Protein AF-A0A090WTT4-F1 (afdb_monomer)

pLDDT: mean 78.45, std 15.14, range [36.19, 95.31]

Solvent-accessible surface area (backbone atoms only — not comparable to full-atom values): 29394 Å² total; per-residue (Å²): 104,71,68,53,38,72,78,40,60,89,70,66,48,63,66,58,49,51,52,52,48,52,52,57,48,62,50,46,59,62,51,52,54,54,50,50,61,58,58,70,69,68,88,64,62,66,68,59,51,48,54,26,54,53,36,46,50,54,32,51,54,49,46,48,50,51,47,55,54,56,61,60,49,67,81,42,99,56,94,70,79,54,72,66,57,55,51,53,51,50,52,37,51,53,36,45,52,51,25,49,50,40,50,47,27,72,78,60,38,86,52,60,81,58,72,82,49,57,70,74,57,31,65,74,69,68,53,63,94,68,80,64,97,64,85,66,93,74,66,76,77,61,78,81,36,68,68,45,48,47,39,65,72,64,38,46,60,51,45,56,71,61,38,34,81,44,17,19,96,91,27,50,59,92,83,39,60,62,80,76,50,52,86,50,34,68,84,41,89,33,40,66,61,53,51,54,50,49,52,37,46,74,70,57,62,45,51,46,92,93,46,75,68,74,51,74,68,59,44,48,57,43,51,52,51,52,52,54,44,52,50,53,20,49,52,52,51,54,64,73,58,61,78,60,78,47,56,74,39,48,67,54,47,22,51,51,51,20,66,76,56,74,46,92,60,77,64,28,75,84,52,76,84,63,58,59,41,96,90,62,43,54,81,44,41,92,63,31,66,79,51,74,66,55,54,55,47,51,54,53,44,52,49,54,51,46,64,69,55,56,82,78,83,78,84,79,84,71,85,40,78,46,78,48,53,11,47,71,68,20,83,56,75,45,33,24,65,57,74,56,90,62,38,50,44,45,55,27,32,30,28,36,65,40,54,26,44,91,88,66,48,69,70,80,76,94,50,72,72,58,48,54,53,52,48,55,53,29,44,28,34,28,44,29,29,46,28,34,56,83,81,35,46,48,71,37,72,90,22,70,48,70,46,78,62,51,90,68,78,90,44,89,94,72,57,76,39,49,53,45,62,36,84,40,86,45,60,57,100,73,59,81,92,69,83,93,83,88,88,85,82,92,83,75,91,76,76,90,73,87,66,91,76,69,72,67,86,72,52,69,94,68,76,78,82,86,52,100,83,64,82,83,86,50,87,80,57,66,82,74,64,89,86,85,126

Structure (mmCIF, N/CA/C/O backbone):
data_AF-A0A090WTT4-F1
#
_entry.id   AF-A0A090WTT4-F1
#
loop_
_atom_site.group_PDB
_atom_site.id
_atom_site.type_symbol
_atom_site.label_atom_id
_atom_site.label_alt_id
_atom_site.label_comp_id
_atom_site.label_asym_id
_atom_site.label_entity_id
_atom_site.label_seq_id
_atom_site.pdbx_PDB_ins_code
_atom_site.Cartn_x
_atom_site.Cartn_y
_atom_site.Cartn_z
_atom_site.occupancy
_atom_site.B_iso_or_equiv
_atom_site.auth_seq_id
_atom_site.auth_comp_id
_atom_site.auth_asym_id
_atom_site.auth_atom_id
_atom_site.pdbx_PDB_model_num
ATOM 1 N N . MET A 1 1 ? 2.329 25.180 41.486 1.00 80.12 1 MET A N 1
ATOM 2 C CA . MET A 1 1 ? 2.654 26.458 42.165 1.00 80.12 1 MET A CA 1
ATOM 3 C C . MET A 1 1 ? 1.701 26.754 43.317 1.00 80.12 1 MET A C 1
ATOM 5 O O . MET A 1 1 ? 2.190 26.952 44.415 1.00 80.12 1 MET A O 1
ATOM 9 N N . GLU A 1 2 ? 0.379 26.677 43.128 1.00 80.94 2 GLU A N 1
ATOM 10 C CA . GLU A 1 2 ? -0.621 26.916 44.197 1.00 80.94 2 GLU A CA 1
ATOM 11 C C . GLU A 1 2 ? -0.433 26.051 45.465 1.00 80.94 2 GLU A C 1
ATOM 13 O O . GLU A 1 2 ? -0.588 26.531 46.590 1.00 80.94 2 GLU A O 1
ATOM 18 N N . ILE A 1 3 ? -0.040 24.780 45.305 1.00 80.25 3 ILE A N 1
ATOM 19 C CA . ILE A 1 3 ? 0.287 23.891 46.435 1.00 80.25 3 ILE A CA 1
ATOM 20 C C . ILE A 1 3 ? 1.532 24.393 47.181 1.00 80.25 3 ILE A C 1
ATOM 22 O O . ILE A 1 3 ? 1.511 24.509 48.401 1.00 80.25 3 ILE A O 1
ATOM 26 N N . ILE A 1 4 ? 2.593 24.753 46.453 1.00 81.50 4 ILE A N 1
ATOM 27 C CA . ILE A 1 4 ? 3.847 25.260 47.031 1.00 81.50 4 ILE A CA 1
ATOM 28 C C . ILE A 1 4 ? 3.592 26.572 47.777 1.00 81.50 4 ILE A C 1
ATOM 30 O O . ILE A 1 4 ? 4.010 26.694 48.919 1.00 81.50 4 ILE A O 1
ATOM 34 N N . ASN A 1 5 ? 2.826 27.497 47.190 1.00 77.75 5 ASN A N 1
ATOM 35 C CA . ASN A 1 5 ? 2.447 28.758 47.836 1.00 77.75 5 ASN A CA 1
ATOM 36 C C . ASN A 1 5 ? 1.623 28.538 49.120 1.00 77.75 5 ASN A C 1
ATOM 38 O O . ASN A 1 5 ? 1.649 29.360 50.025 1.00 77.75 5 ASN A O 1
ATOM 42 N N . SER A 1 6 ? 0.906 27.410 49.223 1.00 73.62 6 SER A N 1
ATOM 43 C CA . SER A 1 6 ? 0.157 27.051 50.434 1.00 73.62 6 SER A CA 1
ATOM 44 C C . SER A 1 6 ? 1.040 26.505 51.561 1.00 73.62 6 SER A C 1
ATOM 46 O O . SER A 1 6 ? 0.689 26.683 52.723 1.00 73.62 6 SER A O 1
ATOM 48 N N . PHE A 1 7 ? 2.141 25.820 51.236 1.00 79.38 7 PHE A N 1
ATOM 49 C CA . PHE A 1 7 ? 3.088 25.279 52.223 1.00 79.38 7 PHE A CA 1
ATOM 50 C C . PHE A 1 7 ? 4.228 26.246 52.556 1.00 79.38 7 PHE A C 1
ATOM 52 O O . PHE A 1 7 ? 4.820 26.135 53.625 1.00 79.38 7 PHE A O 1
ATOM 59 N N . ARG A 1 8 ? 4.541 27.157 51.632 1.00 80.62 8 ARG A N 1
ATOM 60 C CA . ARG A 1 8 ? 5.637 28.126 51.700 1.00 80.62 8 ARG A CA 1
ATOM 61 C C . ARG A 1 8 ? 5.168 29.514 51.245 1.00 80.62 8 ARG A C 1
ATOM 63 O O . ARG A 1 8 ? 5.527 29.950 50.145 1.00 80.62 8 ARG A O 1
ATOM 70 N N . PRO A 1 9 ? 4.313 30.188 52.036 1.00 73.00 9 PRO A N 1
ATOM 71 C CA . PRO A 1 9 ? 3.781 31.508 51.694 1.00 73.00 9 PRO A CA 1
ATOM 72 C C . PRO A 1 9 ? 4.870 32.589 51.559 1.00 73.00 9 PRO A C 1
ATOM 74 O O . PRO A 1 9 ? 4.663 33.588 50.875 1.00 73.00 9 PRO A O 1
ATOM 77 N N . GLU A 1 10 ? 6.052 32.381 52.142 1.00 78.44 10 GLU A N 1
ATOM 78 C CA . GLU A 1 10 ? 7.220 33.263 52.042 1.00 78.44 10 GLU A CA 1
ATOM 79 C C . GLU A 1 10 ? 7.762 33.432 50.613 1.00 78.44 10 GLU A C 1
ATOM 81 O O . GLU A 1 10 ? 8.441 34.414 50.325 1.00 78.44 10 GLU A O 1
ATOM 86 N N . LEU A 1 11 ? 7.445 32.506 49.700 1.00 80.00 11 LEU A N 1
ATOM 87 C CA . LEU A 1 11 ? 7.886 32.557 48.301 1.00 80.00 11 LEU A CA 1
ATOM 88 C C . LEU A 1 11 ? 7.057 33.517 47.428 1.00 80.00 11 LEU A C 1
ATOM 90 O O . LEU A 1 11 ? 7.432 33.755 46.282 1.00 80.00 11 LEU A O 1
ATOM 94 N N . ASN A 1 12 ? 5.939 34.046 47.942 1.00 77.44 12 ASN A N 1
ATOM 95 C CA . ASN A 1 12 ? 5.079 35.042 47.292 1.00 77.44 12 ASN A CA 1
ATOM 96 C C . ASN A 1 12 ? 4.754 34.730 45.810 1.00 77.44 12 ASN A C 1
ATOM 98 O O . ASN A 1 12 ? 4.906 35.559 44.909 1.00 77.44 12 ASN A O 1
ATOM 102 N N . LEU A 1 13 ? 4.310 33.497 45.541 1.00 82.12 13 LEU A N 1
ATOM 103 C CA . LEU A 1 13 ? 4.078 32.984 44.183 1.00 82.12 13 LEU A CA 1
ATOM 104 C C . LEU A 1 13 ? 2.699 33.362 43.608 1.00 82.12 13 LEU A C 1
ATOM 106 O O . LEU A 1 13 ? 2.310 32.856 42.551 1.00 82.12 13 LEU A O 1
ATOM 110 N N . ASP A 1 14 ? 1.938 34.234 44.272 1.00 77.62 14 ASP A N 1
ATOM 111 C CA . ASP A 1 14 ? 0.566 34.576 43.877 1.00 77.62 14 ASP A CA 1
ATOM 112 C C . ASP A 1 14 ? 0.491 35.250 42.502 1.00 77.62 14 ASP A C 1
ATOM 114 O O . ASP A 1 14 ? -0.379 34.917 41.693 1.00 77.62 14 ASP A O 1
ATOM 118 N N . SER A 1 15 ? 1.422 36.158 42.201 1.00 81.62 15 SER A N 1
ATOM 119 C CA . SER A 1 15 ? 1.492 36.828 40.896 1.00 81.62 15 SER A CA 1
ATOM 120 C C . SER A 1 15 ? 1.756 35.836 39.762 1.00 81.62 15 SER A C 1
ATOM 122 O O . SER A 1 15 ? 1.105 35.901 38.719 1.00 81.62 15 SER A O 1
ATOM 124 N N . ALA A 1 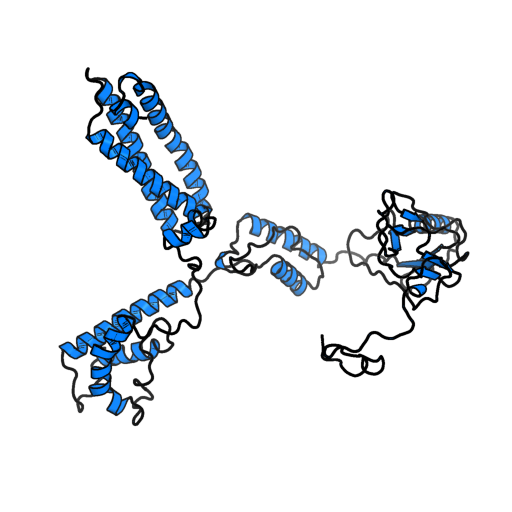16 ? 2.647 34.866 39.989 1.00 84.69 16 ALA A N 1
ATOM 125 C CA . ALA A 1 16 ? 2.943 33.815 39.019 1.00 84.69 16 ALA A CA 1
ATOM 126 C C . ALA A 1 16 ? 1.735 32.889 38.800 1.00 84.69 16 ALA A C 1
ATOM 128 O O . ALA A 1 16 ? 1.396 32.575 37.659 1.00 84.69 16 ALA A O 1
ATOM 129 N N . CYS A 1 17 ? 1.032 32.502 39.873 1.00 84.06 17 CYS A N 1
ATOM 130 C CA . CYS A 1 17 ? -0.171 31.671 39.771 1.00 84.06 17 CYS A CA 1
ATOM 131 C C . CYS A 1 17 ? -1.278 32.363 38.958 1.00 84.06 17 CYS A C 1
ATOM 133 O O . CYS A 1 17 ? -1.895 31.729 38.104 1.00 84.06 17 CYS A O 1
ATOM 135 N N . LYS A 1 18 ? -1.495 33.669 39.167 1.00 82.69 18 LYS A N 1
ATOM 136 C CA . LYS A 1 18 ? -2.469 34.458 38.392 1.00 82.69 18 LYS A CA 1
ATOM 137 C C . LYS A 1 18 ? -2.096 34.535 36.918 1.00 82.69 18 LYS A C 1
ATOM 139 O O . LYS A 1 18 ? -2.955 34.316 36.069 1.00 82.69 18 LYS A O 1
ATOM 144 N N . LEU A 1 19 ? -0.832 34.836 36.621 1.00 88.50 19 LEU A N 1
ATOM 145 C CA . LEU A 1 19 ? -0.350 34.953 35.247 1.00 88.50 19 LEU A CA 1
ATOM 146 C C . LEU A 1 19 ? -0.539 33.635 34.486 1.00 88.50 19 LEU A C 1
ATOM 148 O O . LEU A 1 19 ? -1.060 33.640 33.374 1.00 88.50 19 LEU A O 1
ATOM 152 N N . LEU A 1 20 ? -0.197 32.503 35.107 1.00 90.00 20 LEU A N 1
ATOM 153 C CA . LEU A 1 20 ? -0.385 31.182 34.503 1.00 90.00 20 LEU A CA 1
ATOM 154 C C . LEU A 1 20 ? -1.856 30.823 34.295 1.00 90.00 20 LEU A C 1
ATOM 156 O O . LEU A 1 20 ? -2.197 30.224 33.276 1.00 90.00 20 LEU A O 1
ATOM 160 N N . LEU A 1 21 ? -2.731 31.189 35.232 1.00 88.69 21 LEU A N 1
ATOM 161 C CA . LEU A 1 21 ? -4.162 30.924 35.107 1.00 88.69 21 LEU A CA 1
ATOM 162 C C . LEU A 1 21 ? -4.782 31.749 33.970 1.00 88.69 21 LEU A C 1
ATOM 164 O O . LEU A 1 21 ? -5.538 31.209 33.167 1.00 88.69 21 LEU A O 1
ATOM 168 N N . TRP A 1 22 ? -4.392 33.021 33.838 1.00 91.69 22 TRP A N 1
ATOM 169 C CA . TRP A 1 22 ? -4.767 33.860 32.696 1.00 91.69 22 TRP A CA 1
ATOM 170 C C . TRP A 1 22 ? -4.276 33.276 31.376 1.00 91.69 22 TRP A C 1
ATOM 172 O O . TRP A 1 22 ? -5.059 33.138 30.440 1.00 91.69 22 TRP A O 1
ATOM 182 N N . PHE A 1 23 ? -3.004 32.882 31.312 1.00 93.50 23 PHE A N 1
ATOM 183 C CA . PHE A 1 23 ? -2.440 32.252 30.122 1.00 93.50 23 PHE A CA 1
ATOM 184 C C . PHE A 1 23 ? -3.190 30.965 29.742 1.00 93.50 23 PHE A C 1
ATOM 186 O O . PHE A 1 23 ? -3.487 30.748 28.570 1.00 93.50 23 PHE A O 1
ATOM 193 N N . SER A 1 24 ? -3.565 30.154 30.737 1.00 90.62 24 SER A N 1
ATOM 194 C CA . SER A 1 24 ? -4.337 28.921 30.537 1.00 90.62 24 SER A CA 1
ATOM 195 C C . SER A 1 24 ? -5.738 29.192 29.989 1.00 90.62 24 SER A C 1
ATOM 197 O O . SER A 1 24 ? -6.219 28.433 29.161 1.00 90.62 24 SER A O 1
ATOM 199 N N . VAL A 1 25 ? -6.398 30.273 30.417 1.00 94.06 25 VAL A N 1
ATOM 200 C CA . VAL A 1 25 ? -7.713 30.654 29.879 1.00 94.06 25 VAL A CA 1
ATOM 201 C C . VAL A 1 25 ? -7.590 31.208 28.458 1.00 94.06 25 VAL A C 1
ATOM 203 O O . VAL A 1 25 ? -8.380 30.843 27.589 1.00 94.06 25 VAL A O 1
ATOM 206 N N . PHE A 1 26 ? -6.580 32.038 28.184 1.00 94.06 26 PHE A N 1
ATOM 207 C CA . PHE A 1 26 ? -6.356 32.577 26.840 1.00 94.06 26 PHE A CA 1
ATOM 208 C C . PHE A 1 26 ? -6.018 31.495 25.809 1.00 94.06 26 PHE A C 1
ATOM 210 O O . PHE A 1 26 ? -6.427 31.614 24.654 1.00 94.06 26 PHE A O 1
ATOM 217 N N . SER A 1 27 ? -5.322 30.425 26.203 1.00 93.88 27 SER A N 1
ATOM 218 C CA . SER A 1 27 ? -4.974 29.330 25.291 1.00 93.88 27 SER A CA 1
ATOM 219 C C . SER A 1 27 ? -6.163 28.440 24.902 1.00 93.88 27 SER A C 1
ATOM 221 O O . SER A 1 27 ? -6.073 27.728 23.900 1.00 93.88 27 SER A O 1
ATOM 223 N N . ILE A 1 28 ? -7.297 28.505 25.614 1.00 93.62 28 ILE A N 1
ATOM 224 C CA . ILE A 1 28 ? -8.505 27.718 25.297 1.00 93.62 28 ILE A CA 1
ATOM 225 C C . ILE A 1 28 ? -9.018 28.046 23.892 1.00 93.62 28 ILE A C 1
ATOM 227 O O . ILE A 1 28 ? -9.327 27.138 23.126 1.00 93.62 28 ILE A O 1
ATOM 231 N N . ILE A 1 29 ? -9.077 29.331 23.529 1.00 91.06 29 ILE A N 1
ATOM 232 C CA . ILE A 1 29 ? -9.639 29.792 22.249 1.00 91.06 29 ILE A CA 1
ATOM 233 C C . ILE A 1 29 ? -8.895 29.188 21.043 1.00 91.06 29 ILE A C 1
ATOM 235 O O . ILE A 1 29 ? -9.538 28.502 20.245 1.00 91.06 29 ILE A O 1
ATOM 239 N N . PRO A 1 30 ? -7.566 29.372 20.886 1.00 94.00 30 PRO A N 1
ATOM 240 C CA . PRO A 1 30 ? -6.848 28.772 19.765 1.00 94.00 30 PRO A CA 1
ATOM 241 C C . PRO A 1 30 ? -6.874 27.240 19.815 1.00 94.00 30 PRO A C 1
ATOM 243 O O . PRO A 1 30 ? -6.958 26.610 18.764 1.00 94.00 30 PRO A O 1
ATOM 246 N N . THR A 1 31 ? -6.873 26.632 21.007 1.00 90.81 31 THR A N 1
ATOM 247 C CA . THR A 1 31 ? -6.948 25.169 21.159 1.00 90.81 31 THR A CA 1
ATOM 248 C C . THR A 1 31 ? -8.275 24.610 20.642 1.00 90.81 31 THR A C 1
ATOM 250 O O . THR A 1 31 ? -8.273 23.619 19.916 1.00 90.81 31 THR A O 1
ATOM 253 N N . LEU A 1 32 ? -9.406 25.257 20.945 1.00 89.81 32 LEU A N 1
ATOM 254 C CA . LEU A 1 32 ? -10.723 24.844 20.448 1.00 89.81 32 LEU A CA 1
ATOM 255 C C . LEU A 1 32 ? -10.851 25.027 18.933 1.00 89.81 32 LEU A C 1
ATOM 257 O O . LEU A 1 32 ? -11.381 24.146 18.260 1.00 89.81 32 LEU A O 1
ATOM 261 N N . ILE A 1 33 ? -10.341 26.139 18.389 1.00 90.44 33 ILE A N 1
ATOM 262 C CA . ILE A 1 33 ? -10.367 26.404 16.942 1.00 90.44 33 ILE A CA 1
ATOM 263 C C . ILE A 1 33 ? -9.553 25.343 16.197 1.00 90.44 33 ILE A C 1
ATOM 265 O O . ILE A 1 33 ? -10.064 24.700 15.281 1.00 90.44 33 ILE A O 1
ATOM 269 N N . LEU A 1 34 ? -8.302 25.125 16.611 1.00 89.81 34 LEU A N 1
ATOM 270 C CA . LEU A 1 34 ? -7.426 24.128 15.994 1.00 89.81 34 LEU A CA 1
ATOM 271 C C . LEU A 1 34 ? -7.979 22.709 16.168 1.00 89.81 34 LEU A C 1
ATOM 273 O O . LEU A 1 34 ? -7.964 21.932 15.216 1.00 89.81 34 LEU A O 1
ATOM 277 N N . GLY A 1 35 ? -8.522 22.386 17.344 1.00 86.31 35 GLY A N 1
ATOM 278 C CA . GLY A 1 35 ? -9.146 21.093 17.615 1.00 86.31 35 GLY A CA 1
ATOM 279 C C . GLY A 1 35 ? -10.370 20.826 16.737 1.00 86.31 35 GLY A C 1
ATOM 280 O O . GLY A 1 35 ? -10.506 19.730 16.198 1.00 86.31 35 GLY A O 1
ATOM 281 N N . PHE A 1 36 ? -11.232 21.825 16.525 1.00 85.94 36 PHE A N 1
ATOM 282 C CA . PHE A 1 36 ? -12.394 21.699 15.642 1.00 85.94 36 PHE A CA 1
ATOM 283 C C . PHE A 1 36 ? -11.985 21.518 14.174 1.00 85.94 36 PHE A C 1
ATOM 285 O O . PHE A 1 36 ? -12.514 20.638 13.495 1.00 85.94 36 PHE A O 1
ATOM 292 N N . LEU A 1 37 ? -11.007 22.298 13.698 1.00 84.38 37 LEU A N 1
ATOM 293 C CA . LEU A 1 37 ? -10.461 22.151 12.344 1.00 84.38 37 LEU A CA 1
ATOM 294 C C . LEU A 1 37 ? -9.869 20.754 12.122 1.00 84.38 37 LEU A C 1
ATOM 296 O O . LEU A 1 37 ? -10.094 20.152 11.074 1.00 84.38 37 LEU A O 1
ATOM 300 N N . LEU A 1 38 ? -9.157 20.219 13.117 1.00 81.19 38 LEU A N 1
ATOM 301 C CA . LEU A 1 38 ? -8.559 18.890 13.038 1.00 81.19 38 LEU A CA 1
ATOM 302 C C . LEU A 1 38 ? -9.624 17.780 13.063 1.00 81.19 38 LEU A C 1
ATOM 304 O O . LEU A 1 38 ? -9.559 16.845 12.262 1.00 81.19 38 LEU A O 1
ATOM 308 N N . ALA A 1 39 ? -10.641 17.910 13.920 1.00 80.00 39 ALA A N 1
ATOM 309 C CA . ALA A 1 39 ? -11.752 16.963 14.016 1.00 80.00 39 ALA A CA 1
ATOM 310 C C . ALA A 1 39 ? -12.608 16.915 12.736 1.00 80.00 39 ALA A C 1
ATOM 312 O O . ALA A 1 39 ? -13.064 15.842 12.348 1.00 80.00 39 ALA A O 1
ATOM 313 N N . SER A 1 40 ? -12.769 18.051 12.045 1.00 75.12 40 SER A N 1
ATOM 314 C CA . SER A 1 40 ? -13.514 18.159 10.777 1.00 75.12 40 SER A CA 1
ATOM 315 C C . SER A 1 40 ? -12.922 17.310 9.641 1.00 75.12 40 SER A C 1
ATOM 317 O O . SER A 1 40 ? -13.593 17.017 8.656 1.00 75.12 40 SER A O 1
ATOM 319 N N . SER A 1 41 ? -11.669 16.867 9.774 1.00 72.81 41 SER A N 1
ATOM 320 C CA . SER A 1 41 ? -11.037 16.004 8.777 1.00 72.81 41 SER A CA 1
ATOM 321 C C . SER A 1 41 ? -11.651 14.593 8.700 1.00 72.81 41 SER A C 1
ATOM 323 O O . SER A 1 41 ? -11.466 13.933 7.685 1.00 72.81 41 SER A O 1
ATOM 325 N N . GLY A 1 42 ? -12.378 14.132 9.730 1.00 60.03 42 GLY A N 1
ATOM 326 C CA . GLY A 1 42 ? -13.119 12.859 9.707 1.00 60.03 42 GLY A CA 1
ATOM 327 C C . GLY A 1 42 ? -12.285 11.584 9.907 1.00 60.03 42 GLY A C 1
ATOM 328 O O . GLY A 1 42 ? -12.787 10.491 9.681 1.00 60.03 42 GLY A O 1
ATOM 329 N N . HIS A 1 43 ? -11.024 11.693 10.335 1.00 59.34 43 HIS A N 1
ATOM 330 C CA . HIS A 1 43 ? -10.089 10.555 10.423 1.00 59.34 43 HIS A CA 1
ATOM 331 C C . HIS A 1 43 ? -10.013 9.889 11.817 1.00 59.34 43 HIS A C 1
ATOM 333 O O . HIS A 1 43 ? -9.056 9.170 12.096 1.00 59.34 43 HIS A O 1
ATOM 339 N N . TYR A 1 44 ? -10.966 10.140 12.721 1.00 69.00 44 TYR A N 1
ATOM 340 C CA . TYR A 1 44 ? -10.884 9.719 14.128 1.00 69.00 44 TYR A CA 1
ATOM 341 C C . TYR A 1 44 ? -12.053 8.823 14.551 1.00 69.00 44 TYR A C 1
ATOM 343 O O . TYR A 1 44 ? -13.158 8.954 14.037 1.00 69.00 44 TYR A O 1
ATOM 351 N N . ASN A 1 45 ? -11.814 7.943 15.529 1.00 71.75 45 ASN A N 1
ATOM 352 C CA . ASN A 1 45 ? -12.860 7.134 16.157 1.00 71.75 45 ASN A CA 1
ATOM 353 C C . ASN A 1 45 ? -13.889 8.042 16.862 1.00 71.75 45 ASN A C 1
ATOM 355 O O . ASN A 1 45 ? -13.507 8.870 17.693 1.00 71.75 45 ASN A O 1
ATOM 359 N N . GLU A 1 46 ? -15.173 7.882 16.531 1.00 70.81 46 GLU A N 1
ATOM 360 C CA . GLU A 1 46 ? -16.256 8.759 16.998 1.00 70.81 46 GLU A CA 1
ATOM 361 C C . GLU A 1 46 ? -16.460 8.716 18.519 1.00 70.81 46 GLU A C 1
ATOM 363 O O . GLU A 1 46 ? -16.644 9.770 19.133 1.00 70.81 46 GLU A O 1
ATOM 368 N N . ASP A 1 47 ? -16.337 7.539 19.140 1.00 77.31 47 ASP A N 1
ATOM 369 C CA . ASP A 1 47 ? -16.520 7.359 20.585 1.00 77.31 47 ASP A CA 1
ATOM 370 C C . ASP A 1 47 ? -15.411 8.077 21.363 1.00 77.31 47 ASP A C 1
ATOM 372 O O . ASP A 1 47 ? -15.665 8.918 22.231 1.00 77.31 47 ASP A O 1
ATOM 376 N N . VAL A 1 48 ? -14.153 7.809 20.997 1.00 78.12 48 VAL A N 1
ATOM 377 C CA . VAL A 1 48 ? -12.971 8.412 21.638 1.00 78.12 48 VAL A CA 1
ATOM 378 C C . VAL A 1 48 ? -12.945 9.927 21.417 1.00 78.12 48 VAL A C 1
ATOM 380 O O . VAL A 1 48 ? -12.636 10.691 22.338 1.00 78.12 48 VAL A O 1
ATOM 383 N N . LEU A 1 49 ? -13.310 10.381 20.213 1.00 83.88 49 LEU A N 1
ATOM 384 C CA . LEU A 1 49 ? -13.428 11.801 19.890 1.00 83.88 49 LEU A CA 1
ATOM 385 C C . LEU A 1 49 ? -14.521 12.471 20.733 1.00 83.88 49 LEU A C 1
ATOM 387 O O . LEU A 1 49 ? -14.318 13.585 21.220 1.00 83.88 49 LEU A O 1
ATOM 391 N N . GLY A 1 50 ? -15.653 11.796 20.942 1.00 87.19 50 GLY A N 1
ATOM 392 C CA . GLY A 1 50 ? -16.735 12.250 21.811 1.00 87.19 50 GLY A CA 1
ATOM 393 C C . GLY A 1 50 ? -16.261 12.492 23.244 1.00 87.19 50 GLY A C 1
ATOM 394 O O . GLY A 1 50 ? -16.420 13.603 23.762 1.00 87.19 50 GLY A O 1
ATOM 395 N N . PHE A 1 51 ? -15.610 11.499 23.858 1.00 87.88 51 PHE A N 1
ATOM 396 C CA . PHE A 1 51 ? -15.059 11.630 25.212 1.00 87.88 51 PHE A CA 1
ATOM 397 C C . PHE A 1 51 ? -14.026 12.756 25.312 1.00 87.88 51 PHE A C 1
ATOM 399 O O . PHE A 1 51 ? -14.112 13.591 26.215 1.00 87.88 51 PHE A O 1
ATOM 406 N N . HIS A 1 52 ? -13.088 12.837 24.364 1.00 91.94 52 HIS A N 1
ATOM 407 C CA . HIS A 1 52 ? -12.081 13.898 24.339 1.00 91.94 52 HIS A CA 1
ATOM 408 C C . HIS A 1 52 ? -12.715 15.299 24.255 1.00 91.94 52 HIS A C 1
ATOM 410 O O . HIS A 1 52 ? -12.328 16.197 25.006 1.00 91.94 52 HIS A O 1
ATOM 416 N N . LYS A 1 53 ? -13.726 15.483 23.391 1.00 91.19 53 LYS A N 1
ATOM 417 C CA . LYS A 1 53 ? -14.435 16.763 23.221 1.00 91.19 53 LYS A CA 1
ATOM 418 C C . LYS A 1 53 ? -15.133 17.210 24.503 1.00 91.19 53 LYS A C 1
ATOM 420 O O . LYS A 1 53 ? -15.004 18.374 24.886 1.00 91.19 53 LYS A O 1
ATOM 425 N N . TRP A 1 54 ? -15.857 16.307 25.164 1.00 91.94 54 TRP A N 1
ATOM 426 C CA . TRP A 1 54 ? -16.580 16.630 26.396 1.00 91.94 54 TRP A CA 1
ATOM 427 C C . TRP A 1 54 ? -15.634 16.928 27.555 1.00 91.94 54 TRP A C 1
ATOM 429 O O . TRP A 1 54 ? -15.796 17.951 28.222 1.00 91.94 54 TRP A O 1
ATOM 439 N N . LEU A 1 55 ? -14.611 16.096 27.761 1.00 92.62 55 LEU A N 1
ATOM 440 C CA . LEU A 1 55 ? -13.613 16.329 28.806 1.00 92.62 55 LEU A CA 1
ATOM 441 C C . LEU A 1 55 ? -12.881 17.662 28.590 1.00 92.62 55 LEU A C 1
ATOM 443 O O . LEU A 1 55 ? -12.738 18.436 29.536 1.00 92.62 55 LEU A O 1
ATOM 447 N N . GLY A 1 56 ? -12.525 17.994 27.342 1.00 91.69 56 GLY A N 1
ATOM 448 C CA . GLY A 1 56 ? -11.944 19.291 26.990 1.00 91.69 56 GLY A CA 1
ATOM 449 C C . GLY A 1 56 ? -12.851 20.479 27.332 1.00 91.69 56 GLY A C 1
ATOM 450 O O . GLY A 1 56 ? -12.384 21.462 27.913 1.00 91.69 56 GLY A O 1
ATOM 451 N N . TRP A 1 57 ? -14.154 20.373 27.052 1.00 91.75 57 TRP A N 1
ATOM 452 C CA . TRP A 1 57 ? -15.148 21.388 27.425 1.00 91.75 57 TRP A CA 1
ATOM 453 C C . TRP A 1 57 ? -15.246 21.587 28.942 1.00 91.75 57 TRP A C 1
ATOM 455 O O . TRP A 1 57 ? -15.221 22.725 29.419 1.00 91.75 57 TRP A O 1
ATOM 465 N N . PHE A 1 58 ? -15.303 20.501 29.718 1.00 94.44 58 PHE A N 1
ATOM 466 C CA . PHE A 1 58 ? -15.343 20.585 31.180 1.00 94.44 58 PHE A CA 1
ATOM 467 C C . PHE A 1 58 ? -14.059 21.191 31.760 1.00 94.44 58 PHE A C 1
ATOM 469 O O . PHE A 1 58 ? -14.131 22.051 32.643 1.00 94.44 58 PHE A O 1
ATOM 476 N N . THR A 1 59 ? -12.887 20.812 31.238 1.00 94.00 59 THR A N 1
ATOM 477 C CA . THR A 1 59 ? -11.606 21.410 31.640 1.00 94.00 59 THR A CA 1
ATOM 478 C C . THR A 1 59 ? -11.589 22.918 31.371 1.00 94.00 59 THR A C 1
ATOM 480 O O . THR A 1 59 ? -11.177 23.682 32.248 1.00 94.00 59 THR A O 1
ATOM 483 N N . ALA A 1 60 ? -12.082 23.362 30.210 1.00 93.88 60 ALA A N 1
ATOM 484 C CA . ALA A 1 60 ? -12.152 24.776 29.844 1.00 93.88 60 ALA A CA 1
ATOM 485 C C . ALA A 1 60 ? -13.088 25.579 30.766 1.00 93.88 60 ALA A C 1
ATOM 487 O O . ALA A 1 60 ? -12.699 26.631 31.280 1.00 93.88 60 ALA A O 1
ATOM 488 N N . LEU A 1 61 ? -14.294 25.067 31.035 1.00 94.19 61 LEU A N 1
ATOM 489 C CA . LEU A 1 61 ? -15.268 25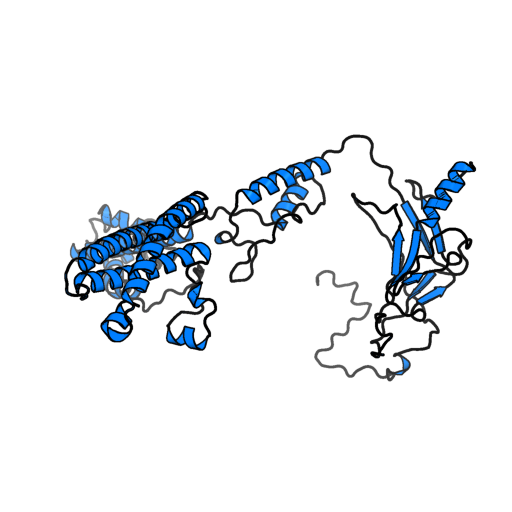.727 31.913 1.00 94.19 61 LEU A CA 1
ATOM 490 C C . LEU A 1 61 ? -14.742 25.885 33.344 1.00 94.19 61 LEU A C 1
ATOM 492 O O . LEU A 1 61 ? -14.847 26.965 33.931 1.00 94.19 61 LEU A O 1
ATOM 496 N N . ILE A 1 62 ? -14.130 24.835 33.898 1.00 94.19 62 ILE A N 1
ATOM 497 C CA . ILE A 1 62 ? -13.561 24.890 35.249 1.00 94.19 62 ILE A CA 1
ATOM 498 C C . ILE A 1 62 ? -12.354 25.841 35.293 1.00 94.19 62 ILE A C 1
ATOM 500 O O . ILE A 1 62 ? -12.207 26.568 36.272 1.00 94.19 62 ILE A O 1
ATOM 504 N N . ALA A 1 63 ? -11.524 25.910 34.246 1.00 93.31 63 ALA A N 1
ATOM 505 C CA . ALA A 1 63 ? -10.400 26.849 34.191 1.00 93.31 63 ALA A CA 1
ATOM 506 C C . ALA A 1 63 ? -10.864 28.319 34.225 1.00 93.31 63 ALA A C 1
ATOM 508 O O . ALA A 1 63 ? -10.324 29.122 34.991 1.00 93.31 63 ALA A O 1
ATOM 509 N N . VAL A 1 64 ? -11.912 28.660 33.466 1.00 92.81 64 VAL A N 1
ATOM 510 C CA . VAL A 1 64 ? -12.538 29.996 33.504 1.00 92.81 64 VAL A CA 1
ATOM 511 C C . VAL A 1 64 ? -13.130 30.279 34.887 1.00 92.81 64 VAL A C 1
ATOM 513 O O . VAL A 1 64 ? -12.921 31.356 35.447 1.00 92.81 64 VAL A O 1
ATOM 516 N N . TRP A 1 65 ? -13.824 29.306 35.482 1.00 91.50 65 TRP A N 1
ATOM 517 C CA . TRP A 1 65 ? -14.379 29.445 36.829 1.00 91.50 65 TRP A CA 1
ATOM 518 C C . TRP A 1 65 ? -13.289 29.683 37.887 1.00 91.50 65 TRP A C 1
ATOM 520 O O . TRP A 1 65 ? -13.425 30.583 38.721 1.00 91.50 65 TRP A O 1
ATOM 530 N N . LEU A 1 66 ? -12.175 28.945 37.822 1.00 91.56 66 LEU A N 1
ATOM 531 C CA . LEU A 1 66 ? -11.022 29.119 38.710 1.00 91.56 66 LEU A CA 1
ATOM 532 C C . LEU A 1 66 ? -10.445 30.536 38.599 1.00 91.56 66 LEU A C 1
ATOM 534 O O . LEU A 1 66 ? -10.149 31.146 39.627 1.00 91.56 66 LEU A O 1
ATOM 538 N N . LEU A 1 67 ? -10.346 31.091 37.385 1.00 90.06 67 LEU A N 1
ATOM 539 C CA . LEU A 1 67 ? -9.894 32.468 37.159 1.00 90.06 67 LEU A CA 1
ATOM 540 C C . LEU A 1 67 ? -10.802 33.487 37.862 1.00 90.06 67 LEU A C 1
ATOM 542 O O . LEU A 1 67 ? -10.315 34.342 38.605 1.00 90.06 67 LEU A O 1
ATOM 546 N N . VAL A 1 68 ? -12.121 33.360 37.687 1.00 88.44 68 VAL A N 1
ATOM 547 C CA . VAL A 1 68 ? -13.112 34.269 38.287 1.00 88.44 68 VAL A CA 1
ATOM 548 C C . VAL A 1 68 ? -13.060 34.215 39.816 1.00 88.44 68 VAL A C 1
ATOM 550 O O . VAL A 1 68 ? -13.056 35.256 40.480 1.00 88.44 68 VAL A O 1
ATOM 553 N N . VAL A 1 69 ? -12.984 33.013 40.396 1.00 86.31 69 VAL A N 1
ATOM 554 C CA . VAL A 1 69 ? -12.875 32.835 41.853 1.00 86.31 69 VAL A CA 1
ATOM 555 C C . VAL A 1 69 ? -11.561 33.415 42.375 1.00 86.31 69 VAL A C 1
ATOM 557 O O . VAL A 1 69 ? -11.558 34.103 43.399 1.00 86.31 69 VAL A O 1
ATOM 560 N N . ARG A 1 70 ? -10.449 33.203 41.660 1.00 82.31 70 ARG A N 1
ATOM 561 C CA . ARG A 1 70 ? -9.138 33.744 42.039 1.00 82.31 70 ARG A CA 1
ATOM 562 C C . ARG A 1 70 ? -9.118 35.268 41.991 1.00 82.31 70 ARG A C 1
ATOM 564 O O . ARG A 1 70 ? -8.543 35.877 42.887 1.00 82.31 70 ARG A O 1
ATOM 571 N N . GLN A 1 71 ? -9.782 35.884 41.014 1.00 81.81 71 GLN A N 1
ATOM 572 C CA . GLN A 1 71 ? -9.883 37.340 40.900 1.00 81.81 71 GLN A CA 1
ATOM 573 C C . GLN A 1 71 ? -10.745 37.948 42.017 1.00 81.81 71 GLN A C 1
ATOM 575 O O . GLN A 1 71 ? -10.364 38.960 42.598 1.00 81.81 71 GLN A O 1
ATOM 580 N N . LYS A 1 72 ? -11.857 37.298 42.390 1.00 77.75 72 LYS A N 1
ATOM 581 C CA . LYS A 1 72 ? -12.709 37.739 43.511 1.00 77.75 72 LYS A CA 1
ATOM 582 C C . LYS A 1 72 ? -12.048 37.572 44.883 1.00 77.75 72 LYS A C 1
ATOM 584 O O . LYS A 1 72 ? -12.295 38.381 45.772 1.00 77.75 72 LYS A O 1
ATOM 589 N N . SER A 1 73 ? -11.214 36.547 45.065 1.00 67.62 73 SER A N 1
ATOM 590 C CA . SER A 1 73 ? -10.552 36.257 46.347 1.00 67.62 73 SER A CA 1
ATOM 591 C C . SER A 1 73 ? -9.472 37.274 46.737 1.00 67.62 73 SER A C 1
ATOM 593 O O . SER A 1 73 ? -9.135 37.352 47.910 1.00 67.62 73 SER A O 1
ATOM 595 N N . VAL A 1 74 ? -8.931 38.038 45.784 1.00 57.72 74 VAL A N 1
ATOM 596 C CA . VAL A 1 74 ? -7.856 39.028 46.012 1.00 57.72 74 VAL A CA 1
ATOM 597 C C . VAL A 1 74 ? -8.379 40.324 46.637 1.00 57.72 74 VAL A C 1
ATOM 599 O O . VAL A 1 74 ? -7.621 41.052 47.262 1.00 57.72 74 VAL A O 1
ATOM 602 N N . ASN A 1 75 ? -9.680 40.596 46.519 1.00 56.28 75 ASN A N 1
ATOM 603 C CA . ASN A 1 75 ? -10.300 41.801 47.076 1.00 56.28 75 ASN A CA 1
ATOM 604 C C . ASN A 1 75 ? -10.631 41.681 48.577 1.00 56.28 75 ASN A C 1
ATOM 606 O O . ASN A 1 75 ? -11.261 42.578 49.131 1.00 56.28 75 ASN A O 1
ATOM 610 N N . LYS A 1 76 ? -10.248 40.579 49.238 1.00 55.38 76 LYS A N 1
ATOM 611 C CA . LYS A 1 76 ? -10.349 40.401 50.693 1.00 55.38 76 LYS A CA 1
ATOM 612 C C . LYS A 1 76 ? -8.940 40.389 51.283 1.00 55.38 76 LYS A C 1
ATOM 614 O O . LYS A 1 76 ? -8.083 39.683 50.769 1.00 55.38 76 LYS A O 1
ATOM 619 N N . GLU A 1 77 ? -8.726 41.135 52.367 1.00 48.53 77 GLU A N 1
ATOM 620 C CA . GLU A 1 77 ? -7.424 41.368 53.028 1.00 48.53 77 GLU A CA 1
ATOM 621 C C . GLU A 1 77 ? -6.683 40.102 53.516 1.00 48.53 77 GLU A C 1
ATOM 623 O O . GLU A 1 77 ? -5.528 40.181 53.926 1.00 48.53 77 GLU A O 1
ATOM 628 N N . GLU A 1 78 ? -7.282 38.913 53.416 1.00 54.19 78 GLU A N 1
ATOM 629 C CA . GLU A 1 78 ? -6.596 37.643 53.644 1.00 54.19 78 GLU A CA 1
ATOM 630 C C . GLU A 1 78 ? -6.258 36.953 52.312 1.00 54.19 78 GLU A C 1
ATOM 632 O O . GLU A 1 78 ? -7.130 36.411 51.636 1.00 54.19 78 GLU A O 1
ATOM 637 N N . ASN A 1 79 ? -4.965 36.864 51.981 1.00 55.94 79 ASN A N 1
ATOM 638 C CA . ASN A 1 79 ? -4.405 36.124 50.831 1.00 55.94 79 ASN A CA 1
ATOM 639 C C . ASN A 1 79 ? -4.633 34.587 50.872 1.00 55.94 79 ASN A C 1
ATOM 641 O O . ASN A 1 79 ? -3.915 33.813 50.238 1.00 55.94 79 ASN A O 1
ATOM 645 N N . LYS A 1 80 ? -5.626 34.092 51.619 1.00 65.31 80 LYS A N 1
ATOM 646 C CA . LYS A 1 80 ? -5.923 32.662 51.743 1.00 65.31 80 LYS A CA 1
ATOM 647 C C . LYS A 1 80 ? -6.912 32.216 50.672 1.00 65.31 80 LYS A C 1
ATOM 649 O O . LYS A 1 80 ? -8.088 32.562 50.673 1.00 65.31 80 LYS A O 1
ATOM 654 N N . VAL A 1 81 ? -6.425 31.364 49.777 1.00 70.94 81 VAL A N 1
ATOM 655 C CA . VAL A 1 81 ? -7.231 30.716 48.740 1.00 70.94 81 VAL A CA 1
ATOM 656 C C . VAL A 1 81 ? -8.241 29.743 49.367 1.00 70.94 81 VAL A C 1
ATOM 658 O O . VAL A 1 81 ? -7.874 28.927 50.216 1.00 70.94 81 VAL A O 1
ATOM 661 N N . SER A 1 82 ? -9.508 29.800 48.939 1.00 78.62 82 SER A N 1
ATOM 662 C CA . SER A 1 82 ? -10.584 28.971 49.506 1.00 78.62 82 SER A CA 1
ATOM 663 C C . SER A 1 82 ? -10.348 27.461 49.320 1.00 78.62 82 SER A C 1
ATOM 665 O O . SER A 1 82 ? -9.765 27.020 48.327 1.00 78.62 82 SER A O 1
ATOM 667 N N . LYS A 1 83 ? -10.849 26.635 50.256 1.00 81.38 83 LYS A N 1
ATOM 668 C CA . LYS A 1 83 ? -10.801 25.162 50.127 1.00 81.38 83 LYS A CA 1
ATOM 669 C C . LYS A 1 83 ? -11.503 24.678 48.851 1.00 81.38 83 LYS A C 1
ATOM 671 O O . LYS A 1 83 ? -10.993 23.783 48.188 1.00 81.38 83 LYS A O 1
ATOM 676 N N . SER A 1 84 ? -12.618 25.314 48.483 1.00 83.38 84 SER A N 1
ATOM 677 C CA . SER A 1 84 ? -13.363 25.010 47.254 1.00 83.38 84 SER A CA 1
ATOM 678 C C . SER A 1 84 ? -12.502 25.207 46.001 1.00 83.38 84 SER A C 1
ATOM 680 O O . SER A 1 84 ? -12.388 24.291 45.193 1.00 83.38 84 SER A O 1
ATOM 682 N N . TYR A 1 85 ? -11.784 26.332 45.887 1.00 87.12 85 TYR A N 1
ATOM 683 C CA . TYR A 1 85 ? -10.863 26.559 44.766 1.00 87.12 85 TYR A CA 1
ATOM 684 C C . TYR A 1 85 ? -9.816 25.448 44.642 1.00 87.12 85 TYR A C 1
ATOM 686 O O . TYR A 1 85 ? -9.558 24.971 43.543 1.00 87.12 85 TYR A O 1
ATOM 694 N N . LYS A 1 86 ? -9.235 24.993 45.760 1.00 85.50 86 LYS A N 1
ATOM 695 C CA . LYS A 1 86 ? -8.222 23.924 45.747 1.00 85.50 86 LYS A CA 1
ATOM 696 C C . LYS A 1 86 ? -8.789 22.588 45.262 1.00 85.50 86 LYS A C 1
ATOM 698 O O . LYS A 1 86 ? -8.117 21.895 44.505 1.00 85.50 86 LYS A O 1
ATOM 703 N N . ILE A 1 87 ? -10.018 22.253 45.661 1.00 89.12 87 ILE A N 1
ATOM 704 C CA . ILE A 1 87 ? -10.713 21.040 45.206 1.00 89.12 87 ILE A CA 1
ATOM 705 C C . ILE A 1 87 ? -10.963 21.109 43.698 1.00 89.12 87 ILE A C 1
ATOM 707 O O . ILE A 1 87 ? -10.589 20.195 42.970 1.00 89.12 87 ILE A O 1
ATOM 711 N N . PHE A 1 88 ? -11.528 22.211 43.207 1.00 91.31 88 PHE A N 1
ATOM 712 C CA . PHE A 1 88 ? -11.794 22.380 41.777 1.00 91.31 88 PHE A CA 1
ATOM 713 C C . PHE A 1 88 ? -10.518 22.466 40.937 1.00 91.31 88 PHE A C 1
ATOM 715 O O . PHE A 1 88 ? -10.498 21.958 39.820 1.00 91.31 88 PHE A O 1
ATOM 722 N N . LEU A 1 89 ? -9.438 23.044 41.470 1.00 90.81 89 LEU A N 1
ATOM 723 C CA . LEU A 1 89 ? -8.126 23.028 40.826 1.00 90.81 89 LEU A CA 1
ATOM 724 C C . LEU A 1 89 ? -7.610 21.592 40.682 1.00 90.81 89 LEU A C 1
ATOM 726 O O . LEU A 1 89 ? -7.139 21.220 39.613 1.00 90.81 89 LEU A O 1
ATOM 730 N N . PHE A 1 90 ? -7.737 20.775 41.729 1.00 91.50 90 PHE A N 1
ATOM 731 C CA . PHE A 1 90 ? -7.363 19.363 41.676 1.00 91.50 90 PHE A CA 1
ATOM 732 C C . PHE A 1 90 ? -8.208 18.588 40.655 1.00 91.50 90 PHE A C 1
ATOM 734 O O . PHE A 1 90 ? -7.654 17.888 39.810 1.00 91.50 90 PHE A O 1
ATOM 741 N N . ILE A 1 91 ? -9.532 18.776 40.665 1.00 93.56 91 ILE A N 1
ATOM 742 C CA . ILE A 1 91 ? -10.442 18.174 39.678 1.00 93.56 91 ILE A CA 1
ATOM 743 C C . ILE A 1 91 ? -10.053 18.592 38.256 1.00 93.56 91 ILE A C 1
ATOM 745 O O . ILE A 1 91 ? -10.011 17.753 37.360 1.00 93.56 91 ILE A O 1
ATOM 749 N N . ASN A 1 92 ? -9.725 19.869 38.038 1.00 94.56 92 ASN A N 1
ATOM 750 C CA . ASN A 1 92 ? -9.316 20.365 36.727 1.00 94.56 92 ASN A CA 1
ATOM 751 C C . ASN A 1 92 ? -8.029 19.698 36.232 1.00 94.56 92 ASN A C 1
ATOM 753 O O . ASN A 1 92 ? -7.952 19.353 35.058 1.00 94.56 92 ASN A O 1
ATOM 757 N N . VAL A 1 93 ? -7.057 19.467 37.121 1.00 93.00 93 VAL A N 1
ATOM 758 C CA . VAL A 1 93 ? -5.821 18.741 36.791 1.00 93.00 93 VAL A CA 1
ATOM 759 C C . VAL A 1 93 ? -6.129 17.300 36.389 1.00 93.00 93 VAL A C 1
ATOM 761 O O . VAL A 1 93 ? -5.633 16.850 35.360 1.00 93.00 93 VAL A O 1
ATOM 764 N N . VAL A 1 94 ? -6.984 16.597 37.139 1.00 94.69 94 VAL A N 1
ATOM 765 C CA . VAL A 1 94 ? -7.394 15.222 36.800 1.00 94.69 94 VAL A CA 1
ATOM 766 C C . VAL A 1 94 ? -8.095 15.180 35.441 1.00 94.69 94 VAL A C 1
ATOM 768 O O . VAL A 1 94 ? -7.737 14.370 34.588 1.00 94.69 94 VAL A O 1
ATOM 771 N N . LEU A 1 95 ? -9.047 16.087 35.203 1.00 94.62 95 LEU A N 1
ATOM 772 C CA . LEU A 1 95 ? -9.735 16.189 33.916 1.00 94.62 95 LEU A 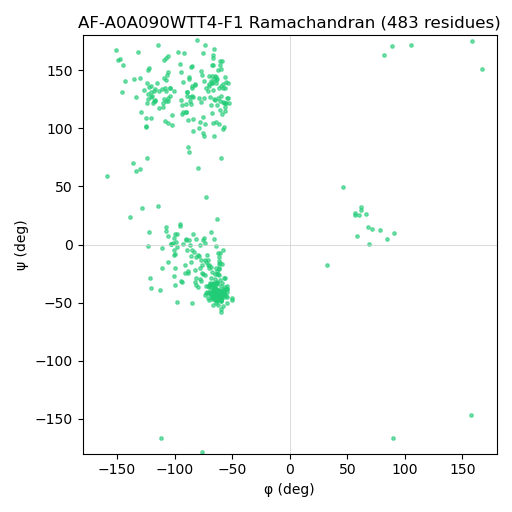CA 1
ATOM 773 C C . LEU A 1 95 ? -8.763 16.502 32.780 1.00 94.62 95 LEU A C 1
ATOM 775 O O . LEU A 1 95 ? -8.832 15.859 31.744 1.00 94.62 95 LEU A O 1
ATOM 779 N N . LEU A 1 96 ? -7.829 17.437 32.971 1.00 93.56 96 LEU A N 1
ATOM 780 C CA . LEU A 1 96 ? -6.811 17.761 31.973 1.00 93.56 96 LEU A CA 1
ATOM 781 C C . LEU A 1 96 ? -5.935 16.543 31.642 1.00 93.56 96 LEU A C 1
ATOM 783 O O . LEU A 1 96 ? -5.644 16.310 30.470 1.00 93.56 96 LEU A O 1
ATOM 787 N N . SER A 1 97 ? -5.549 15.745 32.643 1.00 93.00 97 SER A N 1
ATOM 788 C CA . SER A 1 97 ? -4.811 14.496 32.426 1.00 93.00 97 SER A CA 1
ATOM 789 C C . SER A 1 97 ? -5.617 13.486 31.606 1.00 93.00 97 SER A C 1
ATOM 791 O O . SER A 1 97 ? -5.077 12.912 30.662 1.00 93.00 97 SER A O 1
ATOM 793 N N . LEU A 1 98 ? -6.909 13.312 31.905 1.00 93.88 98 LEU A N 1
ATOM 794 C CA . LEU A 1 98 ? -7.798 12.437 31.132 1.00 93.88 98 LEU A CA 1
ATOM 795 C C . LEU A 1 98 ? -7.997 12.953 29.699 1.00 93.88 98 LEU A C 1
ATOM 797 O O . LEU A 1 98 ? -7.814 12.198 28.746 1.00 93.88 98 LEU A O 1
ATOM 801 N N . THR A 1 99 ? -8.288 14.246 29.523 1.00 92.25 99 THR A N 1
ATOM 802 C CA . THR A 1 99 ? -8.398 14.902 28.209 1.00 92.25 99 THR A CA 1
ATOM 803 C C . THR A 1 99 ? -7.127 14.700 27.388 1.00 92.25 99 THR A C 1
ATOM 805 O O . THR A 1 99 ? -7.207 14.368 26.205 1.00 92.25 99 THR A O 1
ATOM 808 N N . GLY A 1 100 ? -5.956 14.860 28.015 1.00 89.38 100 GLY A N 1
ATOM 809 C CA . GLY A 1 100 ? -4.654 14.638 27.390 1.00 89.38 100 GLY A CA 1
ATOM 810 C C . GLY A 1 100 ? -4.424 13.180 26.991 1.00 89.38 100 GLY A C 1
ATOM 811 O O . GLY A 1 100 ? -3.916 12.926 25.901 1.00 89.38 100 GLY A O 1
ATOM 812 N N . HIS A 1 101 ? -4.847 12.220 27.817 1.00 87.81 101 HIS A N 1
ATOM 813 C CA . HIS A 1 101 ? -4.748 10.796 27.499 1.00 87.81 101 HIS A CA 1
ATOM 814 C C . HIS A 1 101 ? -5.604 10.402 26.289 1.00 87.81 101 HIS A C 1
ATOM 816 O O . HIS A 1 101 ? -5.108 9.766 25.357 1.00 87.81 101 HIS A O 1
ATOM 822 N N . TYR A 1 102 ? -6.869 10.830 26.258 1.00 86.50 102 TYR A N 1
ATOM 823 C CA . TYR A 1 102 ? -7.745 10.583 25.111 1.00 86.50 102 TYR A CA 1
ATOM 824 C C . TYR A 1 102 ? -7.286 11.352 23.866 1.00 86.50 102 TYR A C 1
ATOM 826 O O . TYR A 1 102 ? -7.348 10.817 22.764 1.00 86.50 102 TYR A O 1
ATOM 834 N N . GLY A 1 103 ? -6.727 12.555 24.035 1.00 84.62 103 GLY A N 1
ATOM 835 C CA . GLY A 1 103 ? -6.097 13.304 22.945 1.00 84.62 103 GLY A CA 1
ATOM 836 C C . GLY A 1 103 ? -4.907 12.557 22.334 1.00 84.62 103 GLY A C 1
ATOM 837 O O . GLY A 1 103 ? -4.824 12.424 21.117 1.00 84.62 103 GLY A O 1
ATOM 838 N N . GLY A 1 104 ? -4.025 12.000 23.169 1.00 78.75 104 GLY A N 1
ATOM 839 C CA . GLY A 1 104 ? -2.910 11.161 22.715 1.00 78.75 104 GLY A CA 1
ATOM 840 C C . GLY A 1 104 ? -3.367 9.843 22.087 1.00 78.75 104 GLY A C 1
ATOM 841 O O . GLY A 1 104 ? -2.782 9.391 21.106 1.00 78.75 104 GLY A O 1
ATOM 842 N N . SER A 1 105 ? -4.451 9.256 22.594 1.00 77.94 105 SER A N 1
ATOM 843 C CA . SER A 1 105 ? -5.038 8.034 22.032 1.00 77.94 105 SER A CA 1
ATOM 844 C C . SER A 1 105 ? -5.610 8.259 20.630 1.00 77.94 105 SER A C 1
ATOM 846 O O . SER A 1 105 ? -5.496 7.377 19.782 1.00 77.94 105 SER A O 1
ATOM 848 N N . LEU A 1 106 ? -6.154 9.451 20.348 1.00 76.31 106 LEU A N 1
ATOM 849 C CA . LEU A 1 106 ? -6.618 9.832 19.009 1.00 76.31 106 LEU A CA 1
ATOM 850 C C . LEU A 1 106 ? -5.473 9.940 17.994 1.00 76.31 106 LEU A C 1
ATOM 852 O O . LEU A 1 106 ? -5.667 9.609 16.828 1.00 76.31 106 LEU A O 1
ATOM 856 N N . THR A 1 107 ? -4.288 10.399 18.406 1.00 70.25 107 THR A N 1
ATOM 857 C CA . THR A 1 107 ? -3.161 10.635 17.485 1.00 70.25 107 THR A CA 1
ATOM 858 C C . THR A 1 107 ? -2.187 9.465 17.385 1.00 70.25 107 THR A C 1
ATOM 860 O O . THR A 1 107 ? -1.577 9.266 16.336 1.00 70.25 107 THR A O 1
ATOM 863 N N . HIS A 1 108 ? -2.016 8.698 18.462 1.00 67.75 108 HIS A N 1
ATOM 864 C CA . HIS A 1 108 ? -0.998 7.649 18.569 1.00 67.75 108 HIS A CA 1
ATOM 865 C C . HIS A 1 108 ? -1.565 6.256 18.896 1.00 67.75 108 HIS A C 1
ATOM 867 O O . HIS A 1 108 ? -0.794 5.296 18.943 1.00 67.75 108 HIS A O 1
ATOM 873 N N . GLY A 1 109 ? -2.885 6.123 19.075 1.00 68.19 109 GLY A N 1
ATOM 874 C CA . GLY A 1 109 ? -3.554 4.877 19.467 1.00 68.19 109 GLY A CA 1
ATOM 875 C C . GLY A 1 109 ? -3.509 4.624 20.978 1.00 68.19 109 GLY A C 1
ATOM 876 O O . GLY A 1 109 ? -2.707 5.220 21.689 1.00 68.19 109 GLY A O 1
ATOM 877 N N . SER A 1 110 ? -4.353 3.724 21.489 1.00 71.81 110 SER A N 1
ATOM 878 C CA . SER A 1 110 ? -4.498 3.446 22.934 1.00 71.81 110 SER A CA 1
ATOM 879 C C . SER A 1 110 ? -3.233 2.893 23.606 1.00 71.81 110 SER A C 1
ATOM 881 O O . SER A 1 110 ? -3.043 3.052 24.810 1.00 71.81 110 SER A O 1
ATOM 883 N N . THR A 1 111 ? -2.323 2.291 22.839 1.00 67.06 111 THR A N 1
ATOM 884 C CA . THR A 1 111 ? -1.101 1.663 23.362 1.00 67.06 111 THR A CA 1
ATOM 885 C C . THR A 1 111 ? 0.101 2.614 23.430 1.00 67.06 111 THR A C 1
ATOM 887 O O . THR A 1 111 ? 1.197 2.187 23.783 1.00 67.06 111 THR A O 1
ATOM 890 N N . TYR A 1 112 ? -0.047 3.912 23.131 1.00 75.12 112 TYR A N 1
ATOM 891 C CA . TYR A 1 112 ? 1.090 4.842 22.998 1.00 75.12 112 TYR A CA 1
ATOM 892 C C . TYR A 1 112 ? 1.978 4.971 24.253 1.00 75.12 112 TYR A C 1
ATOM 894 O O . TYR A 1 112 ? 3.193 5.125 24.128 1.00 75.12 112 TYR A O 1
ATOM 902 N N . LEU A 1 113 ? 1.402 4.867 25.458 1.00 75.12 113 LEU A N 1
ATOM 903 C CA . LEU A 1 113 ? 2.149 4.914 26.727 1.00 75.12 113 LEU A CA 1
ATOM 904 C C . LEU A 1 113 ? 2.859 3.598 27.053 1.00 75.12 113 LEU A C 1
ATOM 906 O O . LEU A 1 113 ? 3.888 3.593 27.727 1.00 75.12 113 LEU A O 1
ATOM 910 N N . THR A 1 114 ? 2.308 2.476 26.596 1.00 75.19 114 THR A N 1
ATOM 911 C CA . THR A 1 114 ? 2.769 1.138 26.975 1.00 75.19 114 THR A CA 1
ATOM 912 C C . THR A 1 114 ? 3.659 0.509 25.913 1.00 75.19 114 THR A C 1
ATOM 914 O O . THR A 1 114 ? 4.557 -0.258 26.248 1.00 75.19 114 THR A O 1
ATOM 917 N N . LYS A 1 115 ? 3.504 0.873 24.637 1.00 67.50 115 LYS A N 1
ATOM 918 C CA . LYS A 1 115 ? 4.225 0.295 23.495 1.00 67.50 115 LYS A CA 1
ATOM 919 C C . LYS A 1 115 ? 5.739 0.258 23.705 1.00 67.50 115 LYS A C 1
ATOM 921 O O . LYS A 1 115 ? 6.354 -0.798 23.551 1.00 67.50 115 LYS A O 1
ATOM 926 N N . HIS A 1 116 ? 6.316 1.375 24.143 1.00 69.25 116 HIS A N 1
ATOM 927 C CA . HIS A 1 116 ? 7.762 1.546 24.336 1.00 69.25 116 HIS A CA 1
ATOM 928 C C . HIS A 1 116 ? 8.236 1.346 25.783 1.00 69.25 116 HIS A C 1
ATOM 930 O O . HIS A 1 116 ? 9.391 1.623 26.101 1.00 69.25 116 HIS A O 1
ATOM 936 N N . MET A 1 117 ? 7.362 0.868 26.669 1.00 77.38 117 MET A N 1
ATOM 937 C CA . MET A 1 117 ? 7.704 0.643 28.068 1.00 77.38 117 MET A CA 1
ATOM 938 C C . MET A 1 117 ? 8.721 -0.513 28.217 1.00 77.38 117 MET A C 1
ATOM 940 O O . MET A 1 117 ? 8.570 -1.536 27.539 1.00 77.38 117 MET A O 1
ATOM 944 N N . PRO A 1 118 ? 9.738 -0.395 29.098 1.00 78.06 118 PRO A N 1
ATOM 945 C CA . PRO A 1 118 ? 10.676 -1.481 29.379 1.00 78.06 118 PRO A CA 1
ATOM 946 C C . PRO A 1 118 ? 9.952 -2.749 29.844 1.00 78.06 118 PRO A C 1
ATOM 948 O O . PRO A 1 118 ? 8.976 -2.671 30.592 1.00 78.06 118 PRO A O 1
ATOM 951 N N . SER A 1 119 ? 10.453 -3.920 29.446 1.00 70.75 119 SER A N 1
ATOM 952 C CA . SER A 1 119 ? 9.827 -5.222 29.732 1.00 70.75 119 SER A CA 1
ATOM 953 C C . SER A 1 119 ? 9.564 -5.458 31.222 1.00 70.75 119 SER A C 1
ATOM 955 O O . SER A 1 119 ? 8.499 -5.952 31.582 1.00 70.75 119 SER A O 1
ATOM 957 N N . GLY A 1 120 ? 10.486 -5.032 32.093 1.00 76.25 120 GLY A N 1
ATOM 958 C CA . GLY A 1 120 ? 10.320 -5.147 33.544 1.00 76.25 120 GLY A CA 1
ATOM 959 C C . GLY A 1 120 ? 9.140 -4.342 34.098 1.00 76.25 120 GLY A C 1
ATOM 960 O O . GLY A 1 120 ? 8.476 -4.798 35.020 1.00 76.25 120 GLY A O 1
ATOM 961 N N . LEU A 1 121 ? 8.831 -3.177 33.517 1.00 77.12 121 LEU A N 1
ATOM 962 C CA . LEU A 1 121 ? 7.725 -2.332 33.980 1.00 77.12 121 LEU A CA 1
ATOM 963 C C . LEU A 1 121 ? 6.370 -2.795 33.416 1.00 77.12 121 LEU A C 1
ATOM 965 O O . LEU A 1 121 ? 5.367 -2.715 34.119 1.00 77.12 121 LEU A O 1
ATOM 969 N N . LYS A 1 122 ? 6.350 -3.359 32.198 1.00 74.56 122 LYS A N 1
ATOM 970 C CA . LYS A 1 122 ? 5.151 -3.995 31.617 1.00 74.56 122 LYS A CA 1
ATOM 971 C C . LYS A 1 122 ? 4.634 -5.144 32.488 1.00 74.56 122 LYS A C 1
ATOM 973 O O . LYS A 1 122 ? 3.439 -5.206 32.756 1.00 74.56 122 LYS A O 1
ATOM 978 N N . ALA A 1 123 ? 5.543 -5.990 32.980 1.00 73.56 123 ALA A N 1
ATOM 979 C CA . ALA A 1 123 ? 5.208 -7.112 33.857 1.00 73.56 123 ALA A CA 1
ATOM 980 C C . ALA A 1 123 ? 4.627 -6.658 35.208 1.00 73.56 123 ALA A C 1
ATOM 982 O O . ALA A 1 123 ? 3.681 -7.256 35.706 1.00 73.56 123 ALA A O 1
ATOM 983 N N . VAL A 1 124 ? 5.158 -5.574 35.784 1.00 79.75 124 VAL A N 1
ATOM 984 C CA . VAL A 1 124 ? 4.680 -5.025 37.066 1.00 79.75 124 VAL A CA 1
ATOM 985 C C . VAL A 1 124 ? 3.286 -4.407 36.945 1.00 79.75 124 VAL A C 1
ATOM 987 O O . VAL A 1 124 ? 2.493 -4.503 37.875 1.00 79.75 124 VAL A O 1
ATOM 990 N N . LEU A 1 125 ? 2.980 -3.772 35.812 1.00 76.44 125 LEU A N 1
ATOM 991 C CA . LEU A 1 125 ? 1.694 -3.109 35.584 1.00 76.44 125 LEU A CA 1
ATOM 992 C C . LEU A 1 125 ? 0.613 -4.041 35.013 1.00 76.44 125 LEU A C 1
ATOM 994 O O . LEU A 1 125 ? -0.473 -3.559 34.703 1.00 76.44 125 LEU A O 1
ATOM 998 N N . GLY A 1 126 ? 0.898 -5.341 34.854 1.00 62.09 126 GLY A N 1
ATOM 999 C CA . GLY A 1 126 ? -0.054 -6.302 34.285 1.00 62.09 126 GLY A CA 1
ATOM 1000 C C . GLY A 1 126 ? -0.478 -5.954 32.856 1.00 62.09 126 GLY A C 1
ATOM 1001 O O . GLY A 1 126 ? -1.577 -6.294 32.436 1.00 62.09 126 GLY A O 1
ATOM 1002 N N . VAL A 1 127 ? 0.364 -5.223 32.118 1.00 67.62 127 VAL A N 1
ATOM 1003 C CA . VAL A 1 127 ? 0.083 -4.880 30.725 1.00 67.62 127 VAL A CA 1
ATOM 1004 C C . VAL A 1 127 ? 0.536 -6.058 29.881 1.00 67.62 127 VAL A C 1
ATOM 1006 O O . VAL A 1 127 ? 1.730 -6.188 29.588 1.00 67.62 127 VAL A O 1
ATOM 1009 N N . ASP A 1 128 ? -0.412 -6.920 29.516 1.00 54.91 128 ASP A N 1
ATOM 1010 C CA . ASP A 1 128 ? -0.152 -8.049 28.634 1.00 54.91 128 ASP A CA 1
ATOM 1011 C C . ASP A 1 128 ? 0.534 -7.561 27.359 1.00 54.91 128 ASP A C 1
ATOM 1013 O O . ASP A 1 128 ? 0.018 -6.737 26.601 1.00 54.91 128 ASP A O 1
ATOM 1017 N N . ALA A 1 129 ? 1.726 -8.099 27.104 1.00 48.31 129 ALA A N 1
ATOM 1018 C CA . ALA A 1 129 ? 2.514 -7.800 25.912 1.00 48.31 129 ALA A CA 1
ATOM 1019 C C . ALA A 1 129 ? 1.830 -8.254 24.603 1.00 48.31 129 ALA A C 1
ATOM 1021 O O . ALA A 1 129 ? 2.375 -8.012 23.530 1.00 48.31 129 ALA A O 1
ATOM 1022 N N . ASN A 1 130 ? 0.649 -8.875 24.703 1.00 44.59 130 ASN A N 1
ATOM 1023 C CA . ASN A 1 130 ? -0.088 -9.520 23.623 1.00 44.59 130 ASN A CA 1
ATOM 1024 C C . ASN A 1 130 ? -1.511 -8.959 23.423 1.00 44.59 130 ASN A C 1
ATOM 1026 O O . ASN A 1 130 ? -2.284 -9.557 22.683 1.00 44.59 130 ASN A O 1
ATOM 1030 N N . GLY A 1 131 ? -1.870 -7.833 24.053 1.00 39.00 131 GLY A N 1
ATOM 1031 C CA . GLY A 1 131 ? -3.207 -7.220 23.972 1.00 39.00 131 GLY A CA 1
ATOM 1032 C C . GLY A 1 131 ? -3.543 -6.539 22.637 1.00 39.00 131 GLY A C 1
ATOM 1033 O O . GLY A 1 131 ? -4.089 -5.438 22.632 1.00 39.00 131 GLY A O 1
ATOM 1034 N N . GLY A 1 132 ? -3.172 -7.141 21.508 1.00 40.69 132 GLY A N 1
ATOM 1035 C CA . GLY A 1 132 ? -3.763 -6.779 20.225 1.00 40.69 132 GLY A CA 1
ATOM 1036 C C . GLY A 1 132 ? -5.096 -7.505 20.070 1.00 40.69 132 GLY A C 1
ATOM 1037 O O . GLY A 1 132 ? -5.179 -8.686 20.401 1.00 40.69 132 GLY A O 1
ATOM 1038 N N . ASP A 1 133 ? -6.112 -6.808 19.555 1.00 38.38 133 ASP A N 1
ATOM 1039 C CA . ASP A 1 133 ? -7.345 -7.392 19.008 1.00 38.38 133 ASP A CA 1
ATOM 1040 C C . ASP A 1 133 ? -6.988 -8.329 17.842 1.00 38.38 133 ASP A C 1
ATOM 1042 O O . ASP A 1 133 ? -7.117 -8.005 16.658 1.00 38.38 133 ASP A O 1
ATOM 1046 N N . TYR A 1 134 ? -6.454 -9.494 18.171 1.00 44.56 134 TYR A N 1
ATOM 1047 C CA . TYR A 1 134 ? -6.292 -10.591 17.248 1.00 44.56 134 TYR A CA 1
ATOM 1048 C C . TYR A 1 134 ? -7.526 -11.462 17.412 1.00 44.56 134 TYR A C 1
ATOM 1050 O O . TYR A 1 134 ? -7.776 -12.001 18.488 1.00 44.56 134 TYR A O 1
ATOM 1058 N N . ILE A 1 135 ? -8.289 -11.628 16.332 1.00 42.06 135 ILE A N 1
ATOM 1059 C CA . ILE A 1 135 ? -9.244 -12.728 16.238 1.00 42.06 135 ILE A CA 1
ATOM 1060 C C . ILE A 1 135 ? -8.395 -14.000 16.207 1.00 42.06 135 ILE A C 1
ATOM 1062 O O . ILE A 1 135 ? -7.874 -14.399 15.162 1.00 42.06 135 ILE A O 1
ATOM 1066 N N . ALA A 1 136 ? -8.175 -14.593 17.375 1.00 39.50 136 ALA A N 1
ATOM 1067 C CA . ALA A 1 136 ? -7.646 -15.934 17.471 1.00 39.50 136 ALA A CA 1
ATOM 1068 C C . ALA A 1 136 ? -8.721 -16.865 16.905 1.00 39.50 136 ALA A C 1
ATOM 1070 O O . ALA A 1 136 ? -9.734 -17.129 17.539 1.00 39.50 136 ALA A O 1
ATOM 1071 N N . LEU A 1 137 ? -8.502 -17.350 15.683 1.00 41.31 137 LEU A N 1
ATOM 1072 C CA . LEU A 1 137 ? -9.410 -18.271 14.990 1.00 41.31 137 LEU A CA 1
ATOM 1073 C C . LEU A 1 137 ? -9.524 -19.651 15.664 1.00 41.31 137 LEU A C 1
ATOM 1075 O O . LEU A 1 137 ? -10.170 -20.517 15.099 1.00 41.31 137 LEU A O 1
ATOM 1079 N N . ASN A 1 138 ? -8.893 -19.858 16.827 1.00 43.38 138 ASN A N 1
ATOM 1080 C CA . ASN A 1 138 ? -8.902 -21.091 17.616 1.00 43.38 138 ASN A CA 1
ATOM 1081 C C . ASN A 1 138 ? -8.525 -20.784 19.080 1.00 43.38 138 ASN A C 1
ATOM 1083 O O . ASN A 1 138 ? -7.507 -21.270 19.577 1.00 43.38 138 ASN A O 1
ATOM 1087 N N . THR A 1 139 ? -9.277 -19.927 19.771 1.00 47.88 139 THR A N 1
ATOM 1088 C CA . THR A 1 139 ? -9.210 -19.938 21.240 1.00 47.88 139 THR A CA 1
ATOM 1089 C C . THR A 1 139 ? -9.988 -21.165 21.690 1.00 47.88 139 THR A C 1
ATOM 1091 O O . THR A 1 139 ? -11.203 -21.202 21.514 1.00 47.88 139 THR A O 1
ATOM 1094 N N . GLU A 1 140 ? -9.312 -22.196 22.205 1.00 49.88 140 GLU A N 1
ATOM 1095 C CA . GLU A 1 140 ? -10.034 -23.282 22.872 1.00 49.88 140 GLU A CA 1
ATOM 1096 C C . GLU A 1 140 ? -10.858 -22.666 24.005 1.00 49.88 140 GLU A C 1
ATOM 1098 O O . GLU A 1 140 ? -10.313 -21.963 24.860 1.00 49.88 140 GLU A O 1
ATOM 1103 N N . SER A 1 141 ? -12.177 -22.869 23.964 1.00 56.81 141 SER A N 1
ATOM 1104 C CA . SER A 1 141 ? -13.096 -22.339 24.966 1.00 56.81 141 SER A CA 1
ATOM 1105 C C . SER A 1 141 ? -12.641 -22.810 26.344 1.00 56.81 141 SER A C 1
ATOM 1107 O O . SER A 1 141 ? -12.540 -24.020 26.580 1.00 56.81 141 SER A O 1
ATOM 1109 N N . ASP A 1 142 ? -12.358 -21.879 27.252 1.00 61.94 142 ASP A N 1
ATOM 1110 C CA . ASP A 1 142 ? -11.933 -22.230 28.599 1.00 61.94 142 ASP A CA 1
ATOM 1111 C C . ASP A 1 142 ? -13.073 -22.970 29.309 1.00 61.94 142 ASP A C 1
ATOM 1113 O O . ASP A 1 142 ? -14.083 -22.390 29.719 1.00 61.94 142 ASP A O 1
ATOM 1117 N N . SER A 1 143 ? -12.900 -24.285 29.448 1.00 59.91 143 SER A N 1
ATOM 1118 C CA . SER A 1 143 ? -13.850 -25.177 30.116 1.00 59.91 143 SER A CA 1
ATOM 1119 C C . SER A 1 143 ? -14.056 -24.860 31.605 1.00 59.91 143 SER A C 1
ATOM 1121 O O . SER A 1 143 ? -14.932 -25.465 32.228 1.00 59.91 143 SER A O 1
ATOM 1123 N N . THR A 1 144 ? -13.266 -23.934 32.165 1.00 64.62 144 THR A N 1
ATOM 1124 C CA . THR A 1 144 ? -13.358 -23.438 33.545 1.00 64.62 144 THR A CA 1
ATOM 1125 C C . THR A 1 144 ? -13.998 -22.052 33.669 1.00 64.62 144 THR A C 1
ATOM 1127 O O . THR A 1 144 ? -14.148 -21.550 34.783 1.00 64.62 144 THR A O 1
ATOM 1130 N N . SER A 1 145 ? -14.417 -21.446 32.553 1.00 74.38 145 SER A N 1
ATOM 1131 C CA . SER A 1 145 ? -15.153 -20.179 32.559 1.00 74.38 145 SER A CA 1
ATOM 1132 C C . SER A 1 145 ? -16.468 -20.281 33.340 1.00 74.38 145 SER A C 1
ATOM 1134 O O . SER A 1 145 ? -17.098 -21.340 33.415 1.00 74.38 145 SER A O 1
ATOM 1136 N N . GLN A 1 146 ? -16.901 -19.157 33.916 1.00 76.75 146 GLN A N 1
ATOM 1137 C CA . GLN A 1 146 ? -18.173 -19.072 34.634 1.00 76.75 146 GLN A CA 1
ATOM 1138 C C . GLN A 1 146 ? -19.344 -19.476 33.723 1.00 76.75 146 GLN A C 1
ATOM 1140 O O . GLN A 1 146 ? -20.213 -20.228 34.158 1.00 76.75 146 GLN A O 1
ATOM 1145 N N . GLU A 1 147 ? -19.314 -19.081 32.443 1.00 77.62 147 GLU A N 1
ATOM 1146 C CA . GLU A 1 147 ? -20.298 -19.5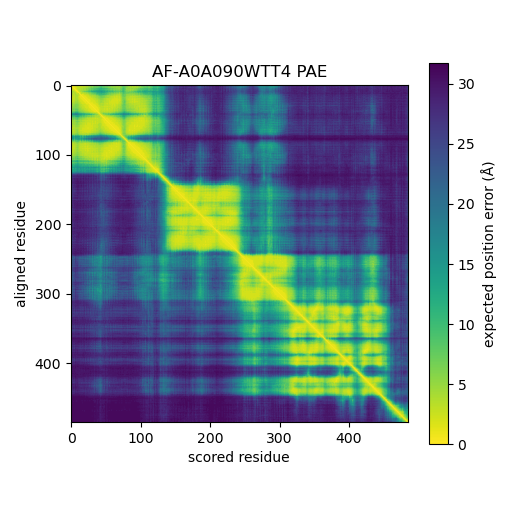15 31.447 1.00 77.62 147 GLU A CA 1
ATOM 1147 C C . GLU A 1 147 ? -20.320 -21.042 31.236 1.00 77.62 147 GLU A C 1
ATOM 1149 O O . GLU A 1 147 ? -21.402 -21.633 31.185 1.00 77.62 147 GLU A O 1
ATOM 1154 N N . ALA A 1 148 ? -19.157 -21.704 31.167 1.00 80.94 148 ALA A N 1
ATOM 1155 C CA . ALA A 1 148 ? -19.080 -23.163 31.040 1.00 80.94 148 ALA A CA 1
ATOM 1156 C C . ALA A 1 148 ? -19.652 -23.882 32.271 1.00 80.94 148 ALA A C 1
ATOM 1158 O O . ALA A 1 148 ? -20.318 -24.915 32.150 1.00 80.94 148 ALA A O 1
ATOM 1159 N N . VAL A 1 149 ? -19.384 -23.343 33.465 1.00 83.44 149 VAL A N 1
ATOM 1160 C CA . VAL A 1 149 ? -19.898 -23.880 34.730 1.00 83.44 149 VAL A CA 1
ATOM 1161 C C . VAL A 1 149 ? -21.413 -23.714 34.801 1.00 83.44 149 VAL A C 1
ATOM 1163 O O . VAL A 1 149 ? -22.110 -24.674 35.130 1.00 83.44 149 VAL A O 1
ATOM 1166 N N . ASP A 1 150 ? -21.939 -22.539 34.457 1.00 85.06 150 ASP A N 1
ATOM 1167 C CA . ASP A 1 150 ? -23.381 -22.288 34.445 1.00 85.06 150 ASP A CA 1
ATOM 1168 C C . ASP A 1 150 ? -24.103 -23.177 33.422 1.00 85.06 150 ASP A C 1
ATOM 1170 O O . ASP A 1 150 ? -25.133 -23.767 33.757 1.00 85.06 150 ASP A O 1
ATOM 1174 N N . PHE A 1 151 ? -23.533 -23.383 32.229 1.00 87.31 151 PHE A N 1
ATOM 1175 C CA . PHE A 1 151 ? -24.094 -24.322 31.257 1.00 87.31 151 PHE A CA 1
ATOM 1176 C C . PHE A 1 151 ? -24.157 -25.748 31.819 1.00 87.31 151 PHE A C 1
ATOM 1178 O O . PHE A 1 151 ? -25.238 -26.329 31.893 1.00 87.31 151 PHE A O 1
ATOM 1185 N N . LYS A 1 152 ? -23.029 -26.298 32.288 1.00 87.62 152 LYS A N 1
ATOM 1186 C CA . LYS A 1 152 ? -22.957 -27.687 32.778 1.00 87.62 152 LYS A CA 1
ATOM 1187 C C . LYS A 1 152 ? -23.822 -27.949 34.009 1.00 87.62 152 LYS A C 1
ATOM 1189 O O . LYS A 1 152 ? -24.306 -29.061 34.190 1.00 87.62 152 LYS A O 1
ATOM 1194 N N . THR A 1 153 ? -23.976 -26.958 34.886 1.00 86.62 153 THR A N 1
ATOM 1195 C CA . THR A 1 153 ? -24.659 -27.148 36.175 1.00 86.62 153 THR A CA 1
ATOM 1196 C C . THR A 1 153 ? -26.141 -26.800 36.140 1.00 86.62 153 THR A C 1
ATOM 1198 O O . THR A 1 153 ? -26.910 -27.422 36.869 1.00 86.62 153 THR A O 1
ATOM 1201 N N . LYS A 1 154 ? -26.553 -25.826 35.318 1.00 88.25 154 LYS A N 1
ATOM 1202 C CA . LYS A 1 154 ? -27.931 -25.311 35.314 1.00 88.25 154 LYS A CA 1
ATOM 1203 C C . LYS A 1 154 ? -28.693 -25.645 34.040 1.00 88.25 154 LYS A C 1
ATOM 1205 O O . LYS A 1 154 ? -29.870 -25.960 34.126 1.00 88.25 154 LYS A O 1
ATOM 1210 N N . VAL A 1 155 ? -28.049 -25.579 32.877 1.00 91.56 155 VAL A N 1
ATOM 1211 C CA . VAL A 1 155 ? -28.737 -25.644 31.574 1.00 91.56 155 VAL A CA 1
ATOM 1212 C C . VAL A 1 155 ? -28.685 -27.052 30.985 1.00 91.56 155 VAL A C 1
ATOM 1214 O O . VAL A 1 155 ? -29.721 -27.607 30.627 1.00 91.56 155 VAL A O 1
ATOM 1217 N N . GLN A 1 156 ? -27.500 -27.663 30.938 1.00 91.06 156 GLN A N 1
ATOM 1218 C CA . GLN A 1 156 ? -27.281 -28.993 30.373 1.00 91.06 156 GLN A CA 1
ATOM 1219 C C . GLN A 1 156 ? -28.192 -30.069 30.994 1.00 91.06 156 GLN A C 1
ATOM 1221 O O . GLN A 1 156 ? -28.813 -30.792 30.219 1.00 91.06 156 GLN A O 1
ATOM 1226 N N . PRO A 1 157 ? -28.383 -30.153 32.329 1.00 92.56 157 PRO A N 1
ATOM 1227 C CA . PRO A 1 157 ? -29.268 -31.164 32.913 1.00 92.56 157 PRO A CA 1
ATOM 1228 C C . PRO A 1 157 ? -30.735 -31.002 32.487 1.00 92.56 157 PRO A C 1
ATOM 1230 O O . PRO A 1 157 ? -31.459 -31.986 32.344 1.00 92.56 157 PRO A O 1
ATOM 1233 N N . ILE A 1 158 ? -31.181 -29.760 32.263 1.00 91.69 158 ILE A N 1
ATOM 1234 C CA . ILE A 1 158 ? -32.543 -29.460 31.803 1.00 91.69 158 ILE A CA 1
ATOM 1235 C C . ILE A 1 158 ? -32.698 -29.921 30.349 1.00 91.69 158 ILE A C 1
ATOM 1237 O O . ILE A 1 158 ? -33.643 -30.637 30.025 1.00 91.69 158 ILE A O 1
ATOM 1241 N N . ILE A 1 159 ? -31.746 -29.579 29.478 1.00 90.69 159 ILE A N 1
ATOM 1242 C CA . ILE A 1 159 ? -31.772 -29.992 28.066 1.00 90.69 159 ILE A CA 1
ATOM 1243 C C . ILE A 1 159 ? -31.661 -31.521 27.937 1.00 90.69 159 ILE A C 1
ATOM 1245 O O . ILE A 1 159 ? -32.384 -32.130 27.149 1.00 90.69 159 ILE A O 1
ATOM 1249 N N . GLU A 1 160 ? -30.821 -32.162 28.751 1.00 90.12 160 GLU A N 1
ATOM 1250 C CA . GLU A 1 160 ? -30.714 -33.624 28.826 1.00 90.12 160 GLU A CA 1
ATOM 1251 C C . GLU A 1 160 ? -32.048 -34.279 29.186 1.00 90.12 160 GLU A C 1
ATOM 1253 O O . GLU A 1 160 ? -32.435 -35.271 28.572 1.00 90.12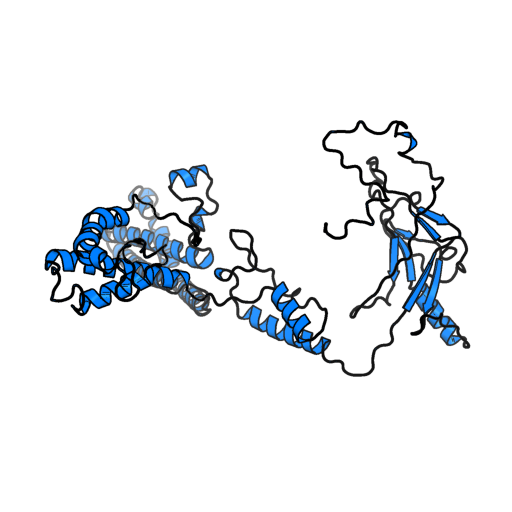 160 GLU A O 1
ATOM 1258 N N . THR A 1 161 ? -32.772 -33.696 30.144 1.00 89.00 161 THR A N 1
ATOM 1259 C CA . THR A 1 161 ? -34.033 -34.251 30.647 1.00 89.00 161 THR A CA 1
ATOM 1260 C C . THR A 1 161 ? -35.187 -34.074 29.662 1.00 89.00 161 THR A C 1
ATOM 1262 O O . THR A 1 161 ? -35.969 -35.000 29.472 1.00 89.00 161 THR A O 1
ATOM 1265 N N . TYR A 1 162 ? -35.319 -32.895 29.047 1.00 90.31 162 TYR A N 1
ATOM 1266 C CA . TYR A 1 162 ? -36.515 -32.538 28.271 1.00 90.31 162 TYR A CA 1
ATOM 1267 C C . TYR A 1 162 ? -36.313 -32.555 26.750 1.00 90.31 162 TYR A C 1
ATOM 1269 O O . TYR A 1 162 ? -37.296 -32.519 26.010 1.00 90.31 162 TYR A O 1
ATOM 1277 N N . CYS A 1 163 ? -35.071 -32.577 26.255 1.00 89.06 163 CYS A N 1
ATOM 1278 C CA . CYS A 1 163 ? -34.792 -32.371 24.831 1.00 89.06 163 CYS A CA 1
ATOM 1279 C C . CYS A 1 163 ? -34.063 -33.550 24.164 1.00 89.06 163 CYS A C 1
ATOM 1281 O O . CYS A 1 163 ? -34.376 -33.879 23.016 1.00 89.06 163 CYS A O 1
ATOM 1283 N N . TYR A 1 164 ? -33.122 -34.214 24.843 1.00 90.25 164 TYR A N 1
ATOM 1284 C CA . TYR A 1 164 ? -32.267 -35.239 24.215 1.00 90.25 164 TYR A CA 1
ATOM 1285 C C . TYR A 1 164 ? -33.000 -36.512 23.789 1.00 90.25 164 TYR A C 1
ATOM 1287 O O . TYR A 1 164 ? -32.563 -37.171 22.849 1.00 90.25 164 TYR A O 1
ATOM 1295 N N . GLU A 1 165 ? -34.148 -36.831 24.387 1.00 85.62 165 GLU A N 1
ATOM 1296 C CA . GLU A 1 165 ? -34.952 -37.978 23.949 1.00 85.62 165 GLU A CA 1
ATOM 1297 C C . GLU A 1 165 ? -35.426 -37.840 22.489 1.00 85.62 165 GLU A C 1
ATOM 1299 O O . GLU A 1 165 ? -35.578 -38.831 21.772 1.00 85.62 165 GLU A O 1
ATOM 1304 N N . CYS A 1 166 ? -35.649 -36.605 22.022 1.00 85.19 166 CYS A N 1
ATOM 1305 C CA . CYS A 1 166 ? -36.114 -36.321 20.664 1.00 85.19 166 CYS A CA 1
ATOM 1306 C C . CYS A 1 166 ? -35.085 -35.631 19.761 1.00 85.19 166 CYS A C 1
ATOM 1308 O O . CYS A 1 166 ? -35.253 -35.700 18.542 1.00 85.19 166 CYS A O 1
ATOM 1310 N N . HIS A 1 167 ? -34.071 -34.986 20.341 1.00 88.38 167 HIS A N 1
ATOM 1311 C CA . HIS A 1 167 ? -33.035 -34.212 19.648 1.00 88.38 167 HIS A CA 1
ATOM 1312 C C . HIS A 1 167 ? -31.610 -34.628 20.062 1.00 88.38 167 HIS A C 1
ATOM 1314 O O . HIS A 1 167 ? -30.707 -33.794 20.118 1.00 88.38 167 HIS A O 1
ATOM 1320 N N . GLY A 1 168 ? -31.414 -35.902 20.402 1.00 83.50 168 GLY A N 1
ATOM 1321 C CA . GLY A 1 168 ? -30.130 -36.487 20.797 1.00 83.50 168 GLY A CA 1
ATOM 1322 C C . GLY A 1 168 ? -29.590 -37.486 19.769 1.00 83.50 168 GLY A C 1
ATOM 1323 O O . GLY A 1 168 ? -30.077 -37.585 18.642 1.00 83.50 168 GLY A O 1
ATOM 1324 N N . ALA A 1 169 ? -28.578 -38.268 20.152 1.00 81.00 169 ALA A N 1
ATOM 1325 C CA . ALA A 1 169 ? -27.931 -39.231 19.256 1.00 81.00 169 ALA A CA 1
ATOM 1326 C C . ALA A 1 169 ? -28.888 -40.262 18.637 1.00 81.00 169 ALA A C 1
ATOM 1328 O O . ALA A 1 169 ? -28.776 -40.559 17.444 1.00 81.00 169 ALA A O 1
ATOM 1329 N N . ASP A 1 170 ? -29.844 -40.749 19.427 1.00 75.69 170 ASP A N 1
ATOM 1330 C CA . ASP A 1 170 ? -30.750 -41.828 19.033 1.00 75.69 170 ASP A CA 1
ATOM 1331 C C . ASP A 1 170 ? -31.928 -41.347 18.172 1.00 75.69 170 ASP A C 1
ATOM 1333 O O . ASP A 1 170 ? -32.452 -42.100 17.347 1.00 75.69 170 ASP A O 1
ATOM 1337 N N . LYS A 1 171 ? -32.360 -40.088 18.339 1.00 75.81 171 LYS A N 1
ATOM 1338 C CA . LYS A 1 171 ? -33.548 -39.529 17.679 1.00 75.81 171 LYS A CA 1
ATOM 1339 C C . LYS A 1 171 ? -33.340 -38.054 17.355 1.00 75.81 171 LYS A C 1
ATOM 1341 O O . LYS A 1 171 ? -32.926 -37.287 18.213 1.00 75.81 171 LYS A O 1
ATOM 1346 N N . GLN A 1 172 ? -33.651 -37.678 16.113 1.00 84.62 172 GLN A N 1
ATOM 1347 C CA . GLN A 1 172 ? -33.340 -36.361 15.537 1.00 84.62 172 GLN A CA 1
ATOM 1348 C C . GLN A 1 172 ? -34.589 -35.765 14.887 1.00 84.62 172 GLN A C 1
ATOM 1350 O O . GLN A 1 172 ? -34.697 -35.644 13.664 1.00 84.62 172 GLN A O 1
ATOM 1355 N N . LYS A 1 173 ? -35.610 -35.474 15.697 1.00 75.81 173 LYS A N 1
ATOM 1356 C CA . LYS A 1 173 ? -36.832 -34.849 15.178 1.00 75.81 173 LYS A CA 1
ATOM 1357 C C . LYS A 1 173 ? -36.479 -33.484 14.575 1.00 75.81 173 LYS A C 1
ATOM 1359 O O . LYS A 1 173 ? -35.726 -32.717 15.164 1.00 75.81 173 LYS A O 1
ATOM 1364 N N . GLY A 1 174 ? -37.017 -33.196 13.391 1.00 80.44 174 GLY A N 1
ATOM 1365 C CA . GLY A 1 174 ? -36.753 -31.936 12.690 1.00 80.44 174 GLY A CA 1
ATOM 1366 C C . GLY A 1 174 ? -35.320 -31.768 12.174 1.00 80.44 174 GLY A C 1
ATOM 1367 O O . GLY A 1 174 ? -34.965 -30.649 11.838 1.00 80.44 174 GLY A O 1
ATOM 1368 N N . ASP A 1 175 ? -34.524 -32.846 12.108 1.00 79.88 175 ASP A N 1
ATOM 1369 C CA . ASP A 1 175 ? -33.109 -32.813 11.689 1.00 79.88 175 ASP A CA 1
ATOM 1370 C C . ASP A 1 175 ? -32.215 -31.951 12.607 1.00 79.88 175 ASP A C 1
ATOM 1372 O O . ASP A 1 175 ? -31.226 -31.358 12.186 1.00 79.88 175 ASP A O 1
ATOM 1376 N N . VAL A 1 176 ? -32.580 -31.868 13.895 1.00 85.94 176 VAL A N 1
ATOM 1377 C CA . VAL A 1 176 ? -31.860 -31.089 14.914 1.00 85.94 176 VAL A CA 1
ATOM 1378 C C . VAL A 1 176 ? -31.241 -32.013 15.961 1.00 85.94 176 VAL A C 1
ATOM 1380 O O . VAL A 1 176 ? -31.922 -32.880 16.518 1.00 85.94 176 VAL A O 1
ATOM 1383 N N . ARG A 1 177 ? -29.960 -31.772 16.263 1.00 86.00 177 ARG A N 1
ATOM 1384 C CA . ARG A 1 177 ? -29.157 -32.447 17.292 1.00 86.00 177 ARG A CA 1
ATOM 1385 C C . ARG A 1 177 ? -28.658 -31.430 18.315 1.00 86.00 177 ARG A C 1
ATOM 1387 O O . ARG A 1 177 ? -27.795 -30.624 17.989 1.00 86.00 177 ARG A O 1
ATOM 1394 N N . LEU A 1 178 ? -29.198 -31.462 19.531 1.00 88.88 178 LEU A N 1
ATOM 1395 C CA . LEU A 1 178 ? -28.864 -30.509 20.598 1.00 88.88 178 LEU A CA 1
ATOM 1396 C C . LEU A 1 178 ? -27.666 -30.954 21.448 1.00 88.88 178 LEU A C 1
ATOM 1398 O O . LEU A 1 178 ? -26.974 -30.115 22.009 1.00 88.88 178 LEU A O 1
ATOM 1402 N N . ASP A 1 179 ? -27.387 -32.256 21.510 1.00 85.75 179 ASP A N 1
ATOM 1403 C CA . ASP A 1 179 ? -26.281 -32.852 22.277 1.00 85.75 179 ASP A CA 1
ATOM 1404 C C . ASP A 1 179 ? -24.890 -32.564 21.694 1.00 85.75 179 ASP A C 1
ATOM 1406 O O . ASP A 1 179 ? -23.884 -32.716 22.385 1.00 85.75 179 ASP A O 1
ATOM 1410 N N . VAL A 1 180 ? -24.829 -32.157 20.425 1.00 88.44 180 VAL A N 1
ATOM 1411 C CA . VAL A 1 180 ? -23.581 -31.805 19.731 1.00 88.44 180 VAL A CA 1
ATOM 1412 C C . VAL A 1 180 ? -23.349 -30.300 19.648 1.00 88.44 180 VAL A C 1
ATOM 1414 O O . VAL A 1 180 ? -22.265 -29.895 19.234 1.00 88.44 180 VAL A O 1
ATOM 1417 N N . LEU A 1 181 ? -24.341 -29.480 20.019 1.00 89.00 181 LEU A N 1
ATOM 1418 C CA . LEU A 1 181 ? -24.190 -28.031 19.975 1.00 89.00 181 LEU A CA 1
ATOM 1419 C C . LEU A 1 181 ? -23.201 -27.587 21.045 1.00 89.00 181 LEU A C 1
ATOM 1421 O O . LEU A 1 181 ? -23.352 -27.874 22.236 1.00 89.00 181 LEU A O 1
ATOM 1425 N N . HIS A 1 182 ? -22.197 -26.834 20.620 1.00 88.50 182 HIS A N 1
ATOM 1426 C CA . HIS A 1 182 ? -21.245 -26.239 21.527 1.00 88.50 182 HIS A CA 1
ATOM 1427 C C . HIS A 1 182 ? -21.906 -25.105 22.321 1.00 88.50 182 HIS A C 1
ATOM 1429 O O . HIS A 1 182 ? -22.587 -24.244 21.765 1.00 88.50 182 HIS A O 1
ATOM 1435 N N . TRP A 1 183 ? -21.708 -25.098 23.639 1.00 87.38 183 TRP A N 1
ATOM 1436 C CA . TRP A 1 183 ? -22.294 -24.106 24.550 1.00 87.38 183 TRP A CA 1
ATOM 1437 C C . TRP A 1 183 ? -21.705 -22.700 24.359 1.00 87.38 183 TRP A C 1
ATOM 1439 O O . TRP A 1 183 ? -22.386 -21.708 24.609 1.00 87.38 183 TRP A O 1
ATOM 1449 N N . ASP A 1 184 ? -20.444 -22.607 23.920 1.00 88.56 184 ASP A N 1
ATOM 1450 C CA . ASP A 1 184 ? -19.790 -21.330 23.618 1.00 88.56 184 ASP A CA 1
ATOM 1451 C C . ASP A 1 184 ? -20.323 -20.787 22.287 1.00 88.56 184 ASP A C 1
ATOM 1453 O O . ASP A 1 184 ? -19.848 -21.159 21.214 1.00 88.56 184 ASP A O 1
ATOM 1457 N N . MET A 1 185 ? -21.320 -19.907 22.367 1.00 88.12 185 MET A N 1
ATOM 1458 C CA . MET A 1 185 ? -21.932 -19.258 21.203 1.00 88.12 185 MET A CA 1
ATOM 1459 C C . MET A 1 185 ? -21.068 -18.125 20.623 1.00 88.12 185 MET A C 1
ATOM 1461 O O . MET A 1 185 ? -21.356 -17.647 19.528 1.00 88.12 185 MET A O 1
ATOM 1465 N N . ILE A 1 186 ? -20.035 -17.672 21.347 1.00 83.44 186 ILE A N 1
ATOM 1466 C CA . ILE A 1 186 ? -19.162 -16.561 20.944 1.00 83.44 186 ILE A CA 1
ATOM 1467 C C . ILE A 1 186 ? -18.045 -17.076 20.037 1.00 83.44 186 ILE A C 1
ATOM 1469 O O . ILE A 1 186 ? -17.813 -16.512 18.967 1.00 83.44 186 ILE A O 1
ATOM 1473 N N . ASN A 1 187 ? -17.358 -18.137 20.467 1.00 79.31 187 ASN A N 1
ATOM 1474 C CA . ASN A 1 187 ? -16.239 -18.725 19.727 1.00 79.31 187 ASN A CA 1
ATOM 1475 C C . ASN A 1 187 ? -16.643 -19.973 18.928 1.00 79.31 187 ASN A C 1
ATOM 1477 O O . ASN A 1 187 ? -15.932 -20.354 17.999 1.00 79.31 187 ASN A O 1
ATOM 1481 N N . GLY A 1 188 ? -17.759 -20.617 19.280 1.00 78.62 188 GLY A N 1
ATOM 1482 C CA . GLY A 1 188 ? -18.294 -21.776 18.567 1.00 78.62 188 GLY A CA 1
ATOM 1483 C C . GLY A 1 188 ? -19.089 -21.411 17.311 1.00 78.62 188 GLY A C 1
ATOM 1484 O O . GLY A 1 188 ? -19.317 -20.245 16.986 1.00 78.62 188 GLY A O 1
ATOM 1485 N N . HIS A 1 189 ? -19.529 -22.437 16.582 1.00 79.81 189 HIS A N 1
ATOM 1486 C CA . HIS A 1 189 ? -20.270 -22.281 15.323 1.00 79.81 189 HIS A CA 1
ATOM 1487 C C . HIS A 1 189 ? -21.784 -22.513 15.463 1.00 79.81 189 HIS A C 1
ATOM 1489 O O . HIS A 1 189 ? -22.520 -22.355 14.491 1.00 79.81 189 HIS A O 1
ATOM 1495 N N . ASP A 1 190 ? -22.253 -22.820 16.673 1.00 87.81 190 ASP A N 1
ATOM 1496 C CA . ASP A 1 190 ? -23.588 -23.379 16.926 1.00 87.81 190 ASP A CA 1
ATOM 1497 C C . ASP A 1 190 ? -24.630 -22.352 17.401 1.00 87.81 190 ASP A C 1
ATOM 1499 O O . ASP A 1 190 ? -25.747 -22.716 17.768 1.00 87.81 190 ASP A O 1
ATOM 1503 N N . ALA A 1 191 ? -24.298 -21.056 17.371 1.00 89.25 191 ALA A N 1
ATOM 1504 C CA . ALA A 1 191 ? -25.196 -19.980 17.803 1.00 89.25 191 ALA A CA 1
ATOM 1505 C C . ALA A 1 191 ? -26.550 -19.994 17.064 1.00 89.25 191 ALA A C 1
ATOM 1507 O O . ALA A 1 191 ? -27.587 -19.760 17.673 1.00 89.25 191 ALA A O 1
ATOM 1508 N N . GLU A 1 192 ? -26.563 -20.330 15.772 1.00 88.12 192 GLU A N 1
ATOM 1509 C CA . GLU A 1 192 ? -27.802 -20.425 14.983 1.00 88.12 192 GLU A CA 1
ATOM 1510 C C . GLU A 1 192 ? -28.716 -21.567 15.468 1.00 88.12 192 GLU A C 1
ATOM 1512 O O . GLU A 1 192 ? -29.939 -21.422 15.533 1.00 88.12 192 GLU A O 1
ATOM 1517 N N . GLY A 1 193 ? -28.119 -22.698 15.861 1.00 90.50 193 GLY A N 1
ATOM 1518 C CA . GLY A 1 193 ? -28.847 -23.840 16.415 1.00 90.50 193 GLY A CA 1
ATOM 1519 C C . GLY A 1 193 ? -29.485 -23.499 17.761 1.00 90.50 193 GLY A C 1
ATOM 1520 O O . GLY A 1 193 ? -30.658 -23.799 17.988 1.00 90.50 193 GLY A O 1
ATOM 1521 N N . TRP A 1 194 ? -28.749 -22.790 18.620 1.00 93.75 194 TRP A N 1
ATOM 1522 C CA . TRP A 1 194 ? -29.277 -22.277 19.884 1.00 93.75 194 TRP A CA 1
ATOM 1523 C C . TRP A 1 194 ? -30.368 -21.223 19.694 1.00 93.75 194 TRP A C 1
ATOM 1525 O O . TRP A 1 194 ? -31.355 -21.236 20.427 1.00 93.75 194 TRP A O 1
ATOM 1535 N N . HIS A 1 195 ? -30.235 -20.350 18.693 1.00 93.00 195 HIS A N 1
ATOM 1536 C CA . HIS A 1 195 ? -31.262 -19.362 18.368 1.00 93.00 195 HIS A CA 1
ATOM 1537 C C . HIS A 1 195 ? -32.572 -20.028 17.933 1.00 93.00 195 HIS A C 1
ATOM 1539 O O . HIS A 1 195 ? -33.634 -19.701 18.457 1.00 93.00 195 HIS A O 1
ATOM 1545 N N . SER A 1 196 ? -32.480 -21.043 17.070 1.00 91.50 196 SER A N 1
ATOM 1546 C CA . SER A 1 196 ? -33.638 -21.835 16.643 1.00 91.50 196 SER A CA 1
ATOM 1547 C C . SER A 1 196 ? -34.304 -22.557 17.821 1.00 91.50 196 SER A C 1
ATOM 1549 O O . SER A 1 196 ? -35.529 -22.587 17.927 1.00 91.50 196 SER A O 1
ATOM 1551 N N . ALA A 1 197 ? -33.512 -23.119 18.744 1.00 92.56 197 ALA A N 1
ATOM 1552 C CA . ALA A 1 197 ? -34.038 -23.754 19.952 1.00 92.56 197 ALA A CA 1
ATOM 1553 C C . ALA A 1 197 ? -34.776 -22.750 20.855 1.00 92.56 197 ALA A C 1
ATOM 1555 O O . ALA A 1 197 ? -35.865 -23.051 21.349 1.00 92.56 197 ALA A O 1
ATOM 1556 N N . LEU A 1 198 ? -34.220 -21.547 21.028 1.00 94.25 198 LEU A N 1
ATOM 1557 C CA . LEU A 1 198 ? -34.835 -20.467 21.798 1.00 94.25 198 LEU A CA 1
ATOM 1558 C C . LEU A 1 198 ? -36.197 -20.055 21.216 1.00 94.25 198 LEU A C 1
ATOM 1560 O O . LEU A 1 198 ? -37.160 -19.909 21.970 1.00 94.25 198 LEU A O 1
ATOM 1564 N N . ASP A 1 199 ? -36.313 -19.935 19.894 1.00 93.06 199 ASP A N 1
ATOM 1565 C CA . ASP A 1 199 ? -37.572 -19.581 19.224 1.00 93.06 199 ASP A CA 1
ATOM 1566 C C . ASP A 1 199 ? -38.669 -20.636 19.451 1.00 93.06 199 ASP A C 1
ATOM 1568 O O . ASP A 1 199 ? -39.827 -20.301 19.729 1.00 93.06 199 ASP A O 1
ATOM 1572 N N . MET A 1 200 ? -38.308 -21.921 19.421 1.00 92.94 200 MET A N 1
ATOM 1573 C CA . MET A 1 200 ? -39.237 -23.027 19.694 1.00 92.94 200 MET A CA 1
ATOM 1574 C C . MET A 1 200 ? -39.679 -23.085 21.165 1.00 92.94 200 MET A C 1
ATOM 1576 O O . MET A 1 200 ? -40.824 -23.432 21.466 1.00 92.94 200 MET A O 1
ATOM 1580 N N . ILE A 1 201 ? -38.792 -22.722 22.098 1.00 92.44 201 ILE A N 1
ATOM 1581 C CA . ILE A 1 201 ? -39.122 -22.632 23.528 1.00 92.44 201 ILE A CA 1
ATOM 1582 C C . ILE A 1 201 ? -40.027 -21.420 23.795 1.00 92.44 201 ILE A C 1
ATOM 1584 O O . ILE A 1 201 ? -40.990 -21.531 24.559 1.00 92.44 201 ILE A O 1
ATOM 1588 N N . ASN A 1 202 ? -39.752 -20.280 23.153 1.00 91.50 202 ASN A N 1
ATOM 1589 C CA . ASN A 1 202 ? -40.514 -19.037 23.306 1.00 91.50 202 ASN A CA 1
ATOM 1590 C C . ASN A 1 202 ? -41.913 -19.111 22.683 1.00 91.50 202 ASN A C 1
ATOM 1592 O O . ASN A 1 202 ? -42.865 -18.575 23.249 1.00 91.50 202 ASN A O 1
ATOM 1596 N N . SER A 1 203 ? -42.057 -19.800 21.550 1.00 90.06 203 SER A N 1
ATOM 1597 C CA . SER A 1 203 ? -43.361 -20.076 20.925 1.00 90.06 203 SER A CA 1
ATOM 1598 C C . SER A 1 203 ? -44.201 -21.092 21.710 1.00 90.06 203 SER A C 1
ATOM 1600 O O . SER A 1 203 ? -45.402 -21.217 21.470 1.00 90.06 203 SER A O 1
ATOM 1602 N N . GLY A 1 204 ? -43.596 -21.800 22.670 1.00 87.19 204 GLY A N 1
ATOM 1603 C CA . GLY A 1 204 ? -44.259 -22.846 23.448 1.00 87.19 204 GLY A CA 1
ATOM 1604 C C . GLY A 1 204 ? -44.537 -24.119 22.645 1.00 87.19 204 GLY A C 1
ATOM 1605 O O . GLY A 1 204 ? -45.300 -24.968 23.101 1.00 87.19 204 GLY A O 1
ATOM 1606 N N . GLU A 1 205 ? -43.938 -24.256 21.461 1.00 85.62 205 GLU A N 1
ATOM 1607 C CA . GLU A 1 205 ? -44.034 -25.459 20.633 1.00 85.62 205 GLU A CA 1
ATOM 1608 C C . GLU A 1 205 ? -43.162 -26.600 21.179 1.00 85.62 205 GLU A C 1
ATOM 1610 O O . GLU A 1 205 ? -43.478 -27.772 20.963 1.00 85.62 205 GLU A O 1
ATOM 1615 N N . MET A 1 206 ? -42.102 -26.262 21.926 1.00 89.12 206 MET A N 1
ATOM 1616 C CA . MET A 1 206 ? -41.230 -27.219 22.606 1.00 89.12 206 MET A CA 1
ATOM 1617 C C . MET A 1 206 ? -41.204 -27.010 24.134 1.00 89.12 206 MET A C 1
ATOM 1619 O O . MET A 1 206 ? -41.063 -25.871 24.600 1.00 89.12 206 MET A O 1
ATOM 1623 N N . PRO A 1 207 ? -41.270 -28.096 24.933 1.00 89.50 207 PRO A N 1
ATOM 1624 C CA . PRO A 1 207 ? -41.559 -29.486 24.539 1.00 89.50 207 PRO A CA 1
ATOM 1625 C C . PRO A 1 207 ? -43.008 -29.691 24.025 1.00 89.50 207 PRO A C 1
ATOM 1627 O O . PRO A 1 207 ? -43.897 -28.937 24.424 1.00 89.50 207 PRO A O 1
ATOM 1630 N N . PRO A 1 208 ? -43.296 -30.704 23.181 1.00 87.50 208 PRO A N 1
ATOM 1631 C CA . PRO A 1 208 ? -44.652 -30.990 22.695 1.00 87.50 208 PRO A CA 1
ATOM 1632 C C . PRO A 1 208 ? -45.631 -31.315 23.830 1.00 87.50 208 PRO A C 1
ATOM 1634 O O . PRO A 1 208 ? -45.232 -31.840 24.863 1.00 87.50 208 PRO A O 1
ATOM 1637 N N . LYS A 1 209 ? -46.934 -31.082 23.620 1.00 85.94 209 LYS A N 1
ATOM 1638 C CA . LYS A 1 209 ? -47.972 -31.263 24.661 1.00 85.94 209 LYS A CA 1
ATOM 1639 C C . LYS A 1 209 ? -48.028 -32.663 25.286 1.00 85.94 209 LYS A C 1
ATOM 1641 O O . LYS A 1 209 ? -48.452 -32.776 26.431 1.00 85.94 209 LYS A O 1
ATOM 1646 N N . ASP A 1 210 ? -47.632 -33.688 24.535 1.00 85.56 210 ASP A N 1
ATOM 1647 C CA . ASP A 1 210 ? -47.648 -35.088 24.977 1.00 85.56 210 ASP A CA 1
ATOM 1648 C C . ASP A 1 210 ? -46.387 -35.486 25.770 1.00 85.56 210 ASP A C 1
ATOM 1650 O O . ASP A 1 210 ? -46.320 -36.595 26.294 1.00 85.56 210 ASP A O 1
ATOM 1654 N N . GLU A 1 211 ? -45.404 -34.587 25.875 1.00 88.69 211 GLU A N 1
ATOM 1655 C CA . GLU A 1 211 ? -44.127 -34.799 26.561 1.00 88.69 211 GLU A CA 1
ATOM 1656 C C . GLU A 1 211 ? -44.049 -33.982 27.868 1.00 88.69 211 GLU A C 1
ATOM 1658 O O . GLU A 1 211 ? -44.763 -32.977 28.023 1.00 88.69 211 GLU A O 1
ATOM 1663 N N . PRO A 1 212 ? -43.170 -34.362 28.819 1.00 86.81 212 PRO A N 1
ATOM 1664 C CA . PRO A 1 212 ? -42.943 -33.600 30.042 1.00 86.81 212 PRO A CA 1
ATOM 1665 C C . PRO A 1 212 ? -42.598 -32.134 29.755 1.00 86.81 212 PRO A C 1
ATOM 1667 O O . PRO A 1 212 ? -41.674 -31.822 29.006 1.00 86.81 212 PRO A O 1
ATOM 1670 N N . GLN A 1 213 ? -43.349 -31.221 30.370 1.00 89.88 213 GLN A N 1
ATOM 1671 C CA . GLN A 1 213 ? -43.159 -29.783 30.198 1.00 89.88 213 GLN A CA 1
ATOM 1672 C C . GLN A 1 213 ? -42.127 -29.232 31.181 1.00 89.88 213 GLN A C 1
ATOM 1674 O O . GLN A 1 213 ? -42.089 -29.633 32.346 1.00 89.88 213 GLN A O 1
ATOM 1679 N N . LEU A 1 214 ? -41.351 -28.249 30.719 1.00 89.12 214 LEU A N 1
ATOM 1680 C CA . LEU A 1 214 ? -40.457 -27.451 31.559 1.00 89.12 214 LEU A CA 1
ATOM 1681 C C . LEU A 1 214 ? -41.254 -26.758 32.668 1.00 89.12 214 LEU A C 1
ATOM 1683 O O . LEU A 1 214 ? -42.277 -26.122 32.390 1.00 89.12 214 LEU A O 1
ATOM 1687 N N . LYS A 1 215 ? -40.752 -26.803 33.904 1.00 91.56 215 LYS A N 1
ATOM 1688 C CA . LYS A 1 215 ? -41.280 -25.953 34.980 1.00 91.56 215 LYS A CA 1
ATOM 1689 C C . LYS A 1 215 ? -40.963 -24.490 34.687 1.00 91.56 215 LYS A C 1
ATOM 1691 O O . LYS A 1 215 ? -39.959 -24.190 34.047 1.00 91.56 215 LYS A O 1
ATOM 1696 N N . ASP A 1 216 ? -41.764 -23.568 35.214 1.00 88.69 216 ASP A N 1
ATOM 1697 C CA . ASP A 1 216 ? -41.581 -22.130 34.963 1.00 88.69 216 ASP A CA 1
ATOM 1698 C C . ASP A 1 216 ? -40.176 -21.622 35.327 1.00 88.69 216 ASP A C 1
ATOM 1700 O O . ASP A 1 216 ? -39.614 -20.792 34.616 1.00 88.69 216 ASP A O 1
ATOM 1704 N N . GLU A 1 217 ? -39.592 -22.129 36.415 1.00 89.50 217 GLU A N 1
ATOM 1705 C CA . GLU A 1 217 ? -38.235 -21.771 36.852 1.00 89.50 217 GLU A CA 1
ATOM 1706 C C . GLU A 1 217 ? -37.156 -22.326 35.909 1.00 89.50 217 GLU A C 1
ATOM 1708 O O . GLU A 1 217 ? -36.221 -21.612 35.553 1.00 89.50 217 GLU A O 1
ATOM 1713 N N . GLU A 1 218 ? -37.318 -23.571 35.452 1.00 90.31 218 GLU A N 1
ATOM 1714 C CA . GLU A 1 218 ? -36.409 -24.238 34.510 1.00 90.31 218 GLU A CA 1
ATOM 1715 C C . GLU A 1 218 ? -36.469 -23.572 33.129 1.00 90.31 218 GLU A C 1
ATOM 1717 O O . GLU A 1 218 ? -35.435 -23.305 32.518 1.00 90.31 218 GLU A O 1
ATOM 1722 N N . ARG A 1 219 ? -37.678 -23.228 32.664 1.00 91.75 219 ARG A N 1
ATOM 1723 C CA . ARG A 1 219 ? -37.892 -22.505 31.406 1.00 91.75 219 ARG A CA 1
ATOM 1724 C C . ARG A 1 219 ? -37.197 -21.148 31.429 1.00 91.75 219 ARG A C 1
ATOM 1726 O O . ARG A 1 219 ? -36.496 -20.831 30.475 1.00 91.75 219 ARG A O 1
ATOM 1733 N N . ARG A 1 220 ? -37.359 -20.366 32.505 1.00 91.31 220 ARG A N 1
ATOM 1734 C CA . ARG A 1 220 ? -36.673 -19.069 32.640 1.00 91.31 220 ARG A CA 1
ATOM 1735 C C . ARG A 1 220 ? -35.159 -19.234 32.626 1.00 91.31 220 ARG A C 1
ATOM 1737 O O . ARG A 1 220 ? -34.506 -18.554 31.853 1.00 91.31 220 ARG A O 1
ATOM 1744 N N . ALA A 1 221 ? -34.615 -20.184 33.389 1.00 90.00 221 ALA A N 1
ATOM 1745 C CA . ALA A 1 221 ? -33.171 -20.408 33.438 1.00 90.00 221 ALA A CA 1
ATOM 1746 C C . ALA A 1 221 ? -32.564 -20.710 32.054 1.00 90.00 221 ALA A C 1
ATOM 1748 O O . ALA A 1 221 ? -31.501 -20.188 31.721 1.00 90.00 221 ALA A O 1
ATOM 1749 N N . VAL A 1 222 ? -33.244 -21.524 31.238 1.00 91.75 222 VAL A N 1
ATOM 1750 C CA . VAL A 1 222 ? -32.794 -21.848 29.875 1.00 91.75 222 VAL A CA 1
ATOM 1751 C C . VAL A 1 222 ? -32.947 -20.653 28.932 1.00 91.75 222 VAL A C 1
ATOM 1753 O O . VAL A 1 222 ? -32.012 -20.338 28.199 1.00 91.75 222 VAL A O 1
ATOM 1756 N N . VAL A 1 223 ? -34.097 -19.975 28.959 1.00 94.06 223 VAL A N 1
ATOM 1757 C CA . VAL A 1 223 ? -34.374 -18.815 28.095 1.00 94.06 223 VAL A CA 1
ATOM 1758 C C . VAL A 1 223 ? -33.422 -17.659 28.393 1.00 94.06 223 VAL A C 1
ATOM 1760 O O . VAL A 1 223 ? -32.864 -17.086 27.457 1.00 94.06 223 VAL A O 1
ATOM 1763 N N . ASP A 1 224 ? -33.191 -17.350 29.669 1.00 92.81 224 ASP A N 1
ATOM 1764 C CA . ASP A 1 224 ? -32.285 -16.282 30.098 1.00 92.81 224 ASP A CA 1
ATOM 1765 C C . ASP A 1 224 ? -30.851 -16.592 29.650 1.00 92.81 224 ASP A C 1
ATOM 1767 O O . ASP A 1 224 ? -30.207 -15.762 29.008 1.00 92.81 224 ASP A O 1
ATOM 1771 N N . TRP A 1 225 ? -30.378 -17.826 29.875 1.00 93.00 225 TRP A N 1
ATOM 1772 C CA . TRP A 1 225 ? -29.050 -18.245 29.427 1.00 93.00 225 TRP A CA 1
ATOM 1773 C C . TRP A 1 225 ? -28.892 -18.162 27.902 1.00 93.00 225 TRP A C 1
ATOM 1775 O O . TRP A 1 225 ? -27.890 -17.627 27.425 1.00 93.00 225 TRP A O 1
ATOM 1785 N N . MET A 1 226 ? -29.861 -18.662 27.126 1.00 93.44 226 MET A N 1
ATOM 1786 C CA . MET A 1 226 ? -29.797 -18.605 25.660 1.00 93.44 226 MET A CA 1
ATOM 1787 C C . MET A 1 226 ? -29.801 -17.157 25.164 1.00 93.44 226 MET A C 1
ATOM 1789 O O . MET A 1 226 ? -28.981 -16.796 24.325 1.00 93.44 226 MET A O 1
ATOM 1793 N N . THR A 1 227 ? -30.683 -16.316 25.708 1.00 93.44 227 THR A N 1
ATOM 1794 C CA . THR A 1 227 ? -30.822 -14.912 25.298 1.00 93.44 227 THR A CA 1
ATOM 1795 C C . THR A 1 227 ? -29.543 -14.123 25.575 1.00 93.44 227 THR A C 1
ATOM 1797 O O . THR A 1 227 ? -29.022 -13.468 24.672 1.00 93.44 227 THR A O 1
ATOM 1800 N N . GLU A 1 228 ? -28.987 -14.233 26.786 1.00 92.19 228 GLU A N 1
ATOM 1801 C CA . GLU A 1 228 ? -27.759 -13.525 27.163 1.00 92.19 228 GLU A CA 1
ATOM 1802 C C . GLU A 1 228 ? -26.554 -13.956 26.315 1.00 92.19 228 GLU A C 1
ATOM 1804 O O . GLU A 1 228 ? -25.767 -13.117 25.868 1.00 92.19 228 GLU A O 1
ATOM 1809 N N . ASN A 1 229 ? -26.389 -15.260 26.069 1.00 90.50 229 ASN A N 1
ATOM 1810 C CA . ASN A 1 229 ? -25.250 -15.761 25.295 1.00 90.50 229 ASN A CA 1
ATOM 1811 C C . ASN A 1 229 ? -25.376 -15.446 23.798 1.00 90.50 229 ASN A C 1
ATOM 1813 O O . ASN A 1 229 ? -24.372 -15.101 23.171 1.00 90.50 229 ASN A O 1
ATOM 1817 N N . LEU A 1 230 ? -26.589 -15.478 23.237 1.00 91.88 230 LEU A N 1
ATOM 1818 C CA . LEU A 1 230 ? -26.843 -15.048 21.860 1.00 91.88 230 LEU A CA 1
ATOM 1819 C C . LEU A 1 230 ? -26.592 -13.547 21.679 1.00 91.88 230 LEU A C 1
ATOM 1821 O O . LEU A 1 230 ? -25.997 -13.146 20.677 1.00 91.88 230 LEU A O 1
ATOM 1825 N N . GLU A 1 231 ? -26.972 -12.713 22.651 1.00 90.50 231 GLU A N 1
ATOM 1826 C CA . GLU A 1 231 ? -26.688 -11.275 22.613 1.00 90.50 231 GLU A CA 1
ATOM 1827 C C . GLU A 1 231 ? -25.176 -11.002 22.668 1.00 90.50 231 GLU A C 1
ATOM 1829 O O . GLU A 1 231 ? -24.643 -10.265 21.830 1.00 90.50 231 GLU A O 1
ATOM 1834 N N . LYS A 1 232 ? -24.452 -11.659 23.588 1.00 87.25 232 LYS A N 1
ATOM 1835 C CA . LYS A 1 232 ? -22.982 -11.581 23.663 1.00 87.25 232 LYS A CA 1
ATOM 1836 C C . LYS A 1 232 ? -22.324 -12.004 22.344 1.00 87.25 232 LYS A C 1
ATOM 1838 O O . LYS A 1 232 ? -21.434 -11.305 21.850 1.00 87.25 232 LYS A O 1
ATOM 1843 N N . ALA A 1 233 ? -22.779 -13.106 21.744 1.00 86.62 233 ALA A N 1
ATOM 1844 C CA . ALA A 1 233 ? -22.281 -13.598 20.461 1.00 86.62 233 ALA A CA 1
ATOM 1845 C C . ALA A 1 233 ? -22.553 -12.612 19.313 1.00 86.62 233 ALA A C 1
ATOM 1847 O O . ALA A 1 233 ? -21.665 -12.336 18.500 1.00 86.62 233 ALA A O 1
ATOM 1848 N N . ALA A 1 234 ? -23.747 -12.016 19.266 1.00 83.38 234 ALA A N 1
ATOM 1849 C CA . ALA A 1 234 ? -24.108 -11.013 18.269 1.00 83.38 234 ALA A CA 1
ATOM 1850 C C . ALA A 1 234 ? -23.230 -9.755 18.373 1.00 83.38 234 ALA A C 1
ATOM 1852 O O . ALA A 1 234 ? -22.741 -9.254 17.356 1.00 83.38 234 ALA A O 1
ATOM 1853 N N . ILE A 1 235 ? -22.972 -9.266 19.591 1.00 81.12 235 ILE A N 1
ATOM 1854 C CA . ILE A 1 235 ? -22.076 -8.125 19.837 1.00 81.12 235 ILE A CA 1
ATOM 1855 C C . ILE A 1 235 ? -20.646 -8.456 19.391 1.00 81.12 235 ILE A C 1
ATOM 1857 O O . ILE A 1 235 ? -20.029 -7.666 18.671 1.00 81.12 235 ILE A O 1
ATOM 1861 N N . ALA A 1 236 ? -20.125 -9.629 19.761 1.00 80.19 236 ALA A N 1
ATOM 1862 C CA . ALA A 1 236 ? -18.787 -10.070 19.368 1.00 80.19 236 ALA A CA 1
ATOM 1863 C C . ALA A 1 236 ? -18.639 -10.162 17.838 1.00 80.19 236 ALA A C 1
ATOM 1865 O O . ALA A 1 236 ? -17.686 -9.627 17.264 1.00 80.19 236 ALA A O 1
ATOM 1866 N N . LYS A 1 237 ? -19.629 -10.751 17.156 1.00 75.06 237 LYS A N 1
ATOM 1867 C CA . LYS A 1 237 ? -19.658 -10.875 15.693 1.00 75.06 237 LYS A CA 1
ATOM 1868 C C . LYS A 1 237 ? -19.766 -9.517 14.994 1.00 75.06 237 LYS A C 1
ATOM 1870 O O . LYS A 1 237 ? -19.094 -9.295 13.988 1.00 75.06 237 LYS A O 1
ATOM 1875 N N . ASN A 1 238 ? -20.562 -8.590 15.527 1.00 67.62 238 ASN A N 1
ATOM 1876 C CA . ASN A 1 238 ? -20.670 -7.226 15.002 1.00 67.62 238 ASN A CA 1
ATOM 1877 C C . ASN A 1 238 ? -19.367 -6.431 15.161 1.00 67.62 238 ASN A C 1
ATOM 1879 O O . ASN A 1 238 ? -18.975 -5.705 14.247 1.00 67.62 238 ASN A O 1
ATOM 1883 N N . ASN A 1 239 ? -18.662 -6.597 16.281 1.00 63.22 239 ASN A N 1
ATOM 1884 C CA . ASN A 1 239 ? -17.358 -5.970 16.489 1.00 63.22 239 ASN A CA 1
ATOM 1885 C C . ASN A 1 239 ? -16.289 -6.536 15.542 1.00 63.22 239 ASN A C 1
ATOM 1887 O O . ASN A 1 239 ? -15.503 -5.766 14.989 1.00 63.22 239 ASN A O 1
ATOM 1891 N N . ALA A 1 240 ? -16.305 -7.849 15.290 1.00 60.03 240 ALA A N 1
ATOM 1892 C CA . ALA A 1 240 ? -15.408 -8.495 14.332 1.00 60.03 240 ALA A CA 1
ATOM 1893 C C . ALA A 1 240 ? -15.687 -8.086 12.869 1.00 60.03 240 ALA A C 1
ATOM 1895 O O . ALA A 1 240 ? -14.757 -7.951 12.076 1.00 60.03 240 ALA A O 1
ATOM 1896 N N . ASN A 1 241 ? -16.955 -7.844 12.514 1.00 56.31 241 ASN A N 1
ATOM 1897 C CA . ASN A 1 241 ? -17.398 -7.521 11.152 1.00 56.31 241 ASN A CA 1
ATOM 1898 C C . ASN A 1 241 ? -17.527 -6.019 10.854 1.00 56.31 241 ASN A C 1
ATOM 1900 O O . ASN A 1 241 ? -18.160 -5.658 9.858 1.00 56.31 241 ASN A O 1
ATOM 1904 N N . LYS A 1 242 ? -16.931 -5.117 11.650 1.00 58.53 242 LYS A N 1
ATOM 1905 C CA . LYS A 1 242 ? -16.821 -3.701 11.253 1.00 58.53 242 LYS A CA 1
ATOM 1906 C C . LYS A 1 242 ? -16.082 -3.628 9.914 1.00 58.53 242 LYS A C 1
ATOM 1908 O O . LYS A 1 242 ? -14.864 -3.762 9.863 1.00 58.53 242 LYS A O 1
ATOM 1913 N N . GLY A 1 243 ? -16.833 -3.454 8.824 1.00 58.75 243 GLY A N 1
ATOM 1914 C CA . GLY A 1 243 ? -16.319 -3.451 7.460 1.00 58.75 243 GLY A CA 1
ATOM 1915 C C . GLY A 1 243 ? -15.261 -2.372 7.296 1.00 58.75 243 GLY A C 1
ATOM 1916 O O . GLY A 1 243 ? -15.576 -1.192 7.147 1.00 58.75 243 GLY A O 1
ATOM 1917 N N . VAL A 1 244 ? -13.991 -2.766 7.348 1.00 66.50 244 VAL A N 1
ATOM 1918 C CA . VAL A 1 244 ? -12.898 -1.812 7.220 1.00 66.50 244 VAL A CA 1
ATOM 1919 C C . VAL A 1 244 ? -12.715 -1.484 5.743 1.00 66.50 244 VAL A C 1
ATOM 1921 O O . VAL A 1 244 ? -12.108 -2.244 4.986 1.00 66.50 244 VAL A O 1
ATOM 1924 N N . MET A 1 245 ? -13.256 -0.339 5.323 1.00 70.38 245 MET A N 1
ATOM 1925 C CA . MET A 1 245 ? -12.977 0.248 4.013 1.00 70.38 245 MET A CA 1
ATOM 1926 C C . MET A 1 245 ? -11.485 0.573 3.924 1.00 70.38 245 MET A C 1
ATOM 1928 O O . MET A 1 245 ? -11.011 1.544 4.512 1.00 70.38 245 MET A O 1
ATOM 1932 N N . ARG A 1 246 ? -10.739 -0.256 3.189 1.00 84.12 246 ARG A N 1
ATOM 1933 C CA . ARG A 1 246 ? -9.296 -0.091 2.991 1.00 84.12 246 ARG A CA 1
ATOM 1934 C C . ARG A 1 246 ? -8.972 0.397 1.587 1.00 84.12 246 ARG A C 1
ATOM 1936 O O . ARG A 1 246 ? -9.596 -0.031 0.616 1.00 84.12 246 ARG A O 1
ATOM 1943 N N . ARG A 1 247 ? -7.924 1.211 1.459 1.00 88.62 247 ARG A N 1
ATOM 1944 C CA . ARG A 1 247 ? -7.328 1.507 0.146 1.00 88.62 247 ARG A CA 1
ATOM 1945 C C . ARG A 1 247 ? -6.491 0.342 -0.381 1.00 88.62 247 ARG A C 1
ATOM 1947 O O . ARG A 1 247 ? -6.089 -0.563 0.359 1.00 88.62 247 ARG A O 1
ATOM 1954 N N . LEU A 1 248 ? -6.188 0.395 -1.676 1.00 90.94 248 LEU A N 1
ATOM 1955 C CA . LEU A 1 248 ? -5.174 -0.460 -2.285 1.00 90.94 248 LEU A CA 1
ATOM 1956 C C . LEU A 1 248 ? -3.776 -0.040 -1.812 1.00 90.94 248 LEU A C 1
ATOM 1958 O O . LEU A 1 248 ? -3.494 1.147 -1.610 1.00 90.94 248 LEU A O 1
ATOM 1962 N N . THR A 1 249 ? -2.895 -1.025 -1.648 1.00 91.81 249 THR A N 1
ATOM 1963 C CA . THR A 1 249 ? -1.465 -0.768 -1.432 1.00 91.81 249 THR A CA 1
ATOM 1964 C C . THR A 1 249 ? -0.842 -0.148 -2.678 1.00 91.81 249 THR A C 1
ATOM 1966 O O . THR A 1 249 ? -1.360 -0.304 -3.786 1.00 91.81 249 THR A O 1
ATOM 1969 N N . LYS A 1 250 ? 0.312 0.502 -2.529 1.00 91.94 250 LYS A N 1
ATOM 1970 C CA . LYS A 1 250 ? 1.093 1.068 -3.639 1.00 91.94 250 LYS A CA 1
ATOM 1971 C C . LYS A 1 250 ? 1.320 0.048 -4.758 1.00 91.94 250 LYS A C 1
ATOM 1973 O O . LYS A 1 250 ? 1.067 0.333 -5.924 1.00 91.94 250 LYS A O 1
ATOM 1978 N N . LYS A 1 251 ? 1.714 -1.177 -4.390 1.00 92.38 251 LYS A N 1
ATOM 1979 C CA . LYS A 1 251 ? 1.903 -2.286 -5.340 1.00 92.38 251 LYS A CA 1
ATOM 1980 C C . LYS A 1 251 ? 0.591 -2.751 -5.969 1.00 92.38 251 LYS A C 1
ATOM 1982 O O . LYS A 1 251 ? 0.553 -2.974 -7.172 1.00 92.38 251 LYS A O 1
ATOM 1987 N N . GLN A 1 252 ? -0.473 -2.896 -5.177 1.00 93.12 252 GLN A N 1
ATOM 1988 C CA . GLN A 1 252 ? -1.781 -3.309 -5.696 1.00 93.12 252 GLN A CA 1
ATOM 1989 C C . GLN A 1 252 ? -2.325 -2.294 -6.699 1.00 93.12 252 GLN A C 1
ATOM 1991 O O . GLN A 1 252 ? -2.801 -2.690 -7.756 1.00 93.12 252 GLN A O 1
ATOM 1996 N N . TYR A 1 253 ? -2.206 -1.000 -6.402 1.00 93.50 253 TYR A N 1
ATOM 1997 C CA . TYR A 1 253 ? -2.649 0.063 -7.296 1.00 93.50 253 TYR A CA 1
ATOM 1998 C C . TYR A 1 253 ? -1.855 0.070 -8.610 1.00 93.50 253 TYR A C 1
ATOM 2000 O O . TYR A 1 253 ? -2.461 0.037 -9.679 1.00 93.50 253 TYR A O 1
ATOM 2008 N N . THR A 1 254 ? -0.517 0.000 -8.545 1.00 93.38 254 THR A N 1
ATOM 2009 C CA . THR A 1 254 ? 0.343 -0.148 -9.735 1.00 93.38 254 THR A CA 1
ATOM 2010 C C . THR A 1 254 ? -0.064 -1.351 -10.582 1.00 93.38 254 THR A C 1
ATOM 2012 O O . THR A 1 254 ? -0.248 -1.217 -11.787 1.00 93.38 254 THR A O 1
ATOM 2015 N N . ASN A 1 255 ? -0.222 -2.523 -9.961 1.00 94.19 255 ASN A N 1
ATOM 2016 C CA . ASN A 1 255 ? -0.564 -3.749 -10.679 1.00 94.19 255 ASN A CA 1
ATOM 2017 C C . ASN A 1 255 ? -1.948 -3.657 -11.325 1.00 94.19 255 ASN A C 1
ATOM 2019 O O . ASN A 1 255 ? -2.097 -4.058 -12.470 1.00 94.19 255 ASN A O 1
ATOM 2023 N N . THR A 1 256 ? -2.921 -3.068 -10.626 1.00 95.12 256 THR A N 1
ATOM 2024 C CA . THR A 1 256 ? -4.282 -2.872 -11.145 1.00 95.12 256 THR A CA 1
ATOM 2025 C C . THR A 1 256 ? -4.268 -1.981 -12.386 1.00 95.12 256 THR A C 1
ATOM 2027 O O . THR A 1 256 ? -4.899 -2.310 -13.383 1.00 95.12 256 THR A O 1
ATOM 2030 N N . LEU A 1 257 ? -3.522 -0.870 -12.358 1.00 94.25 257 LEU A N 1
ATOM 2031 C CA . LEU A 1 257 ? -3.391 0.016 -13.519 1.00 94.25 257 LEU A CA 1
ATOM 2032 C C . LEU A 1 257 ? -2.669 -0.667 -14.684 1.00 94.25 257 LEU A C 1
ATOM 2034 O O . LEU A 1 257 ? -3.108 -0.545 -15.823 1.00 94.25 257 LEU A O 1
ATOM 2038 N N . ASN A 1 258 ? -1.591 -1.401 -14.402 1.00 92.88 258 ASN A N 1
ATOM 2039 C CA . ASN A 1 258 ? -0.851 -2.147 -15.419 1.00 92.88 258 ASN A CA 1
ATOM 2040 C C . ASN A 1 258 ? -1.718 -3.224 -16.084 1.00 92.88 258 ASN A C 1
ATOM 2042 O O . ASN A 1 258 ? -1.706 -3.344 -17.305 1.00 92.88 258 ASN A O 1
ATOM 2046 N N . GLU A 1 259 ? -2.497 -3.970 -15.299 1.00 95.00 259 GLU A N 1
ATOM 2047 C CA . GLU A 1 259 ? -3.407 -5.003 -15.797 1.00 95.00 259 GLU A CA 1
ATOM 2048 C C . GLU A 1 259 ? -4.559 -4.401 -16.609 1.00 95.00 259 GLU A C 1
ATOM 2050 O O . GLU A 1 259 ? -4.836 -4.860 -17.714 1.00 95.00 259 GLU A O 1
ATOM 2055 N N . LEU A 1 260 ? -5.181 -3.330 -16.108 1.00 95.31 260 LEU A N 1
ATOM 2056 C CA . LEU A 1 260 ? -6.304 -2.672 -16.777 1.00 95.31 260 LEU A CA 1
ATOM 2057 C C . LEU A 1 260 ? -5.899 -2.024 -18.107 1.00 95.31 260 LEU A C 1
ATOM 2059 O O . LEU A 1 260 ? -6.664 -2.051 -19.068 1.00 95.31 260 LEU A O 1
ATOM 2063 N N . LEU A 1 261 ? -4.718 -1.407 -18.151 1.00 93.69 261 LEU A N 1
ATOM 2064 C CA . LEU A 1 261 ? -4.264 -0.613 -19.294 1.00 93.69 261 LEU A CA 1
ATOM 2065 C C . LEU A 1 261 ? -3.293 -1.367 -20.213 1.00 93.69 261 LEU A C 1
ATOM 2067 O O . LEU A 1 261 ? -2.937 -0.852 -21.271 1.00 93.69 261 LEU A O 1
ATOM 2071 N N . GLY A 1 262 ? -2.841 -2.562 -19.824 1.00 89.94 262 GLY A N 1
ATOM 2072 C CA . GLY A 1 262 ? -1.873 -3.353 -20.589 1.00 89.94 262 GLY A CA 1
ATOM 2073 C C . GLY A 1 262 ? -0.483 -2.713 -20.686 1.00 89.94 262 GLY A C 1
ATOM 2074 O O . GLY A 1 262 ? 0.243 -2.956 -21.648 1.00 89.94 262 GLY A O 1
ATOM 2075 N N . VAL A 1 263 ? -0.109 -1.879 -19.713 1.00 87.19 263 VAL A N 1
ATOM 2076 C CA . VAL A 1 263 ? 1.197 -1.200 -19.646 1.00 87.19 263 VAL A CA 1
ATOM 2077 C C . VAL A 1 263 ? 2.067 -1.811 -18.545 1.00 87.19 263 VAL A C 1
ATOM 2079 O O . VAL A 1 263 ? 1.566 -2.482 -17.649 1.00 87.19 263 VAL A O 1
ATOM 2082 N N . ASN A 1 264 ? 3.384 -1.596 -18.598 1.00 85.69 264 ASN A N 1
ATOM 2083 C CA . ASN A 1 264 ? 4.322 -2.081 -17.579 1.00 85.69 264 ASN A CA 1
ATOM 2084 C C . ASN A 1 264 ? 5.130 -0.917 -16.993 1.00 85.69 264 ASN A C 1
ATOM 2086 O O . ASN A 1 264 ? 6.294 -0.707 -17.333 1.00 85.69 264 ASN A O 1
ATOM 2090 N N . VAL A 1 265 ? 4.482 -0.112 -16.150 1.00 83.75 265 VAL A N 1
ATOM 2091 C CA . VAL A 1 265 ? 5.081 1.077 -15.527 1.00 83.75 265 VAL A CA 1
ATOM 2092 C C . VAL A 1 265 ? 4.839 1.040 -14.019 1.00 83.75 265 VAL A C 1
ATOM 2094 O O . VAL A 1 265 ? 3.790 0.603 -13.550 1.00 83.75 265 VAL A O 1
ATOM 2097 N N . ASN A 1 266 ? 5.810 1.494 -13.222 1.00 86.19 266 ASN A N 1
ATOM 2098 C CA . ASN A 1 266 ? 5.638 1.590 -11.774 1.00 86.19 266 ASN A CA 1
ATOM 2099 C C . ASN A 1 266 ? 5.013 2.930 -11.364 1.00 86.19 266 ASN A C 1
ATOM 2101 O O . ASN A 1 266 ? 5.691 3.852 -10.920 1.00 86.19 266 ASN A O 1
ATOM 2105 N N . PHE A 1 267 ? 3.697 3.022 -11.511 1.00 85.56 267 PHE A N 1
ATOM 2106 C CA . PHE A 1 267 ? 2.913 4.216 -11.191 1.00 85.56 267 PHE A CA 1
ATOM 2107 C C . PHE A 1 267 ? 2.899 4.593 -9.705 1.00 85.56 267 PHE A C 1
ATOM 2109 O O . PHE A 1 267 ? 2.776 5.758 -9.338 1.00 85.56 267 PHE A O 1
ATOM 2116 N N . GLY A 1 268 ? 3.017 3.599 -8.832 1.00 83.25 268 GLY A N 1
ATOM 2117 C CA . GLY A 1 268 ? 2.934 3.779 -7.393 1.00 83.25 268 GLY A CA 1
ATOM 2118 C C . GLY A 1 268 ? 4.160 4.447 -6.777 1.00 83.25 268 GLY A C 1
ATOM 2119 O O . GLY A 1 268 ? 4.076 4.853 -5.624 1.00 83.25 268 GLY A O 1
ATOM 2120 N N . ASP A 1 269 ? 5.291 4.582 -7.481 1.00 84.75 269 ASP A N 1
ATOM 2121 C CA . ASP A 1 269 ? 6.551 5.074 -6.894 1.00 84.75 269 ASP A CA 1
ATOM 2122 C C . ASP A 1 269 ? 6.450 6.458 -6.245 1.00 84.75 269 ASP A C 1
ATOM 2124 O O . ASP A 1 269 ? 7.125 6.699 -5.244 1.00 84.75 269 ASP A O 1
ATOM 2128 N N . VAL A 1 270 ? 5.545 7.306 -6.732 1.00 85.25 270 VAL A N 1
ATOM 2129 C CA . VAL A 1 270 ? 5.264 8.639 -6.178 1.00 85.25 270 VAL A CA 1
ATOM 2130 C C . VAL A 1 270 ? 4.425 8.615 -4.895 1.00 85.25 270 VAL A C 1
ATOM 2132 O O . VAL A 1 270 ? 4.393 9.605 -4.167 1.00 85.25 270 VAL A O 1
ATOM 2135 N N . LEU A 1 271 ? 3.738 7.505 -4.607 1.00 87.12 271 LEU A N 1
ATOM 2136 C CA . LEU A 1 271 ? 2.962 7.340 -3.380 1.00 87.12 271 LEU A CA 1
ATOM 2137 C C . LEU A 1 271 ? 3.893 7.054 -2.194 1.00 87.12 271 LEU A C 1
ATOM 2139 O O . LEU A 1 271 ? 4.898 6.346 -2.365 1.00 87.12 271 LEU A O 1
ATOM 2143 N N . PRO A 1 272 ? 3.544 7.546 -0.990 1.00 86.25 272 PRO A N 1
ATOM 2144 C CA . PRO A 1 272 ? 4.247 7.181 0.232 1.00 86.25 272 PRO A CA 1
ATOM 2145 C C . PRO A 1 272 ? 4.153 5.673 0.489 1.00 86.25 272 PRO A C 1
ATOM 2147 O O . PRO A 1 272 ? 3.251 4.991 -0.004 1.00 86.25 272 PRO A O 1
ATOM 2150 N N . ASP A 1 273 ? 5.092 5.158 1.279 1.00 86.62 273 ASP A N 1
ATOM 2151 C CA . ASP A 1 273 ? 5.083 3.752 1.665 1.00 86.62 273 ASP A CA 1
ATOM 2152 C C . ASP A 1 273 ? 3.847 3.409 2.507 1.00 86.62 273 ASP A C 1
ATOM 2154 O O . ASP A 1 273 ? 3.366 4.199 3.322 1.00 86.62 273 ASP A O 1
ATOM 2158 N N . ASP A 1 274 ? 3.336 2.196 2.304 1.00 88.75 274 ASP A N 1
ATOM 2159 C CA . ASP A 1 274 ? 2.177 1.698 3.032 1.00 88.75 274 ASP A CA 1
ATOM 2160 C C . ASP A 1 274 ? 2.518 1.421 4.502 1.00 88.75 274 ASP A C 1
ATOM 2162 O O . ASP A 1 274 ? 3.566 0.849 4.826 1.00 88.75 274 ASP A O 1
ATOM 2166 N N . GLY A 1 275 ? 1.600 1.795 5.397 1.00 80.94 275 GLY A N 1
ATOM 2167 C CA . GLY A 1 275 ? 1.728 1.523 6.825 1.00 80.94 275 GLY A CA 1
ATOM 2168 C C . GLY A 1 275 ? 1.814 0.021 7.101 1.00 80.94 275 GLY A C 1
ATOM 2169 O O . GLY A 1 275 ? 1.069 -0.772 6.524 1.00 80.94 275 GLY A O 1
ATOM 2170 N N . LYS A 1 276 ? 2.730 -0.374 7.990 1.00 81.19 276 LYS A N 1
ATOM 2171 C CA . LYS A 1 276 ? 2.889 -1.769 8.414 1.00 81.19 276 LYS A CA 1
ATOM 2172 C C . LYS A 1 276 ? 2.073 -2.048 9.668 1.00 81.19 276 LYS A C 1
ATOM 2174 O O . LYS A 1 276 ? 2.068 -1.240 10.595 1.00 81.19 276 LYS A O 1
ATOM 2179 N N . SER A 1 277 ? 1.443 -3.216 9.709 1.00 78.06 277 SER A N 1
ATOM 2180 C CA . SER A 1 277 ? 0.817 -3.750 10.912 1.00 78.06 277 SER A CA 1
ATOM 2181 C C . SER A 1 277 ? 1.823 -4.076 11.992 1.00 78.06 277 SER A C 1
ATOM 2183 O O . SER A 1 277 ? 3.026 -4.126 11.746 1.00 78.06 277 SER A O 1
ATOM 2185 N N . GLU A 1 278 ? 1.314 -4.340 13.192 1.00 67.06 278 GLU A N 1
ATOM 2186 C CA . GLU A 1 278 ? 2.125 -4.827 14.305 1.00 67.06 278 GLU A CA 1
ATOM 2187 C C . GLU A 1 278 ? 2.902 -6.095 13.912 1.00 67.06 278 GLU A C 1
ATOM 2189 O O . GLU A 1 278 ? 4.106 -6.179 14.121 1.00 67.06 278 GLU A O 1
ATOM 2194 N N . MET A 1 279 ? 2.248 -7.000 13.178 1.00 67.25 279 MET A N 1
ATOM 2195 C CA . MET A 1 279 ? 2.872 -8.182 12.564 1.00 67.25 279 MET A CA 1
ATOM 2196 C C . MET A 1 279 ? 3.731 -7.903 11.306 1.00 67.25 279 MET A C 1
ATOM 2198 O O . MET A 1 279 ? 4.215 -8.830 10.664 1.00 67.25 279 MET A O 1
ATOM 2202 N N . GLY A 1 280 ? 3.915 -6.641 10.914 1.00 75.06 280 GLY A N 1
ATOM 2203 C CA . GLY A 1 280 ? 4.769 -6.237 9.792 1.00 75.06 280 GLY A CA 1
ATOM 2204 C C . GLY A 1 280 ? 4.133 -6.291 8.397 1.00 75.06 280 GLY A C 1
ATOM 2205 O O . GLY A 1 280 ? 4.827 -6.014 7.414 1.00 75.06 280 GLY A O 1
ATOM 2206 N N . TYR A 1 281 ? 2.838 -6.597 8.280 1.00 79.62 281 TYR A N 1
ATOM 2207 C CA . TYR A 1 281 ? 2.138 -6.684 6.997 1.00 79.62 281 TYR A CA 1
ATOM 2208 C C . TYR A 1 281 ? 1.692 -5.31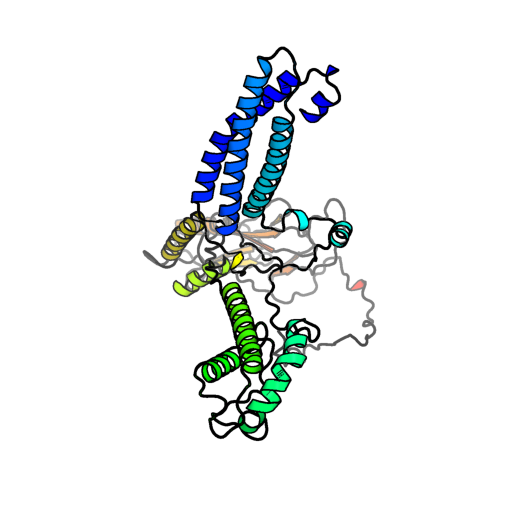1 6.493 1.00 79.62 281 TYR A C 1
ATOM 2210 O O . TYR A 1 281 ? 1.160 -4.504 7.248 1.00 79.62 281 TYR A O 1
ATOM 2218 N N . SER A 1 282 ? 1.858 -5.050 5.197 1.00 83.06 282 SER A N 1
ATOM 2219 C CA . SER A 1 282 ? 1.478 -3.777 4.566 1.00 83.06 282 SER A CA 1
ATOM 2220 C C . SER A 1 282 ? 0.066 -3.762 3.972 1.00 83.06 282 SER A C 1
ATOM 2222 O O . SER A 1 282 ? -0.332 -2.768 3.378 1.00 83.06 282 SER A O 1
ATOM 2224 N N . ASN A 1 283 ? -0.687 -4.861 4.078 1.00 83.88 283 ASN A N 1
ATOM 2225 C CA . ASN A 1 283 ? -2.026 -5.029 3.496 1.00 83.88 283 ASN A CA 1
ATOM 2226 C C . ASN A 1 283 ? -3.156 -5.003 4.543 1.00 83.88 283 ASN A C 1
ATOM 2228 O O . ASN A 1 283 ? -4.273 -5.427 4.249 1.00 83.88 283 ASN A O 1
ATOM 2232 N N . ASN A 1 284 ? -2.873 -4.532 5.758 1.00 81.19 284 ASN A N 1
ATOM 2233 C CA . ASN A 1 284 ? -3.836 -4.536 6.850 1.00 81.19 284 ASN A CA 1
ATOM 2234 C C . ASN A 1 284 ? -4.913 -3.451 6.651 1.00 81.19 284 ASN A C 1
ATOM 2236 O O . ASN A 1 284 ? -4.597 -2.272 6.490 1.00 81.19 284 ASN A O 1
ATOM 2240 N N . GLY A 1 285 ? -6.186 -3.854 6.695 1.00 74.88 285 GLY A N 1
ATOM 2241 C CA . GLY A 1 285 ? -7.316 -2.958 6.463 1.00 74.88 285 GLY A CA 1
ATOM 2242 C C . GLY A 1 285 ? -7.439 -1.819 7.475 1.00 74.88 285 GLY A C 1
ATOM 2243 O O . GLY A 1 285 ? -7.708 -0.697 7.063 1.00 74.88 285 GLY A O 1
ATOM 2244 N N . SER A 1 286 ? -7.188 -2.063 8.768 1.00 72.69 286 SER A N 1
ATOM 2245 C CA . SER A 1 286 ? -7.332 -1.038 9.819 1.00 72.69 286 SER A CA 1
ATOM 2246 C C . SER A 1 286 ? -6.264 0.052 9.748 1.00 72.69 286 SER A C 1
ATOM 2248 O O . SER A 1 286 ? -6.454 1.140 10.285 1.00 72.69 286 SER A O 1
ATOM 2250 N N . ILE A 1 287 ? -5.170 -0.213 9.030 1.00 79.00 287 ILE A N 1
ATOM 2251 C CA . ILE A 1 287 ? -4.040 0.705 8.852 1.00 79.00 287 ILE A CA 1
ATOM 2252 C C . ILE A 1 287 ? -4.115 1.429 7.510 1.00 79.00 287 ILE A C 1
ATOM 2254 O O . ILE A 1 287 ? -3.724 2.591 7.401 1.00 79.00 287 ILE A O 1
ATOM 2258 N N . LEU A 1 288 ? -4.617 0.754 6.475 1.00 83.69 288 LEU A N 1
ATOM 2259 C CA . LEU A 1 288 ? -4.731 1.290 5.122 1.00 83.69 288 LEU A CA 1
ATOM 2260 C C . LEU A 1 288 ? -5.949 2.203 4.967 1.00 83.69 288 LEU A C 1
ATOM 2262 O O . LEU A 1 288 ? -6.869 1.924 4.196 1.00 83.69 288 LEU A O 1
ATOM 2266 N N . GLN A 1 289 ? -5.914 3.334 5.662 1.00 80.12 289 GLN A N 1
ATOM 2267 C CA . GLN A 1 289 ? -6.898 4.396 5.507 1.00 80.12 289 GLN A CA 1
ATOM 2268 C C . GLN A 1 289 ? -6.547 5.335 4.345 1.00 80.12 289 GLN A C 1
ATOM 2270 O O . GLN A 1 289 ? -5.382 5.484 3.954 1.00 80.12 289 GLN A O 1
ATOM 2275 N N . THR A 1 290 ? -7.576 5.967 3.781 1.00 83.62 290 THR A N 1
ATOM 2276 C CA . THR A 1 290 ? -7.448 6.925 2.674 1.00 83.62 290 THR A CA 1
ATOM 2277 C C . THR A 1 290 ? -7.520 8.344 3.216 1.00 83.62 290 THR A C 1
ATOM 2279 O O . THR A 1 290 ? -8.442 8.664 3.954 1.00 83.62 290 THR A O 1
ATOM 2282 N N . SER A 1 291 ? -6.588 9.207 2.809 1.00 83.88 291 SER A N 1
ATOM 2283 C CA . SER A 1 291 ? -6.691 10.654 3.041 1.00 83.88 291 SER A CA 1
ATOM 2284 C C . SER A 1 291 ? -7.047 11.389 1.748 1.00 83.88 291 SER A C 1
ATOM 2286 O O . SER A 1 291 ? -6.823 10.869 0.654 1.00 83.88 291 SER A O 1
ATOM 2288 N N . ALA A 1 292 ? -7.531 12.629 1.847 1.00 86.31 292 ALA A N 1
ATOM 2289 C CA . ALA A 1 292 ? -7.831 13.461 0.674 1.00 86.31 292 ALA A CA 1
ATOM 2290 C C . ALA A 1 292 ? -6.629 13.603 -0.283 1.00 86.31 292 ALA A C 1
ATOM 2292 O O . ALA A 1 292 ? -6.788 13.580 -1.502 1.00 86.31 292 ALA A O 1
ATOM 2293 N N . LEU A 1 293 ? -5.412 13.670 0.268 1.00 86.75 293 LEU A N 1
ATOM 2294 C CA . LEU A 1 293 ? -4.184 13.739 -0.521 1.00 86.75 293 LEU A CA 1
ATOM 2295 C C . LEU A 1 293 ? -3.967 12.470 -1.359 1.00 86.75 293 LEU A C 1
ATOM 2297 O O . LEU A 1 293 ? -3.554 12.567 -2.509 1.00 86.75 293 LEU A O 1
ATOM 2301 N N . HIS A 1 294 ? -4.285 11.288 -0.820 1.00 88.38 294 HIS A N 1
ATOM 2302 C CA . HIS A 1 294 ? -4.192 10.043 -1.586 1.00 88.38 294 HIS A CA 1
ATOM 2303 C C . HIS A 1 294 ? -5.112 10.066 -2.810 1.00 88.38 294 HIS A C 1
ATOM 2305 O O . HIS A 1 294 ? -4.693 9.630 -3.875 1.00 88.38 294 HIS A O 1
ATOM 2311 N N . ILE A 1 295 ? -6.327 10.609 -2.685 1.00 89.69 295 ILE A N 1
ATOM 2312 C CA . ILE A 1 295 ? -7.286 10.696 -3.796 1.00 89.69 295 ILE A CA 1
ATOM 2313 C C . ILE A 1 295 ? -6.748 11.599 -4.915 1.00 89.69 295 ILE A C 1
ATOM 2315 O O . ILE A 1 295 ? -6.792 11.213 -6.083 1.00 89.69 295 ILE A O 1
ATOM 2319 N N . ASP A 1 296 ? -6.181 12.759 -4.566 1.00 90.12 296 ASP A N 1
ATOM 2320 C CA . ASP A 1 296 ? -5.559 13.670 -5.540 1.00 90.12 296 ASP A CA 1
ATOM 2321 C C . ASP A 1 296 ? -4.395 12.993 -6.285 1.00 90.12 296 ASP A C 1
ATOM 2323 O O . ASP A 1 296 ? -4.319 13.034 -7.517 1.00 90.12 296 ASP A O 1
ATOM 2327 N N . TYR A 1 297 ? -3.521 12.285 -5.561 1.00 91.75 297 TYR A N 1
ATOM 2328 C CA . TYR A 1 297 ? -2.449 11.514 -6.193 1.00 91.75 297 TYR A CA 1
ATOM 2329 C C . TYR A 1 297 ? -2.982 10.376 -7.061 1.00 91.75 297 TYR A C 1
ATOM 2331 O O . TYR A 1 297 ? -2.495 10.204 -8.174 1.00 91.75 297 TYR A O 1
ATOM 2339 N N . TYR A 1 298 ? -3.994 9.629 -6.617 1.00 92.38 298 TYR A N 1
ATOM 2340 C CA . TYR A 1 298 ? -4.593 8.567 -7.426 1.00 92.38 298 TYR A CA 1
ATOM 2341 C C . TYR A 1 298 ? -5.149 9.100 -8.743 1.00 92.38 298 TYR A C 1
ATOM 2343 O O . TYR A 1 298 ? -4.894 8.494 -9.784 1.00 92.38 298 TYR A O 1
ATOM 2351 N N . GLN A 1 299 ? -5.812 10.258 -8.731 1.00 93.38 299 GLN A N 1
ATOM 2352 C CA . GLN A 1 299 ? -6.311 10.892 -9.949 1.00 93.38 299 GLN A CA 1
ATOM 2353 C C . GLN A 1 299 ? -5.175 11.322 -10.890 1.00 93.38 299 GLN A C 1
ATOM 2355 O O . GLN A 1 299 ? -5.258 11.091 -12.098 1.00 93.38 299 GLN A O 1
ATOM 2360 N N . LYS A 1 300 ? -4.106 11.927 -10.357 1.00 93.81 300 LYS A N 1
ATOM 2361 C CA . LYS A 1 300 ? -2.925 12.318 -11.148 1.00 93.81 300 LYS A CA 1
ATOM 2362 C C . LYS A 1 300 ? -2.232 11.109 -11.767 1.00 93.81 300 LYS A C 1
ATOM 2364 O O . LYS A 1 300 ? -1.954 11.115 -12.962 1.00 93.81 300 LYS A O 1
ATOM 2369 N N . ILE A 1 301 ? -2.029 10.061 -10.973 1.00 93.81 301 ILE A N 1
ATOM 2370 C CA . ILE A 1 301 ? -1.425 8.805 -11.417 1.00 93.81 301 ILE A CA 1
ATOM 2371 C C . ILE A 1 301 ? -2.292 8.135 -12.488 1.00 93.81 301 ILE A C 1
ATOM 2373 O O . ILE A 1 301 ? -1.766 7.659 -13.485 1.00 93.81 301 ILE A O 1
ATOM 2377 N N . ALA A 1 302 ? -3.616 8.119 -12.317 1.00 92.81 302 ALA A N 1
ATOM 2378 C CA . ALA A 1 302 ? -4.523 7.550 -13.309 1.00 92.81 302 ALA A CA 1
ATOM 2379 C C . ALA A 1 302 ? -4.436 8.292 -14.653 1.00 92.81 302 ALA A C 1
ATOM 2381 O O . ALA A 1 302 ? -4.426 7.651 -15.700 1.00 92.81 302 ALA A O 1
ATOM 2382 N N . ARG A 1 303 ? -4.317 9.629 -14.639 1.00 92.81 303 ARG A N 1
ATOM 2383 C CA . ARG A 1 303 ? -4.084 10.418 -15.862 1.00 92.81 303 ARG A CA 1
ATOM 2384 C C . ARG A 1 303 ? -2.749 10.080 -16.512 1.00 92.81 303 ARG A C 1
ATOM 2386 O O . ARG A 1 303 ? -2.724 9.805 -17.703 1.00 92.81 303 ARG A O 1
ATOM 2393 N N . GLU A 1 304 ? -1.672 10.026 -15.732 1.00 90.31 304 GLU A N 1
ATOM 2394 C CA . GLU A 1 304 ? -0.360 9.635 -16.254 1.00 90.31 304 GLU A CA 1
ATOM 2395 C C . GLU A 1 304 ? -0.391 8.222 -16.855 1.00 90.31 304 GLU A C 1
ATOM 2397 O O . GLU A 1 304 ? 0.183 7.982 -17.914 1.00 90.31 304 GLU A O 1
ATOM 2402 N N . ALA A 1 305 ? -1.096 7.290 -16.216 1.00 91.38 305 ALA A N 1
ATOM 2403 C CA . ALA A 1 305 ? -1.247 5.934 -16.719 1.00 91.38 305 ALA A CA 1
ATOM 2404 C C . ALA A 1 305 ? -2.008 5.889 -18.051 1.00 91.38 305 ALA A C 1
ATOM 2406 O O . ALA A 1 305 ? -1.585 5.191 -18.974 1.00 91.38 305 ALA A O 1
ATOM 2407 N N . LEU A 1 306 ? -3.071 6.686 -18.190 1.00 92.44 306 LEU A N 1
ATOM 2408 C CA . LEU A 1 306 ? -3.790 6.848 -19.455 1.00 92.44 306 LEU A CA 1
ATOM 2409 C C . LEU A 1 306 ? -2.905 7.473 -20.539 1.00 92.44 306 LEU A C 1
ATOM 2411 O O . LEU A 1 306 ? -2.890 6.964 -21.655 1.00 92.44 306 LEU A O 1
ATOM 2415 N N . ASP A 1 307 ? -2.109 8.492 -20.214 1.00 88.44 307 ASP A N 1
ATOM 2416 C CA . ASP A 1 307 ? -1.170 9.114 -21.160 1.00 88.44 307 ASP A CA 1
ATOM 2417 C C . ASP A 1 307 ? -0.091 8.131 -21.650 1.00 88.44 307 ASP A C 1
ATOM 2419 O O . ASP A 1 307 ? 0.468 8.297 -22.734 1.00 88.44 307 ASP A O 1
ATOM 2423 N N . LYS A 1 308 ? 0.222 7.091 -20.864 1.00 85.69 308 LYS A N 1
ATOM 2424 C CA . LYS A 1 308 ? 1.126 6.005 -21.279 1.00 85.69 308 LYS A CA 1
ATOM 2425 C C . LYS A 1 308 ? 0.438 4.951 -22.136 1.00 85.69 308 LYS A C 1
ATOM 2427 O O . LYS A 1 308 ? 1.086 4.383 -23.011 1.00 85.69 308 LYS A O 1
ATOM 2432 N N . ALA A 1 309 ? -0.830 4.667 -21.864 1.00 89.69 309 ALA A N 1
ATOM 2433 C CA . ALA A 1 309 ? -1.594 3.648 -22.574 1.00 89.69 309 ALA A CA 1
ATOM 2434 C C . ALA A 1 309 ? -2.106 4.148 -23.934 1.00 89.69 309 ALA A C 1
ATOM 2436 O O . ALA A 1 309 ? -2.140 3.397 -24.909 1.00 89.69 309 ALA A O 1
ATOM 2437 N N . ILE A 1 310 ? -2.489 5.424 -24.011 1.00 89.38 310 ILE A N 1
ATOM 2438 C CA . ILE A 1 310 ? -3.044 6.033 -25.217 1.00 89.38 31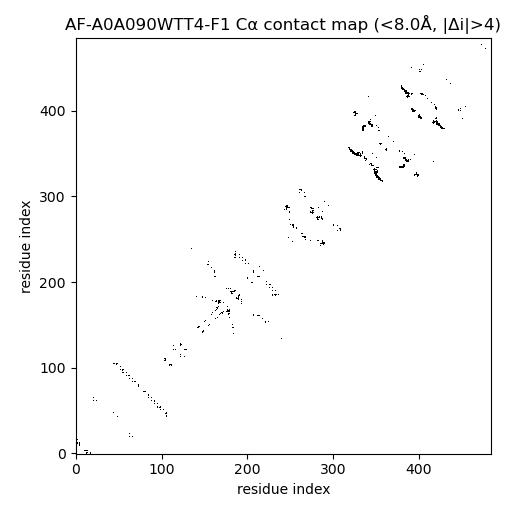0 ILE A CA 1
ATOM 2439 C C . ILE A 1 310 ? -1.896 6.571 -26.072 1.00 89.38 310 ILE A C 1
ATOM 2441 O O . ILE A 1 310 ? -1.276 7.588 -25.768 1.00 89.38 310 ILE A O 1
ATOM 2445 N N . VAL A 1 311 ? -1.617 5.879 -27.175 1.00 80.62 311 VAL A N 1
ATOM 2446 C CA . VAL A 1 311 ? -0.575 6.276 -28.125 1.00 80.62 311 VAL A CA 1
ATOM 2447 C C . VAL A 1 311 ? -1.141 7.282 -29.126 1.00 80.62 311 VAL A C 1
ATOM 2449 O O . VAL A 1 311 ? -2.065 6.968 -29.875 1.00 80.62 311 VAL A O 1
ATOM 2452 N N . PHE A 1 312 ? -0.545 8.472 -29.181 1.00 80.06 312 PHE A N 1
ATOM 2453 C CA . PHE A 1 312 ? -0.815 9.471 -30.215 1.00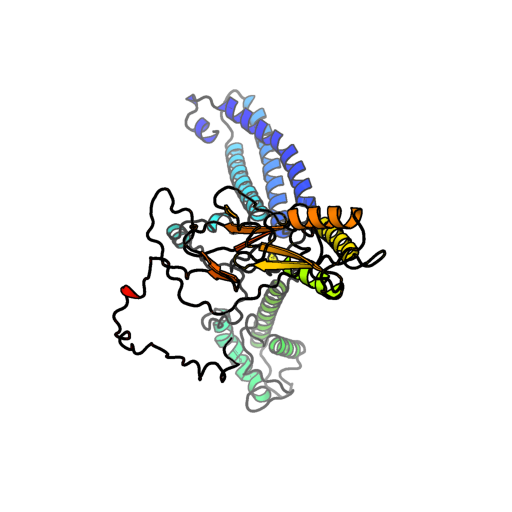 80.06 312 PHE A CA 1
ATOM 2454 C C . PHE A 1 312 ? 0.373 9.574 -31.179 1.00 80.06 312 PHE A C 1
ATOM 2456 O O . PHE A 1 312 ? 1.515 9.723 -30.747 1.00 80.06 312 PHE A O 1
ATOM 2463 N N . GLY A 1 313 ? 0.100 9.558 -32.485 1.00 83.06 313 GLY A N 1
ATOM 2464 C CA . GLY A 1 313 ? 1.110 9.757 -33.529 1.00 83.06 313 GLY A CA 1
ATOM 2465 C C . GLY A 1 313 ? 1.790 8.475 -34.017 1.00 83.06 313 GLY A C 1
ATOM 2466 O O . GLY A 1 313 ? 1.317 7.362 -33.791 1.00 83.06 313 GLY A O 1
ATOM 2467 N N . GLU A 1 314 ? 2.887 8.648 -34.754 1.00 81.44 314 GLU A N 1
ATOM 2468 C CA . GLU A 1 314 ? 3.641 7.539 -35.338 1.00 81.44 314 GLU A CA 1
ATOM 2469 C C . GLU A 1 314 ? 4.510 6.825 -34.296 1.00 81.44 314 GLU A C 1
ATOM 2471 O O . GLU A 1 314 ? 5.014 7.425 -33.343 1.00 81.44 314 GLU A O 1
ATOM 2476 N N . LYS A 1 315 ? 4.714 5.518 -34.494 1.00 77.25 315 LYS A N 1
ATOM 2477 C CA . LYS A 1 315 ? 5.578 4.708 -33.633 1.00 77.25 315 LYS A CA 1
ATOM 2478 C C . LYS A 1 315 ? 7.007 5.276 -33.654 1.00 77.25 315 LYS A C 1
ATOM 2480 O O . LYS A 1 315 ? 7.572 5.406 -34.740 1.00 77.25 315 LYS A O 1
ATOM 2485 N N . PRO A 1 316 ? 7.629 5.548 -32.493 1.00 75.88 316 PRO A N 1
ATOM 2486 C CA . PRO A 1 316 ? 8.982 6.084 -32.459 1.00 75.88 316 PRO A CA 1
ATOM 2487 C C . PRO A 1 316 ? 9.983 5.093 -33.064 1.00 75.88 316 PRO A C 1
ATOM 2489 O O . PRO A 1 316 ? 9.885 3.878 -32.861 1.00 75.88 316 PRO A O 1
ATOM 2492 N N . GLU A 1 317 ? 10.974 5.618 -33.784 1.00 76.25 317 GLU A N 1
ATOM 2493 C CA . GLU A 1 317 ? 12.046 4.802 -34.349 1.00 76.25 317 GLU A CA 1
ATOM 2494 C C . GLU A 1 317 ? 12.902 4.179 -33.237 1.00 76.25 317 GLU A C 1
ATOM 2496 O O . GLU A 1 317 ? 13.445 4.867 -32.367 1.00 76.25 317 GLU A O 1
ATOM 2501 N N . ALA A 1 318 ? 13.045 2.852 -33.270 1.00 79.56 318 ALA A N 1
ATOM 2502 C CA . ALA A 1 318 ? 13.871 2.135 -32.313 1.00 79.56 318 ALA A CA 1
ATOM 2503 C C . ALA A 1 318 ? 15.352 2.300 -32.671 1.00 79.56 318 ALA A C 1
ATOM 2505 O O . ALA A 1 318 ? 15.800 1.897 -33.743 1.00 79.56 318 ALA A O 1
ATOM 2506 N N . LYS A 1 319 ? 16.146 2.825 -31.736 1.00 82.50 319 LYS A N 1
ATOM 2507 C CA . LYS A 1 319 ? 17.602 2.869 -31.884 1.00 82.50 319 LYS A CA 1
ATOM 2508 C C . LYS A 1 319 ? 18.221 1.575 -31.378 1.00 82.50 319 LYS A C 1
ATOM 2510 O O . LYS A 1 319 ? 17.990 1.167 -30.241 1.00 82.50 319 LYS A O 1
ATOM 2515 N N . ARG A 1 320 ? 19.031 0.935 -32.219 1.00 88.00 320 ARG A N 1
ATOM 2516 C CA . ARG A 1 320 ? 19.728 -0.309 -31.889 1.00 88.00 320 ARG A CA 1
ATOM 2517 C C . ARG A 1 320 ? 21.229 -0.106 -31.998 1.00 88.00 320 ARG A C 1
ATOM 2519 O O . ARG A 1 320 ? 21.730 0.396 -33.001 1.00 88.00 320 ARG A O 1
ATOM 2526 N N . TYR A 1 321 ? 21.942 -0.535 -30.966 1.00 89.31 321 TYR A N 1
ATOM 2527 C CA . TYR A 1 321 ? 23.394 -0.450 -30.896 1.00 89.31 321 TYR A CA 1
ATOM 2528 C C . TYR A 1 321 ? 23.966 -1.844 -30.691 1.00 89.31 321 TYR A C 1
ATOM 2530 O O . TYR A 1 321 ? 23.482 -2.596 -29.844 1.00 89.31 321 TYR A O 1
ATOM 2538 N N . LYS A 1 322 ? 25.020 -2.174 -31.433 1.00 91.69 322 LYS A N 1
ATOM 2539 C CA . LYS A 1 322 ? 25.835 -3.361 -31.194 1.00 91.69 322 LYS A CA 1
ATOM 2540 C C . LYS A 1 322 ? 27.239 -2.919 -30.838 1.00 91.69 322 LYS A C 1
ATOM 2542 O O . LYS A 1 322 ? 27.885 -2.199 -31.592 1.00 91.69 322 LYS A O 1
ATOM 2547 N N . VAL A 1 323 ? 27.700 -3.363 -29.679 1.00 92.25 323 VAL A N 1
ATOM 2548 C CA . VAL A 1 323 ? 29.063 -3.125 -29.221 1.00 92.25 323 VAL A CA 1
ATOM 2549 C C . VAL A 1 323 ? 29.795 -4.453 -29.251 1.00 92.25 323 VAL A C 1
ATOM 2551 O O . VAL A 1 323 ? 29.393 -5.398 -28.578 1.00 92.25 323 VAL A O 1
ATOM 2554 N N . THR A 1 324 ? 30.842 -4.528 -30.064 1.00 93.00 324 THR A N 1
ATOM 2555 C CA . THR A 1 324 ? 31.730 -5.689 -30.140 1.00 93.00 324 THR A CA 1
ATOM 2556 C C . THR A 1 324 ? 33.022 -5.341 -29.412 1.00 93.00 324 THR A C 1
ATOM 2558 O O . THR A 1 324 ? 33.558 -4.246 -29.594 1.00 93.00 324 THR A O 1
ATOM 2561 N N . LEU A 1 325 ? 33.505 -6.262 -28.584 1.00 91.81 325 LEU A N 1
ATOM 2562 C CA . LEU A 1 325 ? 34.778 -6.160 -27.874 1.00 91.81 325 LEU A CA 1
ATOM 2563 C C . LEU A 1 325 ? 35.755 -7.154 -28.489 1.00 91.81 325 LEU A C 1
ATOM 2565 O O . LEU A 1 325 ? 35.345 -8.250 -28.861 1.00 91.81 325 LEU A O 1
ATOM 2569 N N . GLY A 1 326 ? 37.024 -6.780 -28.587 1.00 90.75 326 GLY A N 1
ATOM 2570 C CA . GLY A 1 326 ? 38.066 -7.672 -29.079 1.00 90.75 326 GLY A CA 1
ATOM 2571 C C . GLY A 1 326 ? 39.346 -6.913 -29.387 1.00 90.75 326 GLY A C 1
ATOM 2572 O O . GLY A 1 326 ? 39.318 -5.734 -29.720 1.00 90.75 326 GLY A O 1
ATOM 2573 N N . LYS A 1 327 ? 40.492 -7.571 -29.269 1.00 90.75 327 LYS A N 1
ATOM 2574 C CA . LYS A 1 327 ? 41.788 -6.914 -29.424 1.00 90.75 327 LYS A CA 1
ATOM 2575 C C . LYS A 1 327 ? 41.975 -6.411 -30.859 1.00 90.75 327 LYS A C 1
ATOM 2577 O O . LYS A 1 327 ? 41.919 -7.208 -31.792 1.00 90.75 327 LYS A O 1
ATOM 2582 N N . ASN A 1 328 ? 42.248 -5.117 -31.029 1.00 92.19 328 ASN A N 1
ATOM 2583 C CA . ASN A 1 328 ? 42.474 -4.457 -32.325 1.00 92.19 328 ASN A CA 1
ATOM 2584 C C . ASN A 1 328 ? 41.326 -4.587 -33.355 1.00 92.19 328 ASN A C 1
ATOM 2586 O O . ASN A 1 328 ? 41.579 -4.520 -34.558 1.00 92.19 328 ASN A O 1
ATOM 2590 N N . ILE A 1 329 ? 40.074 -4.783 -32.927 1.00 91.81 329 ILE A N 1
ATOM 2591 C CA . ILE A 1 329 ? 38.928 -4.864 -33.858 1.00 91.81 329 ILE A CA 1
ATOM 2592 C C . ILE A 1 329 ? 38.342 -3.491 -34.226 1.00 91.81 329 ILE A C 1
ATOM 2594 O O . ILE A 1 329 ? 37.521 -3.390 -35.140 1.00 91.81 329 ILE A O 1
ATOM 2598 N N . GLY A 1 330 ? 38.691 -2.457 -33.460 1.00 88.25 330 GLY A N 1
ATOM 2599 C CA . GLY A 1 330 ? 38.225 -1.088 -33.634 1.00 88.25 330 GLY A CA 1
ATOM 2600 C C . GLY A 1 330 ? 39.156 -0.265 -34.521 1.00 88.25 330 GLY A C 1
ATOM 2601 O O . GLY A 1 330 ? 40.307 -0.619 -34.765 1.00 88.25 330 GLY A O 1
ATOM 2602 N N . ASP A 1 331 ? 38.672 0.884 -34.989 1.00 86.81 331 ASP A N 1
ATOM 2603 C CA . ASP A 1 331 ? 39.446 1.803 -35.834 1.00 86.81 331 ASP A CA 1
ATOM 2604 C C . ASP A 1 331 ? 40.301 2.802 -35.027 1.00 86.81 331 ASP A C 1
ATOM 2606 O O . ASP A 1 331 ? 40.982 3.655 -35.604 1.00 86.81 331 ASP A O 1
ATOM 2610 N N . GLY A 1 332 ? 40.241 2.738 -33.688 1.00 87.31 332 GLY A N 1
ATOM 2611 C CA . GLY A 1 332 ? 40.937 3.646 -32.774 1.00 87.31 332 GLY A CA 1
ATOM 2612 C C . GLY A 1 332 ? 40.410 5.084 -32.775 1.00 87.31 332 GLY A C 1
ATOM 2613 O O . GLY A 1 332 ? 40.952 5.926 -32.063 1.00 87.31 332 GLY A O 1
ATOM 2614 N N . LYS A 1 333 ? 39.379 5.390 -33.571 1.00 85.50 333 LYS A N 1
ATOM 2615 C CA . LYS A 1 333 ? 38.858 6.750 -33.789 1.00 85.50 333 LYS A CA 1
ATOM 2616 C C . LYS A 1 333 ? 37.389 6.885 -33.407 1.00 85.50 333 LYS A C 1
ATOM 2618 O O . LYS A 1 333 ? 36.958 7.991 -33.077 1.00 85.50 333 LYS A O 1
ATOM 2623 N N . THR A 1 334 ? 36.628 5.801 -33.507 1.00 85.56 334 THR A N 1
ATOM 2624 C CA . THR A 1 334 ? 35.199 5.747 -33.215 1.00 85.56 334 THR A CA 1
ATOM 2625 C C . THR A 1 334 ? 34.927 4.996 -31.922 1.00 85.56 334 THR A C 1
ATOM 2627 O O . THR A 1 334 ? 35.592 4.012 -31.612 1.00 85.56 334 THR A O 1
ATOM 2630 N N . GLY A 1 335 ? 33.952 5.488 -31.160 1.00 86.25 335 GLY A N 1
ATOM 2631 C CA . GLY A 1 335 ? 33.722 5.049 -29.784 1.00 86.25 335 GLY A CA 1
ATOM 2632 C C . GLY A 1 335 ? 34.184 6.094 -28.773 1.00 86.25 335 GLY A C 1
ATOM 2633 O O . GLY A 1 335 ? 34.786 7.116 -29.123 1.00 86.25 335 GLY A O 1
ATOM 2634 N N . ALA A 1 336 ? 33.854 5.860 -27.509 1.00 86.75 336 ALA A N 1
ATOM 2635 C CA . ALA A 1 336 ? 34.188 6.763 -26.425 1.00 86.75 336 ALA A CA 1
ATOM 2636 C C . ALA A 1 336 ? 34.976 6.075 -25.312 1.00 86.75 336 ALA A C 1
ATOM 2638 O O . ALA A 1 336 ? 34.485 5.172 -24.632 1.00 86.75 336 ALA A O 1
ATOM 2639 N N . GLU A 1 337 ? 36.167 6.605 -25.051 1.00 88.31 337 GLU A N 1
ATOM 2640 C CA . GLU A 1 337 ? 36.978 6.250 -23.892 1.00 88.31 337 GLU A CA 1
ATOM 2641 C C . GLU A 1 337 ? 36.596 7.161 -22.719 1.00 88.31 337 GLU A C 1
ATOM 2643 O O . GLU A 1 337 ? 37.185 8.217 -22.481 1.00 88.31 337 GLU A O 1
ATOM 2648 N N . TYR A 1 338 ? 35.537 6.795 -22.001 1.00 81.31 338 TYR A N 1
ATOM 2649 C CA . TYR A 1 338 ? 35.077 7.584 -20.861 1.00 81.31 338 TYR A CA 1
ATOM 2650 C C . TYR A 1 338 ? 35.940 7.337 -19.622 1.00 81.31 338 TYR A C 1
ATOM 2652 O O . TYR A 1 338 ? 35.811 6.314 -18.948 1.00 81.31 338 TYR A O 1
ATOM 2660 N N . GLY A 1 339 ? 36.784 8.313 -19.295 1.00 73.25 339 GLY A N 1
ATOM 2661 C CA . GLY A 1 339 ? 37.471 8.378 -18.008 1.00 73.25 339 GLY A CA 1
ATOM 2662 C C . GLY A 1 339 ? 36.543 8.776 -16.853 1.00 73.25 339 GLY A C 1
ATOM 2663 O O . GLY A 1 339 ? 35.388 9.162 -17.041 1.00 73.25 339 GLY A O 1
ATOM 2664 N N . GLY A 1 340 ? 37.060 8.692 -15.630 1.00 71.69 340 GLY A N 1
ATOM 2665 C CA . GLY A 1 340 ? 36.356 9.112 -14.421 1.00 71.69 340 GLY A CA 1
ATOM 2666 C C . GLY A 1 340 ? 36.921 8.446 -13.172 1.00 71.69 340 GLY A C 1
ATOM 2667 O O . GLY A 1 340 ? 37.782 7.569 -13.255 1.00 71.69 340 GLY A O 1
ATOM 2668 N N . TYR A 1 341 ? 36.417 8.841 -12.001 1.00 66.94 341 TYR A N 1
ATOM 2669 C CA . TYR A 1 341 ? 36.818 8.226 -10.737 1.00 66.94 341 TYR A CA 1
ATOM 2670 C C . TYR A 1 341 ? 36.572 6.705 -10.785 1.00 66.94 341 TYR A C 1
ATOM 2672 O O . TYR A 1 341 ? 35.453 6.258 -11.046 1.00 66.94 341 TYR A O 1
ATOM 2680 N N . GLN A 1 342 ? 37.636 5.917 -10.583 1.00 70.38 342 GLN A N 1
ATOM 2681 C CA . GLN A 1 342 ? 37.617 4.443 -10.559 1.00 70.38 342 GLN A CA 1
ATOM 2682 C C . GLN A 1 342 ? 37.066 3.765 -11.829 1.00 70.38 342 GLN A C 1
ATOM 2684 O O . GLN A 1 342 ? 36.547 2.646 -11.759 1.00 70.38 342 GLN A O 1
ATOM 2689 N N . THR A 1 343 ? 37.169 4.431 -12.982 1.00 76.38 343 THR A N 1
ATOM 2690 C CA . THR A 1 343 ? 36.769 3.871 -14.279 1.00 76.38 343 THR A CA 1
ATOM 2691 C C . THR A 1 343 ? 38.003 3.577 -15.124 1.00 76.38 343 THR A C 1
ATOM 2693 O O . THR A 1 343 ? 38.809 4.472 -15.363 1.00 76.38 343 THR A O 1
ATOM 2696 N N . ALA A 1 344 ? 38.138 2.338 -15.596 1.00 82.94 344 ALA A N 1
ATOM 2697 C CA . ALA A 1 344 ? 39.132 1.964 -16.597 1.00 82.94 344 ALA A CA 1
ATOM 2698 C C . ALA A 1 344 ? 38.440 1.826 -17.960 1.00 82.94 344 ALA A C 1
ATOM 2700 O O . ALA A 1 344 ? 37.708 0.864 -18.196 1.00 82.94 344 ALA A O 1
ATOM 2701 N N . ALA A 1 345 ? 38.605 2.826 -18.826 1.00 87.25 345 ALA A N 1
ATOM 2702 C CA . ALA A 1 345 ? 38.020 2.820 -20.164 1.00 87.25 345 ALA A CA 1
ATOM 2703 C C . ALA A 1 345 ? 38.668 1.740 -21.045 1.00 87.25 345 ALA A C 1
ATOM 2705 O O . ALA A 1 345 ? 39.866 1.475 -20.934 1.00 87.25 345 ALA A O 1
ATOM 2706 N N . ILE A 1 346 ? 37.876 1.123 -21.921 1.00 89.31 346 ILE A N 1
ATOM 2707 C CA . ILE A 1 346 ? 38.390 0.240 -22.970 1.00 89.31 346 ILE A CA 1
ATOM 2708 C C . ILE A 1 346 ? 38.792 1.091 -24.162 1.00 89.31 346 ILE A C 1
ATOM 2710 O O . ILE A 1 346 ? 38.051 2.000 -24.534 1.00 89.31 346 ILE A O 1
ATOM 2714 N N . SER A 1 347 ? 39.952 0.799 -24.752 1.00 90.69 347 SER A N 1
ATOM 2715 C CA . SER A 1 347 ? 40.437 1.591 -25.874 1.00 90.69 347 SER A CA 1
ATOM 2716 C C . SER A 1 347 ? 39.525 1.459 -27.094 1.00 90.69 347 SER A C 1
ATOM 2718 O O . SER A 1 347 ? 39.047 0.371 -27.408 1.00 90.69 347 SER A O 1
ATOM 2720 N N . ASN A 1 348 ? 39.379 2.542 -27.855 1.00 92.00 348 ASN A N 1
ATOM 2721 C CA . ASN A 1 348 ? 38.701 2.562 -29.151 1.00 92.00 348 ASN A CA 1
ATOM 2722 C C . ASN A 1 348 ? 39.367 1.645 -30.197 1.00 92.00 348 ASN A C 1
ATOM 2724 O O . ASN A 1 348 ? 38.783 1.367 -31.241 1.00 92.00 348 ASN A O 1
ATOM 2728 N N . LYS A 1 349 ? 40.600 1.177 -29.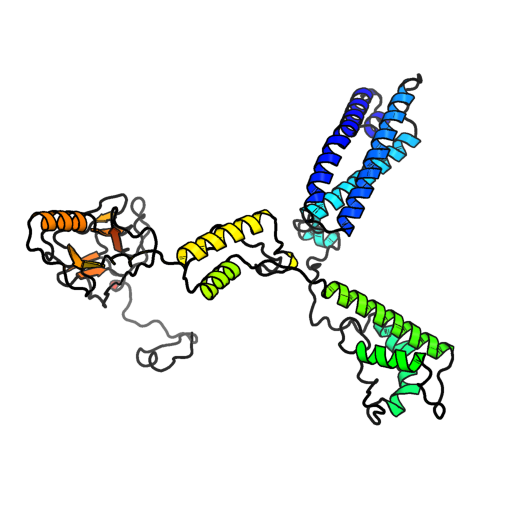956 1.00 92.00 349 LYS A N 1
ATOM 2729 C CA . LYS A 1 349 ? 41.241 0.133 -30.777 1.00 92.00 349 LYS A CA 1
ATOM 2730 C C . LYS A 1 349 ? 40.648 -1.254 -30.522 1.00 92.00 349 LYS A C 1
ATOM 2732 O O . LYS A 1 349 ? 40.657 -2.095 -31.411 1.00 92.00 349 LYS A O 1
ATOM 2737 N N . ASP A 1 350 ? 40.100 -1.470 -29.333 1.00 92.81 350 ASP A N 1
ATOM 2738 C CA . ASP A 1 350 ? 39.605 -2.759 -28.846 1.00 92.81 350 ASP A CA 1
ATOM 2739 C C . ASP A 1 350 ? 38.065 -2.846 -28.821 1.00 92.81 350 ASP A C 1
ATOM 2741 O O . ASP A 1 350 ? 37.463 -3.786 -28.291 1.00 92.81 350 ASP A O 1
ATOM 2745 N N . LEU A 1 351 ? 37.417 -1.821 -29.372 1.00 92.50 351 LEU A N 1
ATOM 2746 C CA . LEU A 1 351 ? 35.988 -1.573 -29.292 1.00 92.50 351 LEU A CA 1
ATOM 2747 C C . LEU A 1 351 ? 35.462 -1.235 -30.687 1.00 92.50 351 LEU A C 1
ATOM 2749 O O . LEU A 1 351 ? 35.941 -0.298 -31.322 1.00 92.50 351 LEU A O 1
ATOM 2753 N N . ARG A 1 352 ? 34.426 -1.943 -31.144 1.00 92.56 352 ARG A N 1
ATOM 2754 C CA . ARG A 1 352 ? 33.670 -1.577 -32.348 1.00 92.56 352 ARG A CA 1
ATOM 2755 C C . ARG A 1 352 ? 32.222 -1.290 -31.987 1.00 92.56 352 ARG A C 1
ATOM 2757 O O . ARG A 1 352 ? 31.535 -2.147 -31.433 1.00 92.56 352 ARG A O 1
ATOM 2764 N N . VAL A 1 353 ? 31.757 -0.092 -32.326 1.00 92.31 353 VAL A N 1
ATOM 2765 C CA . VAL A 1 353 ? 30.366 0.333 -32.134 1.00 92.31 353 VAL A CA 1
ATOM 2766 C C . VAL A 1 353 ? 29.667 0.386 -33.486 1.00 92.31 353 VAL A C 1
ATOM 2768 O O . VAL A 1 353 ? 30.092 1.126 -34.374 1.00 92.31 353 VAL A O 1
ATOM 2771 N N . ASP A 1 354 ? 28.569 -0.347 -33.620 1.00 91.31 354 ASP A N 1
ATOM 2772 C CA . ASP A 1 354 ? 27.728 -0.391 -34.812 1.00 91.31 354 ASP A CA 1
ATOM 2773 C C . ASP A 1 354 ? 26.319 0.111 -34.475 1.00 91.31 354 ASP A C 1
ATOM 2775 O O . ASP A 1 354 ? 25.722 -0.283 -33.470 1.00 91.31 354 ASP A O 1
ATOM 2779 N N . ILE A 1 355 ? 25.797 1.011 -35.311 1.00 89.69 355 ILE A N 1
ATOM 2780 C CA . ILE A 1 355 ? 24.412 1.489 -35.231 1.00 89.69 355 ILE A CA 1
ATOM 2781 C C . ILE A 1 355 ? 23.605 0.629 -36.197 1.00 89.69 355 ILE A C 1
ATOM 2783 O O . ILE A 1 355 ? 23.978 0.527 -37.368 1.00 89.69 355 ILE A O 1
ATOM 2787 N N . LEU A 1 356 ? 22.548 -0.012 -35.709 1.00 89.69 356 LEU A N 1
ATOM 2788 C CA . LEU A 1 356 ? 21.756 -0.958 -36.486 1.00 89.69 356 LEU A CA 1
ATOM 2789 C C . LEU A 1 356 ? 20.414 -0.347 -36.898 1.00 89.69 356 LEU A C 1
ATOM 2791 O O . LEU A 1 356 ? 19.835 0.450 -36.158 1.00 89.69 356 LEU A O 1
ATOM 2795 N N . ASN A 1 357 ? 19.909 -0.769 -38.054 1.00 86.31 357 ASN A N 1
ATOM 2796 C CA . ASN A 1 357 ? 18.550 -0.482 -38.499 1.00 86.31 357 ASN A CA 1
ATOM 2797 C C . ASN A 1 357 ? 17.513 -1.370 -37.767 1.00 86.31 357 ASN A C 1
ATOM 2799 O O . ASN A 1 357 ? 17.855 -2.203 -36.918 1.00 86.31 357 ASN A O 1
ATOM 2803 N N . ASN A 1 358 ? 16.230 -1.225 -38.113 1.00 82.44 358 ASN A N 1
ATOM 2804 C CA . ASN A 1 358 ? 15.140 -2.007 -37.514 1.00 82.44 358 ASN A CA 1
ATOM 2805 C C . ASN A 1 358 ? 15.233 -3.523 -37.792 1.00 82.44 358 ASN A C 1
ATOM 2807 O O . ASN A 1 358 ? 14.763 -4.316 -36.971 1.00 82.44 358 ASN A O 1
ATOM 2811 N N . GLU A 1 359 ? 15.887 -3.940 -38.880 1.00 83.19 359 GLU A N 1
ATOM 2812 C CA . GLU A 1 359 ? 16.155 -5.354 -39.191 1.00 83.19 359 GLU A CA 1
ATOM 2813 C C . GLU A 1 359 ? 17.375 -5.915 -38.438 1.00 83.19 359 GLU A C 1
ATOM 2815 O O . GLU A 1 359 ? 17.568 -7.126 -38.397 1.00 83.19 359 GLU A O 1
ATOM 2820 N N . GLY A 1 360 ? 18.172 -5.064 -37.780 1.00 82.31 360 GLY A N 1
ATOM 2821 C CA . GLY A 1 360 ? 19.383 -5.470 -37.061 1.00 82.31 360 GLY A CA 1
ATOM 2822 C C . GLY A 1 360 ? 20.662 -5.453 -37.904 1.00 82.31 360 GLY A C 1
ATOM 2823 O O . GLY A 1 360 ? 21.702 -5.905 -37.425 1.00 82.31 360 GLY A O 1
ATOM 2824 N N . ASN A 1 361 ? 20.610 -4.900 -39.114 1.00 87.00 361 ASN A N 1
ATOM 2825 C CA . ASN A 1 361 ? 21.771 -4.736 -39.982 1.00 87.00 361 ASN A CA 1
ATOM 2826 C C . ASN A 1 361 ? 22.489 -3.410 -39.680 1.00 87.00 361 ASN A C 1
ATOM 2828 O O . ASN A 1 361 ? 21.816 -2.412 -39.403 1.00 87.00 361 ASN A O 1
ATOM 2832 N N . PRO A 1 362 ? 23.834 -3.359 -39.723 1.00 86.69 362 PRO A N 1
ATOM 2833 C CA . PRO A 1 362 ? 24.570 -2.104 -39.616 1.00 86.69 362 PRO A CA 1
ATOM 2834 C C . PRO A 1 362 ? 24.121 -1.102 -40.680 1.00 86.69 362 PRO A C 1
ATOM 2836 O O . PRO A 1 362 ? 23.981 -1.445 -41.850 1.00 86.69 362 PRO A O 1
ATOM 2839 N N . ILE A 1 363 ? 23.903 0.148 -40.273 1.00 85.00 363 ILE A N 1
ATOM 2840 C CA . ILE A 1 363 ? 23.563 1.226 -41.204 1.00 85.00 363 ILE A CA 1
ATOM 2841 C C . ILE A 1 363 ? 24.833 1.604 -41.983 1.00 85.00 363 ILE A C 1
ATOM 2843 O O . ILE A 1 363 ? 25.726 2.270 -41.449 1.00 85.00 363 ILE A O 1
ATOM 2847 N N . GLU A 1 364 ? 24.926 1.166 -43.239 1.00 70.94 364 GLU A N 1
ATOM 2848 C CA . GLU A 1 364 ? 25.993 1.539 -44.173 1.00 70.94 364 GLU A CA 1
ATOM 2849 C C . GLU A 1 364 ? 25.608 2.811 -44.948 1.00 70.94 364 GLU A C 1
ATOM 2851 O O . GLU A 1 364 ? 24.497 2.928 -45.459 1.00 70.94 364 GLU A O 1
ATOM 2856 N N . ASN A 1 365 ? 26.510 3.798 -45.022 1.00 63.59 365 ASN A N 1
ATOM 2857 C CA . ASN A 1 365 ? 26.184 5.130 -45.551 1.00 63.59 365 ASN A CA 1
ATOM 2858 C C . ASN A 1 365 ? 26.789 5.429 -46.928 1.00 63.59 365 ASN A C 1
ATOM 2860 O O . ASN A 1 365 ? 28.006 5.341 -47.123 1.00 63.59 365 ASN A O 1
ATOM 2864 N N . THR A 1 366 ? 25.947 5.990 -47.799 1.00 58.28 366 THR A N 1
ATOM 2865 C CA . THR A 1 366 ? 26.253 6.467 -49.159 1.00 58.28 366 THR A CA 1
ATOM 2866 C C . THR A 1 366 ? 26.668 7.952 -49.226 1.00 58.28 366 THR A C 1
ATOM 2868 O O . THR A 1 366 ? 27.284 8.354 -50.208 1.00 58.28 366 THR A O 1
ATOM 2871 N N . SER A 1 367 ? 26.401 8.780 -48.195 1.00 66.75 367 SER A N 1
ATOM 2872 C CA . SER A 1 367 ? 26.658 10.243 -48.202 1.00 66.75 367 SER A CA 1
ATOM 2873 C C . SER A 1 367 ? 27.566 10.753 -47.060 1.00 66.75 367 SER A C 1
ATOM 2875 O O . SER A 1 367 ? 27.574 10.208 -45.954 1.00 66.75 367 SER A O 1
ATOM 2877 N N . THR A 1 368 ? 28.322 11.836 -47.297 1.00 72.50 368 THR A N 1
ATOM 2878 C CA . THR A 1 368 ? 29.291 12.418 -46.335 1.00 72.50 368 THR A CA 1
ATOM 2879 C C . THR A 1 368 ? 28.630 12.957 -45.060 1.00 72.50 368 THR A C 1
ATOM 2881 O O . THR A 1 368 ? 29.098 12.686 -43.958 1.00 72.50 368 THR A O 1
ATOM 2884 N N . LYS A 1 369 ? 27.485 13.645 -45.179 1.00 72.50 369 LYS A N 1
ATOM 2885 C CA . LYS A 1 369 ? 26.768 14.244 -44.037 1.00 72.50 369 LYS A CA 1
ATOM 2886 C C . LYS A 1 369 ? 26.229 13.191 -43.059 1.00 72.50 369 LYS A C 1
ATOM 2888 O O . LYS A 1 369 ? 26.269 13.388 -41.847 1.00 72.50 369 LYS A O 1
ATOM 2893 N N . GLN A 1 370 ? 25.750 12.055 -43.568 1.00 74.31 370 GLN A N 1
ATOM 2894 C CA . GLN A 1 370 ? 25.287 10.949 -42.723 1.00 74.31 370 GLN A CA 1
ATOM 2895 C C . GLN A 1 370 ? 26.456 10.245 -42.021 1.00 74.31 370 GLN A C 1
ATOM 2897 O O . GLN A 1 370 ? 26.320 9.850 -40.860 1.00 74.31 370 GLN A O 1
ATOM 2902 N N . LYS A 1 371 ? 27.620 10.118 -42.683 1.00 75.88 371 LYS A N 1
ATOM 2903 C CA . LYS A 1 371 ? 28.841 9.558 -42.072 1.00 75.88 371 LYS A CA 1
ATOM 2904 C C . LYS A 1 371 ? 29.264 10.350 -40.830 1.00 75.88 371 LYS A C 1
ATOM 2906 O O . LYS A 1 371 ? 29.566 9.733 -39.808 1.00 75.88 371 LYS A O 1
ATOM 2911 N N . ASP A 1 372 ? 29.193 11.679 -40.873 1.00 80.31 372 ASP A N 1
ATOM 2912 C CA . ASP A 1 372 ? 29.526 12.529 -39.722 1.00 80.31 372 ASP A CA 1
ATOM 2913 C C . ASP A 1 372 ? 28.540 12.368 -38.555 1.00 80.31 372 ASP A C 1
ATOM 2915 O O . ASP A 1 372 ? 28.958 12.265 -37.397 1.00 80.31 372 ASP A O 1
ATOM 2919 N N . THR A 1 373 ? 27.235 12.278 -38.833 1.00 84.25 373 THR A N 1
ATOM 2920 C CA . THR A 1 373 ? 26.217 12.044 -37.794 1.00 84.25 373 THR A CA 1
ATOM 2921 C C . THR A 1 373 ? 26.403 10.685 -37.115 1.00 84.25 373 THR A C 1
ATOM 2923 O O . THR A 1 373 ? 26.418 10.620 -35.885 1.00 84.25 373 THR A O 1
ATOM 2926 N N . ILE A 1 374 ? 26.618 9.606 -37.879 1.00 85.19 374 ILE A N 1
ATOM 2927 C CA . ILE A 1 374 ? 26.859 8.271 -37.303 1.00 85.19 374 ILE A CA 1
ATOM 2928 C C . ILE A 1 374 ? 28.145 8.260 -36.479 1.00 85.19 374 ILE A C 1
ATOM 2930 O O . ILE A 1 374 ? 28.157 7.727 -35.372 1.00 85.19 374 ILE A O 1
ATOM 2934 N N . LYS A 1 375 ? 29.220 8.886 -36.968 1.00 87.38 375 LYS A N 1
ATOM 2935 C CA . LYS A 1 375 ? 30.476 8.995 -36.218 1.00 87.38 375 LYS A CA 1
ATOM 2936 C C . LYS A 1 375 ? 30.273 9.689 -34.868 1.00 87.38 375 LYS A C 1
ATOM 2938 O O . LYS A 1 375 ? 30.770 9.206 -33.852 1.00 87.38 375 LYS A O 1
ATOM 2943 N N . ARG A 1 376 ? 29.497 10.779 -34.827 1.00 87.62 376 ARG A N 1
ATOM 2944 C CA . ARG A 1 376 ? 29.138 11.463 -33.571 1.00 87.62 376 ARG A CA 1
ATOM 2945 C C . ARG A 1 376 ? 28.349 10.561 -32.621 1.00 87.62 376 ARG A C 1
ATOM 2947 O O . ARG A 1 376 ? 28.597 10.622 -31.422 1.00 87.62 376 ARG A O 1
ATOM 2954 N N . LEU A 1 377 ? 27.436 9.734 -33.135 1.00 88.38 377 LEU A N 1
ATOM 2955 C CA . LEU A 1 377 ? 26.677 8.767 -32.332 1.00 88.38 377 LEU A CA 1
ATOM 2956 C C . LEU A 1 377 ? 27.567 7.641 -31.792 1.00 88.38 377 LEU A C 1
ATOM 2958 O O . LEU A 1 377 ? 27.498 7.333 -30.606 1.00 88.38 377 LEU A O 1
ATOM 2962 N N . LYS A 1 378 ? 28.468 7.083 -32.611 1.00 90.69 378 LYS A N 1
ATOM 2963 C CA . LYS A 1 378 ? 29.452 6.088 -32.153 1.00 90.69 378 LYS A CA 1
ATOM 2964 C C . LYS A 1 378 ? 30.314 6.646 -31.014 1.00 90.69 378 LYS A C 1
ATOM 2966 O O . LYS A 1 378 ? 30.510 5.976 -30.010 1.00 90.69 378 LYS A O 1
ATOM 2971 N N . ASN A 1 379 ? 30.721 7.913 -31.104 1.00 91.56 379 ASN A N 1
ATOM 2972 C CA . ASN A 1 379 ? 31.507 8.606 -30.071 1.00 91.56 379 ASN A CA 1
ATOM 2973 C C . ASN A 1 379 ? 30.708 8.987 -28.810 1.00 91.56 379 ASN A C 1
ATOM 2975 O O . ASN A 1 379 ? 31.247 9.608 -27.892 1.00 91.56 379 ASN A O 1
ATOM 2979 N N . LYS A 1 380 ? 29.420 8.640 -28.751 1.00 91.75 380 LYS A N 1
ATOM 2980 C CA . LYS A 1 380 ? 28.589 8.727 -27.546 1.00 91.75 380 LYS A CA 1
ATOM 2981 C C . LYS A 1 380 ? 28.475 7.390 -26.808 1.00 91.75 380 LYS A C 1
ATOM 2983 O O . LYS A 1 380 ? 27.830 7.340 -25.764 1.00 91.75 380 LYS A O 1
ATOM 2988 N N . ILE A 1 381 ? 29.076 6.324 -27.334 1.00 91.94 381 ILE A N 1
ATOM 2989 C CA . ILE A 1 381 ? 28.975 4.973 -26.786 1.00 91.94 381 ILE A CA 1
ATOM 2990 C C . ILE A 1 381 ? 30.367 4.482 -26.404 1.00 91.94 381 ILE A C 1
ATOM 2992 O O . ILE A 1 381 ? 31.296 4.514 -27.209 1.00 91.94 381 ILE A O 1
ATOM 2996 N N . GLY A 1 382 ? 30.505 4.016 -25.167 1.00 90.69 382 GLY A N 1
ATOM 2997 C CA . GLY A 1 382 ? 31.773 3.544 -24.623 1.00 90.69 382 GLY A CA 1
ATOM 2998 C C . GLY A 1 382 ? 31.594 2.379 -23.665 1.00 90.69 382 GLY A C 1
ATOM 2999 O O . GLY A 1 382 ? 30.543 2.231 -23.038 1.00 90.69 382 GLY A O 1
ATOM 3000 N N . ILE A 1 383 ? 32.639 1.567 -23.528 1.00 90.31 383 ILE A N 1
ATOM 3001 C CA . ILE A 1 383 ? 32.722 0.501 -22.526 1.00 90.31 383 ILE A CA 1
ATOM 3002 C C . ILE A 1 383 ? 33.850 0.838 -21.557 1.00 90.31 383 ILE A C 1
ATOM 3004 O O . ILE A 1 383 ? 34.924 1.287 -21.957 1.00 90.31 383 ILE A O 1
ATOM 3008 N N . GLY A 1 384 ? 33.612 0.603 -20.273 1.00 87.50 384 GLY A N 1
ATOM 3009 C CA . GLY A 1 384 ? 34.643 0.710 -19.250 1.00 87.50 384 GLY A CA 1
ATOM 3010 C C . GLY A 1 384 ? 34.387 -0.231 -18.086 1.00 87.50 384 GLY A C 1
ATOM 3011 O O . GLY A 1 384 ? 33.300 -0.783 -17.940 1.00 87.50 384 GLY A O 1
ATOM 3012 N N . MET A 1 385 ? 35.392 -0.392 -17.237 1.00 83.00 385 MET A N 1
ATOM 3013 C CA . MET A 1 385 ? 35.326 -1.207 -16.029 1.00 83.00 385 MET A CA 1
ATOM 3014 C C . MET A 1 385 ? 35.206 -0.297 -14.809 1.00 83.00 385 MET A C 1
ATOM 3016 O O . MET A 1 385 ? 36.000 0.633 -14.660 1.00 83.00 385 MET A O 1
ATOM 3020 N N . ARG A 1 386 ? 34.216 -0.536 -13.939 1.00 76.81 386 ARG A N 1
ATOM 3021 C CA . ARG A 1 386 ? 33.985 0.269 -12.727 1.00 76.81 386 ARG A CA 1
ATOM 3022 C C . ARG A 1 386 ? 34.416 -0.482 -11.473 1.00 76.81 386 ARG A C 1
ATOM 3024 O O . ARG A 1 386 ? 33.907 -1.562 -11.187 1.00 76.81 386 ARG A O 1
ATOM 3031 N N . GLY A 1 387 ? 35.278 0.144 -10.671 1.00 65.62 387 GLY A N 1
ATOM 3032 C CA . GLY A 1 387 ? 35.672 -0.417 -9.378 1.00 65.62 387 GLY A CA 1
ATOM 3033 C C . GLY A 1 387 ? 36.385 -1.761 -9.524 1.00 65.62 387 GLY A C 1
ATOM 3034 O O . GLY A 1 387 ? 36.240 -2.620 -8.671 1.00 65.62 387 GLY A O 1
ATOM 3035 N N . SER A 1 388 ? 37.124 -1.965 -10.610 1.00 62.31 388 SER A N 1
ATOM 3036 C CA . SER A 1 388 ? 37.899 -3.180 -10.864 1.00 62.31 388 SER A CA 1
ATOM 3037 C C . SER A 1 388 ? 39.346 -2.785 -11.105 1.00 62.31 388 SER A C 1
ATOM 3039 O O . SER A 1 388 ? 39.600 -1.784 -11.778 1.00 62.31 388 SER A O 1
ATOM 3041 N N . ALA A 1 389 ? 40.293 -3.549 -10.563 1.00 63.06 389 ALA A N 1
ATOM 3042 C CA . ALA A 1 389 ? 41.697 -3.332 -10.887 1.00 63.06 389 ALA A CA 1
ATOM 3043 C C . ALA A 1 389 ? 41.953 -3.650 -12.362 1.00 63.06 389 ALA A C 1
ATOM 3045 O O . ALA A 1 389 ? 41.363 -4.576 -12.922 1.00 63.06 389 ALA A O 1
ATOM 3046 N N . SER A 1 390 ? 42.822 -2.865 -13.003 1.00 64.44 390 SER A N 1
ATOM 3047 C CA . SER A 1 390 ? 43.151 -3.001 -14.431 1.00 64.44 390 SER A CA 1
ATOM 3048 C C . SER A 1 390 ? 43.747 -4.367 -14.788 1.00 64.44 390 SER A C 1
ATOM 3050 O O . SER A 1 390 ? 43.757 -4.742 -15.951 1.00 64.44 390 SER A O 1
ATOM 3052 N N . ASN A 1 391 ? 44.199 -5.135 -13.794 1.00 69.44 391 ASN A N 1
ATOM 3053 C CA . ASN A 1 391 ? 44.698 -6.503 -13.934 1.00 69.44 391 ASN A CA 1
ATOM 3054 C C . ASN A 1 391 ? 43.609 -7.591 -13.775 1.00 69.44 391 ASN A C 1
ATOM 3056 O O . ASN A 1 391 ? 43.926 -8.780 -13.751 1.00 69.44 391 ASN A O 1
ATOM 3060 N N . ARG A 1 392 ? 42.330 -7.222 -13.613 1.00 72.81 392 ARG A N 1
ATOM 3061 C CA . ARG A 1 392 ? 41.205 -8.160 -13.390 1.00 72.81 392 ARG A CA 1
ATOM 3062 C C . ARG A 1 392 ? 40.410 -8.473 -14.654 1.00 72.81 392 ARG A C 1
ATOM 3064 O O . ARG A 1 392 ? 39.426 -9.207 -14.594 1.00 72.81 392 ARG A O 1
ATOM 3071 N N . TYR A 1 393 ? 40.833 -7.927 -15.782 1.00 79.94 393 TYR A N 1
ATOM 3072 C CA . TYR A 1 393 ? 40.282 -8.218 -17.091 1.00 79.94 393 TYR A CA 1
ATOM 3073 C C . TYR A 1 393 ? 41.382 -8.086 -18.143 1.00 79.94 393 TYR A C 1
ATOM 3075 O O . TYR A 1 393 ? 42.389 -7.412 -17.923 1.00 79.94 393 TYR A O 1
ATOM 3083 N N . SER A 1 394 ? 41.187 -8.720 -19.290 1.00 83.12 394 SER A N 1
ATOM 3084 C CA . SER A 1 394 ? 42.047 -8.551 -20.457 1.00 83.12 394 SER A CA 1
ATOM 3085 C C . SER A 1 394 ? 41.204 -8.588 -21.724 1.00 83.12 394 SER A C 1
ATOM 3087 O O . SER A 1 394 ? 40.246 -9.352 -21.830 1.00 83.12 394 SER A O 1
ATOM 3089 N N . VAL A 1 395 ? 41.537 -7.735 -22.690 1.00 86.88 395 VAL A N 1
ATOM 3090 C CA . VAL A 1 395 ? 40.930 -7.802 -24.021 1.00 86.88 395 VAL A CA 1
ATOM 3091 C C . VAL A 1 395 ? 41.739 -8.795 -24.857 1.00 86.88 395 VAL A C 1
ATOM 3093 O O . VAL A 1 395 ? 42.955 -8.652 -25.005 1.00 86.88 395 VAL A O 1
ATOM 3096 N N . VAL A 1 396 ? 41.060 -9.809 -25.386 1.00 87.25 396 VAL A N 1
ATOM 3097 C CA . VAL A 1 396 ? 41.600 -10.842 -26.285 1.00 87.25 396 VAL A CA 1
ATOM 3098 C C . VAL A 1 396 ? 40.946 -10.724 -27.659 1.00 87.25 396 VAL A C 1
ATOM 3100 O O . VAL A 1 396 ? 40.037 -9.920 -27.832 1.00 87.25 396 VAL A O 1
ATOM 3103 N N . ALA A 1 397 ? 41.410 -11.460 -28.667 1.00 86.38 397 ALA A N 1
ATOM 3104 C CA . ALA A 1 397 ? 40.892 -11.316 -30.032 1.00 86.38 397 ALA A CA 1
ATOM 3105 C C . ALA A 1 397 ? 39.379 -11.601 -30.121 1.00 86.38 397 ALA A C 1
ATOM 3107 O O . ALA A 1 397 ? 38.658 -10.917 -30.842 1.00 86.38 397 ALA A O 1
ATOM 3108 N N . GLU A 1 398 ? 38.897 -12.562 -29.336 1.00 85.25 398 GLU A N 1
ATOM 3109 C CA . GLU A 1 398 ? 37.521 -13.057 -29.329 1.00 85.25 398 GLU A CA 1
ATOM 3110 C C . GLU A 1 398 ? 36.576 -12.232 -28.440 1.00 85.25 398 GLU A C 1
ATOM 3112 O O . GLU A 1 398 ? 35.367 -12.459 -28.460 1.00 85.25 398 GLU A O 1
ATOM 3117 N N . GLY A 1 399 ? 37.097 -11.311 -27.620 1.00 88.06 399 GLY A N 1
ATOM 3118 C CA . GLY A 1 399 ? 36.276 -10.591 -26.650 1.00 88.06 399 GLY A CA 1
ATOM 3119 C C . GLY A 1 399 ? 37.041 -10.008 -25.470 1.00 88.06 399 GLY A C 1
ATOM 3120 O O . GLY A 1 399 ? 38.196 -9.597 -25.563 1.00 88.06 399 GLY A O 1
ATOM 3121 N N . MET A 1 400 ? 36.372 -9.977 -24.321 1.00 86.25 400 MET A N 1
ATOM 3122 C CA . MET A 1 400 ? 36.955 -9.554 -23.054 1.00 86.25 400 MET A CA 1
ATOM 3123 C C . MET A 1 400 ? 36.911 -10.708 -22.058 1.00 86.25 400 MET A C 1
ATOM 3125 O O . MET A 1 400 ? 35.839 -11.209 -21.720 1.00 86.25 400 MET A O 1
ATOM 3129 N N . LEU A 1 401 ? 38.078 -11.107 -21.559 1.00 82.81 401 LEU A N 1
ATOM 3130 C CA . LEU A 1 401 ? 38.193 -12.062 -20.470 1.00 82.81 401 LEU A CA 1
ATOM 3131 C C . LEU A 1 401 ? 38.050 -11.334 -19.139 1.00 82.81 401 LEU A C 1
ATOM 3133 O O . LEU A 1 401 ? 38.766 -10.374 -18.853 1.00 82.81 401 LEU A O 1
ATOM 3137 N N . LEU A 1 402 ? 37.132 -11.824 -18.313 1.00 80.25 402 LEU A N 1
ATOM 3138 C CA . LEU A 1 402 ? 36.908 -11.345 -16.957 1.00 80.25 402 LEU A CA 1
ATOM 3139 C C . LEU A 1 402 ? 37.474 -12.368 -15.972 1.00 80.25 402 LEU A C 1
ATOM 3141 O O . LEU A 1 402 ? 37.087 -13.537 -15.990 1.00 80.25 402 LEU A O 1
ATOM 3145 N N . ASN A 1 403 ? 38.383 -11.940 -15.097 1.00 73.38 403 ASN A N 1
ATOM 3146 C CA . ASN A 1 403 ? 38.952 -12.833 -14.094 1.00 73.38 403 ASN A CA 1
ATOM 3147 C C . ASN A 1 403 ? 37.938 -13.107 -12.971 1.00 73.38 403 ASN A C 1
ATOM 3149 O O . ASN A 1 403 ? 37.244 -12.201 -12.508 1.00 73.38 403 ASN A O 1
ATOM 3153 N N . SER A 1 404 ? 37.889 -14.354 -12.489 1.00 65.44 404 SER A N 1
ATOM 3154 C CA . SER A 1 404 ? 37.024 -14.752 -11.369 1.00 65.44 404 SER A CA 1
ATOM 3155 C C . SER A 1 404 ? 37.323 -13.933 -10.118 1.00 65.44 404 SER A C 1
ATOM 3157 O O . SER A 1 404 ? 38.491 -13.752 -9.766 1.00 65.44 404 SER A O 1
ATOM 3159 N N . ALA A 1 405 ? 36.276 -13.518 -9.402 1.00 59.50 405 ALA A N 1
ATOM 3160 C CA . ALA A 1 405 ? 36.396 -12.888 -8.094 1.00 59.50 405 ALA A CA 1
ATOM 3161 C C . ALA A 1 405 ? 37.177 -13.803 -7.139 1.00 59.50 405 ALA A C 1
ATOM 3163 O O . ALA A 1 405 ? 36.779 -14.940 -6.885 1.00 59.50 405 ALA A O 1
ATOM 3164 N N . LEU A 1 406 ? 38.321 -13.323 -6.654 1.00 54.66 406 LEU A N 1
ATOM 3165 C CA . LEU A 1 406 ? 38.997 -13.903 -5.498 1.00 54.66 406 LEU A CA 1
ATOM 3166 C C . LEU A 1 406 ? 38.530 -13.115 -4.267 1.00 54.66 406 LEU A C 1
ATOM 3168 O O . LEU A 1 406 ? 38.268 -11.919 -4.413 1.00 54.66 406 LEU A O 1
ATOM 3172 N N . PRO A 1 407 ? 38.433 -13.717 -3.068 1.00 50.19 407 PRO A N 1
ATOM 3173 C CA . PRO A 1 407 ? 38.339 -12.926 -1.850 1.00 50.19 407 PRO A CA 1
ATOM 3174 C C . PRO A 1 407 ? 39.558 -11.998 -1.806 1.00 50.19 407 PRO A C 1
ATOM 3176 O O . PRO A 1 407 ? 40.699 -12.461 -1.800 1.00 50.19 407 PRO A O 1
ATOM 3179 N N . ALA A 1 408 ? 39.312 -10.692 -1.896 1.00 46.81 408 ALA A N 1
ATOM 3180 C CA . ALA A 1 408 ? 40.371 -9.699 -1.900 1.00 46.81 408 ALA A CA 1
ATOM 3181 C C . ALA A 1 408 ? 41.099 -9.732 -0.552 1.00 46.81 408 ALA A C 1
ATOM 3183 O O . ALA A 1 408 ? 40.473 -9.814 0.504 1.00 46.81 408 ALA A O 1
ATOM 3184 N N . ARG A 1 409 ? 42.426 -9.626 -0.586 1.00 46.56 409 ARG A N 1
ATOM 3185 C CA . ARG A 1 409 ? 43.188 -9.164 0.572 1.00 46.56 409 ARG A CA 1
ATOM 3186 C C . ARG A 1 409 ? 42.831 -7.683 0.731 1.00 46.56 409 ARG A C 1
ATOM 3188 O O . ARG A 1 409 ? 43.005 -6.927 -0.222 1.00 46.56 409 ARG A O 1
ATOM 3195 N N . GLU A 1 410 ? 42.274 -7.265 1.865 1.00 43.78 410 GLU A N 1
ATOM 3196 C CA . GLU A 1 410 ? 42.067 -5.835 2.121 1.00 43.78 410 GLU A CA 1
ATOM 3197 C C . GLU A 1 410 ? 43.434 -5.135 2.115 1.00 43.78 410 GLU A C 1
ATOM 3199 O O . GLU A 1 410 ? 44.301 -5.441 2.931 1.00 43.78 410 GLU A O 1
ATOM 3204 N N . VAL A 1 411 ? 43.658 -4.231 1.157 1.00 46.22 411 VAL A N 1
ATOM 3205 C CA . VAL A 1 411 ? 44.890 -3.431 1.059 1.00 46.22 411 VAL A CA 1
ATOM 3206 C C . VAL A 1 411 ? 44.534 -1.945 1.035 1.00 46.22 411 VAL A C 1
ATOM 3208 O O . VAL A 1 411 ? 44.120 -1.392 0.015 1.00 46.22 411 VAL A O 1
ATOM 3211 N N . THR A 1 412 ? 44.692 -1.269 2.169 1.00 42.22 412 THR A N 1
ATOM 3212 C CA . THR A 1 412 ? 44.624 0.197 2.270 1.00 42.22 412 THR A CA 1
ATOM 3213 C C . THR A 1 412 ? 45.815 0.828 1.530 1.00 42.22 412 THR A C 1
ATOM 3215 O O . THR A 1 412 ? 46.918 0.288 1.608 1.00 42.22 412 THR A O 1
ATOM 3218 N N . PRO A 1 413 ? 45.664 1.941 0.774 1.00 46.47 413 PRO A N 1
ATOM 3219 C CA . PRO A 1 413 ? 44.503 2.821 0.594 1.00 46.47 413 PRO A CA 1
ATOM 3220 C C . PRO A 1 413 ? 43.816 2.679 -0.788 1.00 46.47 413 PRO A C 1
ATOM 3222 O O . PRO A 1 413 ? 42.992 3.513 -1.161 1.00 46.47 413 PRO A O 1
ATOM 3225 N N . LYS A 1 414 ? 44.165 1.646 -1.574 1.00 46.31 414 LYS A N 1
ATOM 3226 C CA . LYS A 1 414 ? 43.656 1.415 -2.945 1.00 46.31 414 LYS A CA 1
ATOM 3227 C C . LYS A 1 414 ? 42.541 0.354 -3.031 1.00 46.31 414 LYS A C 1
ATOM 3229 O O . LYS A 1 414 ? 42.096 0.052 -4.134 1.00 46.31 414 LYS A O 1
ATOM 3234 N N . SER A 1 415 ? 42.051 -0.172 -1.904 1.00 47.72 415 SER A N 1
ATOM 3235 C CA . SER A 1 415 ? 41.051 -1.258 -1.803 1.00 47.72 415 SER A CA 1
ATOM 3236 C C . SER A 1 415 ? 39.625 -0.923 -2.270 1.00 47.72 415 SER A C 1
ATOM 3238 O O . SER A 1 415 ? 38.712 -1.718 -2.075 1.00 47.72 415 SER A O 1
ATOM 3240 N N . TRP A 1 416 ? 39.397 0.215 -2.925 1.00 49.69 416 TRP A N 1
ATOM 3241 C CA . TRP A 1 416 ? 38.069 0.612 -3.412 1.00 49.69 416 TRP A CA 1
ATOM 3242 C C . TRP A 1 416 ? 37.631 -0.100 -4.702 1.00 49.69 416 TRP A C 1
ATOM 3244 O O . TRP A 1 416 ? 36.550 0.166 -5.226 1.00 49.69 416 TRP A O 1
ATOM 3254 N N . GLN A 1 417 ? 38.475 -0.976 -5.248 1.00 53.56 417 GLN A N 1
ATOM 3255 C CA . GLN A 1 417 ? 38.139 -1.828 -6.380 1.00 53.56 417 GLN A CA 1
ATOM 3256 C C . GLN A 1 417 ? 37.634 -3.171 -5.845 1.00 53.56 417 GLN A C 1
ATOM 3258 O O . GLN A 1 417 ? 38.383 -3.923 -5.226 1.00 53.56 417 GLN A O 1
ATOM 3263 N N . GLY A 1 418 ? 36.344 -3.440 -6.046 1.00 53.22 418 GLY A N 1
ATOM 3264 C CA . GLY A 1 418 ? 35.703 -4.680 -5.637 1.00 53.22 418 GLY A CA 1
ATOM 3265 C C . GLY A 1 418 ? 36.362 -5.913 -6.273 1.00 53.22 418 GLY A C 1
ATOM 3266 O O . GLY A 1 418 ? 37.006 -5.820 -7.323 1.00 53.22 418 GLY A O 1
ATOM 3267 N N . PRO A 1 419 ? 36.188 -7.098 -5.663 1.00 53.38 419 PRO A N 1
ATOM 3268 C CA . PRO A 1 419 ? 36.854 -8.333 -6.092 1.00 53.38 419 PRO A CA 1
ATOM 3269 C C . PRO A 1 419 ? 36.444 -8.792 -7.503 1.00 53.38 419 PRO A C 1
ATOM 3271 O O . PRO A 1 419 ? 37.174 -9.558 -8.148 1.00 53.38 419 PRO A O 1
ATOM 3274 N N . SER A 1 420 ? 35.294 -8.309 -7.981 1.00 63.16 420 SER A N 1
ATOM 3275 C CA . SER A 1 420 ? 34.675 -8.690 -9.247 1.00 63.16 420 SER A CA 1
ATOM 3276 C C . SER A 1 420 ? 34.864 -7.616 -10.325 1.00 63.16 420 SER A C 1
ATOM 3278 O O . SER A 1 420 ? 34.627 -6.431 -10.064 1.00 63.16 420 SER A O 1
ATOM 3280 N N . PRO A 1 421 ? 35.241 -8.003 -11.555 1.00 70.44 421 PRO A N 1
ATOM 3281 C CA . PRO A 1 421 ? 35.195 -7.103 -12.695 1.00 70.44 421 PRO A CA 1
ATOM 3282 C C . PRO A 1 421 ? 33.748 -6.666 -12.992 1.00 70.44 421 PRO A C 1
ATOM 3284 O O . PRO A 1 421 ? 32.907 -7.512 -13.288 1.00 70.44 421 PRO A O 1
ATOM 3287 N N . ASN A 1 422 ? 33.454 -5.361 -12.946 1.00 76.56 422 ASN A N 1
ATOM 3288 C CA . ASN A 1 422 ? 32.137 -4.815 -13.300 1.00 76.56 422 ASN A CA 1
ATOM 3289 C C . ASN A 1 422 ? 32.221 -4.065 -14.631 1.00 76.56 422 ASN A C 1
ATOM 3291 O O . ASN A 1 422 ? 32.751 -2.951 -14.694 1.00 76.56 422 ASN A O 1
ATOM 3295 N N . LEU A 1 423 ? 31.681 -4.671 -15.687 1.00 82.75 423 LEU A N 1
ATOM 3296 C CA . LEU A 1 423 ? 31.556 -4.042 -16.999 1.00 82.75 423 LEU A CA 1
ATOM 3297 C C . LEU A 1 423 ? 30.458 -2.969 -16.968 1.00 82.75 423 LEU A C 1
ATOM 3299 O O . LEU A 1 423 ? 29.355 -3.198 -16.475 1.00 82.75 423 LEU A O 1
ATOM 3303 N N . LYS A 1 424 ? 30.751 -1.801 -17.533 1.00 86.06 424 LYS A N 1
ATOM 3304 C CA . LYS A 1 424 ? 29.833 -0.672 -17.667 1.00 86.06 424 LYS A CA 1
ATOM 3305 C C . LYS A 1 424 ? 29.709 -0.284 -19.138 1.00 86.06 424 LYS A C 1
ATOM 3307 O O . LYS A 1 424 ? 30.709 0.049 -19.773 1.00 86.06 424 LYS A O 1
ATOM 3312 N N . LEU A 1 425 ? 28.476 -0.251 -19.643 1.00 87.94 425 LEU A N 1
ATOM 3313 C CA . LEU A 1 425 ? 28.127 0.426 -20.892 1.00 87.94 425 LEU A CA 1
ATOM 3314 C C . LEU A 1 425 ? 27.752 1.877 -20.595 1.00 87.94 425 LEU A C 1
ATOM 3316 O O . LEU A 1 425 ? 26.961 2.165 -19.698 1.00 87.94 425 LEU A O 1
ATOM 3320 N N . LEU A 1 426 ? 28.340 2.794 -21.348 1.00 87.62 426 LEU A N 1
ATOM 3321 C CA . LEU A 1 426 ? 28.117 4.226 -21.247 1.00 87.62 426 LEU A CA 1
ATOM 3322 C C . LEU A 1 426 ? 27.504 4.727 -22.545 1.00 87.62 426 LEU A C 1
ATOM 3324 O O . LEU A 1 426 ? 28.091 4.553 -23.609 1.00 87.62 426 LEU A O 1
ATOM 3328 N N . VAL A 1 427 ? 26.345 5.373 -22.434 1.00 89.06 427 VAL A N 1
ATOM 3329 C CA . VAL A 1 427 ? 25.654 6.025 -23.549 1.00 89.06 427 VAL A CA 1
ATOM 3330 C C . VAL A 1 427 ? 25.415 7.481 -23.160 1.00 89.06 427 VAL A C 1
ATOM 3332 O O . VAL A 1 427 ? 24.624 7.775 -22.264 1.00 89.06 427 VAL A O 1
ATOM 3335 N N . LYS A 1 428 ? 26.139 8.408 -23.787 1.00 87.62 428 LYS A N 1
ATOM 3336 C CA . LYS A 1 428 ? 26.060 9.842 -23.492 1.00 87.62 428 LYS A CA 1
ATOM 3337 C C . LYS A 1 428 ? 24.982 10.504 -24.343 1.00 87.62 428 LYS A C 1
ATOM 3339 O O . LYS A 1 428 ? 25.017 10.400 -25.561 1.00 87.62 428 LYS A O 1
ATOM 3344 N N . GLU A 1 429 ? 24.068 11.242 -23.709 1.00 82.69 429 GLU A N 1
ATOM 3345 C CA . GLU A 1 429 ? 23.039 12.072 -24.376 1.00 82.69 429 GLU A CA 1
ATOM 3346 C C . GLU A 1 429 ? 22.088 11.325 -25.333 1.00 82.69 429 GLU A C 1
ATOM 3348 O O . GLU A 1 429 ? 21.307 11.973 -26.021 1.00 82.69 429 GLU A O 1
ATOM 3353 N N . ASP A 1 430 ? 22.147 9.994 -25.396 1.00 80.31 430 ASP A N 1
ATOM 3354 C CA . ASP A 1 430 ? 21.306 9.180 -26.286 1.00 80.31 430 ASP A CA 1
ATOM 3355 C C . ASP A 1 430 ? 20.780 7.906 -25.602 1.00 80.31 430 ASP A C 1
ATOM 3357 O O . ASP A 1 430 ? 20.482 6.898 -26.241 1.00 80.31 430 ASP A O 1
ATOM 3361 N N . PHE A 1 431 ? 20.711 7.941 -24.267 1.00 81.75 431 PHE A N 1
ATOM 3362 C CA . PHE A 1 431 ? 20.084 6.897 -23.461 1.00 81.75 431 PHE A CA 1
ATOM 3363 C C . PHE A 1 431 ? 18.571 7.165 -23.362 1.00 81.75 431 PHE A C 1
ATOM 3365 O O . PHE A 1 431 ? 18.192 8.317 -23.112 1.00 81.75 431 PHE A O 1
ATOM 3372 N N . PRO A 1 432 ? 17.702 6.151 -23.545 1.00 77.06 432 PRO A N 1
ATOM 3373 C CA . PRO A 1 432 ? 16.258 6.343 -23.468 1.00 77.06 432 PRO A CA 1
ATOM 3374 C C . PRO A 1 432 ? 15.865 6.848 -22.075 1.00 77.06 432 PRO A C 1
ATOM 3376 O O . PRO A 1 432 ? 16.173 6.226 -21.062 1.00 77.06 432 PRO A O 1
ATOM 3379 N N . ARG A 1 433 ? 15.191 8.004 -22.017 1.00 75.88 433 ARG A N 1
ATOM 3380 C CA . ARG A 1 433 ? 14.650 8.553 -20.759 1.00 75.88 433 ARG A CA 1
ATOM 3381 C C . ARG A 1 433 ? 13.310 7.930 -20.372 1.00 75.88 433 ARG A C 1
ATOM 3383 O O . ARG A 1 433 ? 12.921 8.012 -19.215 1.00 75.88 433 ARG A O 1
ATOM 3390 N N . THR A 1 434 ? 12.604 7.362 -21.345 1.00 70.38 434 THR A N 1
ATOM 3391 C CA . THR A 1 434 ? 11.302 6.705 -21.190 1.00 70.38 434 THR A CA 1
ATOM 3392 C C . THR A 1 434 ? 11.193 5.561 -22.200 1.00 70.38 434 THR A C 1
ATOM 3394 O O . THR A 1 434 ? 11.914 5.570 -23.202 1.00 70.38 434 THR A O 1
ATOM 3397 N N . GLY A 1 435 ? 10.291 4.610 -21.947 1.00 71.56 435 GLY A N 1
ATOM 3398 C CA . GLY A 1 435 ? 10.060 3.445 -22.803 1.00 71.56 435 GLY A CA 1
ATOM 3399 C C . GLY A 1 435 ? 10.939 2.242 -22.460 1.00 71.56 435 GLY A C 1
ATOM 3400 O O . GLY A 1 435 ? 11.859 2.333 -21.645 1.00 71.56 435 GLY A O 1
ATOM 3401 N N . ASP A 1 436 ? 10.633 1.110 -23.089 1.00 74.19 436 ASP A N 1
ATOM 3402 C CA . ASP A 1 436 ? 11.337 -0.145 -22.849 1.00 74.19 436 ASP A CA 1
ATOM 3403 C C . ASP A 1 436 ? 12.761 -0.104 -23.404 1.00 74.19 436 ASP A C 1
ATOM 3405 O O . ASP A 1 436 ? 13.017 0.321 -24.534 1.00 74.19 436 ASP A O 1
ATOM 3409 N N . PHE A 1 437 ? 13.701 -0.610 -22.611 1.00 83.12 437 PHE A N 1
ATOM 3410 C CA . PHE A 1 437 ? 15.090 -0.775 -23.008 1.00 83.12 437 PHE A CA 1
ATOM 3411 C C . PHE A 1 437 ? 15.501 -2.236 -22.851 1.00 83.12 437 PHE A C 1
ATOM 3413 O O . PHE A 1 437 ? 15.324 -2.841 -21.795 1.00 83.12 437 PHE A O 1
ATOM 3420 N N . VAL A 1 438 ? 16.087 -2.797 -23.907 1.00 84.19 438 VAL A N 1
ATOM 3421 C CA . VAL A 1 438 ? 16.575 -4.177 -23.917 1.00 84.19 438 VAL A CA 1
ATOM 3422 C C . VAL A 1 438 ? 18.091 -4.162 -24.032 1.00 84.19 438 VAL A C 1
ATOM 3424 O O . VAL A 1 438 ? 18.643 -3.736 -25.046 1.00 84.19 438 VAL A O 1
ATOM 3427 N N . PHE A 1 439 ? 18.764 -4.686 -23.009 1.00 86.50 439 PHE A N 1
ATOM 3428 C CA . PHE A 1 439 ? 20.205 -4.910 -23.016 1.00 86.50 439 PHE A CA 1
ATOM 3429 C C . PHE A 1 439 ? 20.496 -6.405 -23.076 1.00 86.50 439 PHE A C 1
ATOM 3431 O O . PHE A 1 439 ? 20.062 -7.163 -22.212 1.00 86.50 439 PHE A O 1
ATOM 3438 N N . ARG A 1 440 ? 21.221 -6.837 -24.110 1.00 88.19 440 ARG A N 1
ATOM 3439 C CA . ARG A 1 440 ? 21.630 -8.234 -24.291 1.00 88.19 440 ARG A CA 1
ATOM 3440 C C . ARG A 1 440 ? 23.144 -8.320 -24.253 1.00 88.19 440 ARG A C 1
ATOM 3442 O O . ARG A 1 440 ? 23.822 -7.538 -24.915 1.00 88.19 440 ARG A O 1
ATOM 3449 N N . VAL A 1 441 ? 23.645 -9.288 -23.497 1.00 87.75 441 VAL A N 1
ATOM 3450 C CA . VAL A 1 441 ? 25.072 -9.584 -23.380 1.00 87.75 441 VAL A CA 1
ATOM 3451 C C . VAL A 1 441 ? 25.289 -11.019 -23.826 1.00 87.75 441 VAL A C 1
ATOM 3453 O O . VAL A 1 441 ? 24.629 -11.930 -23.330 1.00 87.75 441 VAL A O 1
ATOM 3456 N N . GLU A 1 442 ? 26.211 -11.209 -24.760 1.00 87.38 442 GLU A N 1
ATOM 3457 C CA . GLU A 1 442 ? 26.711 -12.527 -25.121 1.00 87.38 442 GLU A CA 1
ATOM 3458 C C . GLU A 1 442 ? 27.918 -12.841 -24.234 1.00 87.38 442 GLU A C 1
ATOM 3460 O O . GLU A 1 442 ? 28.886 -12.081 -24.197 1.00 87.38 442 GLU A O 1
ATOM 3465 N N . ALA A 1 443 ? 27.835 -13.930 -23.474 1.00 84.25 443 ALA A N 1
ATOM 3466 C CA . ALA A 1 443 ? 28.897 -14.372 -22.583 1.00 84.25 443 ALA A CA 1
ATOM 3467 C C . ALA A 1 443 ? 29.102 -15.880 -22.729 1.00 84.25 443 ALA A C 1
ATOM 3469 O O . ALA A 1 443 ? 28.149 -16.646 -22.874 1.00 84.25 443 ALA A O 1
ATOM 3470 N N . SER A 1 444 ? 30.357 -16.308 -22.662 1.00 82.38 444 SER A N 1
ATOM 3471 C CA . SER A 1 444 ? 30.759 -17.708 -22.751 1.00 82.38 444 SER A CA 1
ATOM 3472 C C . SER A 1 444 ? 31.735 -18.050 -21.626 1.00 82.38 444 SER A C 1
ATOM 3474 O O . SER A 1 444 ? 32.259 -17.175 -20.931 1.00 82.38 444 SER A O 1
ATOM 3476 N N . LYS A 1 445 ? 31.965 -19.348 -21.400 1.00 78.12 445 LYS A N 1
ATOM 3477 C CA . LYS A 1 445 ? 32.964 -19.796 -20.428 1.00 78.12 445 LYS A CA 1
ATOM 3478 C C . LYS A 1 445 ? 34.359 -19.427 -20.942 1.00 78.12 445 LYS A C 1
ATOM 3480 O O . LYS A 1 445 ? 34.820 -19.998 -21.924 1.00 78.12 445 LYS A O 1
ATOM 3485 N N . GLY A 1 446 ? 35.022 -18.505 -20.249 1.00 68.50 446 GLY A N 1
ATOM 3486 C CA . GLY A 1 446 ? 36.403 -18.126 -20.539 1.00 68.50 446 GLY A CA 1
ATOM 3487 C C . GLY A 1 446 ? 37.407 -19.249 -20.260 1.00 68.50 446 GLY A C 1
ATOM 3488 O O . GLY A 1 446 ? 37.128 -20.208 -19.533 1.00 68.50 446 GLY A O 1
ATOM 3489 N N . TYR A 1 447 ? 38.600 -19.103 -20.827 1.00 69.62 447 TYR A N 1
ATOM 3490 C CA . TYR A 1 447 ? 39.769 -19.928 -20.529 1.00 69.62 447 TYR A CA 1
ATOM 3491 C C . TYR A 1 447 ? 40.673 -19.236 -19.499 1.00 69.62 447 TYR A C 1
ATOM 3493 O O . TYR A 1 447 ? 40.500 -18.059 -19.180 1.00 69.62 447 TYR A O 1
ATOM 3501 N N . LEU A 1 448 ? 41.608 -19.993 -18.921 1.00 56.47 448 LEU A N 1
ATOM 3502 C CA . LEU A 1 448 ? 42.533 -19.495 -17.903 1.00 56.47 448 LEU A CA 1
ATOM 3503 C C . LEU A 1 448 ? 43.364 -18.328 -18.456 1.00 56.47 448 LEU A C 1
ATOM 3505 O O . LEU A 1 448 ? 44.215 -18.522 -19.316 1.00 56.47 448 LEU A O 1
ATOM 3509 N N . SER A 1 449 ? 43.128 -17.131 -17.921 1.00 52.12 449 SER A N 1
ATOM 3510 C CA . SER A 1 449 ? 44.008 -15.975 -18.095 1.00 52.12 449 SER A CA 1
ATOM 3511 C C . SER A 1 449 ? 45.332 -16.210 -17.349 1.00 52.12 449 SER A C 1
ATOM 3513 O O . SER A 1 449 ? 45.360 -16.769 -16.244 1.00 52.12 449 SER A O 1
ATOM 3515 N N . GLU A 1 450 ? 46.447 -15.790 -17.943 1.00 51.03 450 GLU A N 1
ATOM 3516 C CA . GLU A 1 450 ? 47.801 -15.897 -17.375 1.00 51.03 450 GLU A CA 1
ATOM 3517 C C . GLU A 1 450 ? 48.072 -14.887 -16.236 1.00 51.03 450 GLU A C 1
ATOM 3519 O O . GLU A 1 450 ? 49.185 -14.803 -15.722 1.00 51.03 450 GLU A O 1
ATOM 3524 N N . SER A 1 451 ? 47.073 -14.113 -15.790 1.00 51.06 451 SER A N 1
ATOM 3525 C CA . SER A 1 451 ? 47.269 -13.057 -14.788 1.00 51.06 451 SER A CA 1
ATOM 3526 C C . SER A 1 451 ? 47.474 -13.593 -13.354 1.00 51.06 451 SER A C 1
ATOM 3528 O O . SER A 1 451 ? 46.512 -13.833 -12.627 1.00 51.06 451 SER A O 1
ATOM 3530 N N . VAL A 1 452 ? 48.746 -13.773 -12.994 1.00 51.16 452 VAL A N 1
ATOM 3531 C CA . VAL A 1 452 ? 49.520 -13.637 -11.727 1.00 51.16 452 VAL A CA 1
ATOM 3532 C C . VAL A 1 452 ? 48.905 -13.902 -10.328 1.00 51.16 452 VAL A C 1
ATOM 3534 O O . VAL A 1 452 ? 49.674 -14.183 -9.418 1.00 51.16 452 VAL A O 1
ATOM 3537 N N . GLU A 1 453 ? 47.595 -13.936 -10.080 1.00 50.47 453 GLU A N 1
ATOM 3538 C CA . GLU A 1 453 ? 47.068 -14.309 -8.747 1.00 50.47 453 GLU A CA 1
ATOM 3539 C C . GLU A 1 453 ? 46.003 -15.403 -8.837 1.00 50.47 453 GLU A C 1
ATOM 3541 O O . GLU A 1 453 ? 44.911 -15.200 -9.373 1.00 50.47 453 GLU A O 1
ATOM 3546 N N . ARG A 1 454 ? 46.324 -16.584 -8.290 1.00 49.25 454 ARG A N 1
ATOM 3547 C CA . ARG A 1 454 ? 45.460 -17.771 -8.269 1.00 49.25 454 ARG A CA 1
ATOM 3548 C C . ARG A 1 454 ? 45.310 -18.304 -6.840 1.00 49.25 454 ARG A C 1
ATOM 3550 O O . ARG A 1 454 ? 46.289 -18.540 -6.150 1.00 49.25 454 ARG A O 1
ATOM 3557 N N . LEU A 1 455 ? 44.071 -18.598 -6.433 1.00 42.56 455 LEU A N 1
ATOM 3558 C CA . LEU A 1 455 ? 43.753 -19.451 -5.268 1.00 42.56 455 LEU A CA 1
ATOM 3559 C C . LEU A 1 455 ? 43.779 -20.949 -5.620 1.00 42.56 455 LEU A C 1
ATOM 3561 O O . LEU A 1 455 ? 43.616 -21.790 -4.741 1.00 42.56 455 LEU A O 1
ATOM 3565 N N . ILE A 1 456 ? 43.944 -21.295 -6.903 1.00 44.06 456 ILE A N 1
ATOM 3566 C CA . ILE A 1 456 ? 44.066 -22.695 -7.336 1.00 44.06 456 ILE A CA 1
ATOM 3567 C C . ILE A 1 456 ? 45.356 -23.299 -6.772 1.00 44.06 456 ILE A C 1
ATOM 3569 O O . ILE A 1 456 ? 45.322 -24.432 -6.307 1.00 44.06 456 ILE A O 1
ATOM 3573 N N . ASP A 1 457 ? 46.425 -22.508 -6.667 1.00 41.50 457 ASP A N 1
ATOM 3574 C CA . ASP A 1 457 ? 47.697 -22.949 -6.079 1.00 41.50 457 ASP A CA 1
ATOM 3575 C C . ASP A 1 457 ? 47.630 -23.125 -4.546 1.00 41.50 457 ASP A C 1
ATOM 3577 O O . ASP A 1 457 ? 48.541 -23.687 -3.946 1.00 41.50 457 ASP A O 1
ATOM 3581 N N . LEU A 1 458 ? 46.533 -22.698 -3.898 1.00 41.81 458 LEU A N 1
ATOM 3582 C CA . LEU A 1 458 ? 46.272 -22.902 -2.464 1.00 41.81 458 LEU A CA 1
ATOM 3583 C C . LEU A 1 458 ? 45.309 -24.066 -2.173 1.00 41.81 458 LEU A C 1
ATOM 3585 O O . LEU A 1 458 ? 45.083 -24.400 -1.008 1.00 41.81 458 LEU A O 1
ATOM 3589 N N . ARG A 1 459 ? 44.730 -24.708 -3.196 1.00 42.34 459 ARG A N 1
ATOM 3590 C CA . ARG A 1 459 ? 43.943 -25.932 -3.000 1.00 42.34 459 ARG A CA 1
ATOM 3591 C C . ARG A 1 459 ? 44.878 -27.126 -3.121 1.00 42.34 459 ARG A C 1
ATOM 3593 O O . ARG A 1 459 ? 45.373 -27.421 -4.204 1.00 42.34 459 ARG A O 1
ATOM 3600 N N . LYS A 1 460 ? 45.081 -27.858 -2.022 1.00 48.75 460 LYS A N 1
ATOM 3601 C CA . LYS A 1 460 ? 45.616 -29.221 -2.126 1.00 48.75 460 LYS A CA 1
ATOM 3602 C C . LYS A 1 460 ? 44.696 -30.016 -3.059 1.00 48.75 460 LYS A C 1
ATOM 3604 O O . LYS A 1 460 ? 43.478 -29.873 -2.982 1.00 48.75 460 LYS A O 1
ATOM 3609 N N . VAL A 1 461 ? 45.279 -30.848 -3.922 1.00 50.06 461 VAL A N 1
ATOM 3610 C CA . VAL A 1 461 ? 44.574 -31.676 -4.928 1.00 50.06 461 VAL A CA 1
ATOM 3611 C C . VAL A 1 461 ? 43.583 -32.668 -4.286 1.00 50.06 461 VAL A C 1
ATOM 3613 O O . VAL A 1 461 ? 42.782 -33.302 -4.968 1.00 50.06 461 VAL A O 1
ATOM 3616 N N . GLU A 1 462 ? 43.584 -32.783 -2.960 1.00 48.47 462 GLU A N 1
ATOM 3617 C CA . GLU A 1 462 ? 42.698 -33.669 -2.223 1.00 48.47 462 GLU A CA 1
ATOM 3618 C C . GLU A 1 462 ? 41.276 -33.090 -2.074 1.00 48.47 462 GLU A C 1
ATOM 3620 O O . GLU A 1 462 ? 41.097 -31.979 -1.565 1.00 48.47 462 GLU A O 1
ATOM 3625 N N . PRO A 1 463 ? 40.232 -33.836 -2.482 1.00 48.19 463 PRO A N 1
ATOM 3626 C CA . PRO A 1 463 ? 38.852 -33.426 -2.265 1.00 48.19 463 PRO A CA 1
ATOM 3627 C C . PRO A 1 463 ? 38.526 -33.357 -0.766 1.00 48.19 463 PRO A C 1
ATOM 3629 O O . PRO A 1 463 ? 38.941 -34.211 0.017 1.00 48.19 463 PRO A O 1
ATOM 3632 N N . ALA A 1 464 ? 37.731 -32.357 -0.371 1.00 50.69 464 ALA A N 1
ATOM 3633 C CA . ALA A 1 464 ? 37.270 -32.203 1.006 1.00 50.69 464 ALA A CA 1
ATOM 3634 C C . ALA A 1 464 ? 36.597 -33.491 1.519 1.00 50.69 464 ALA A C 1
ATOM 3636 O O . ALA A 1 464 ? 35.825 -34.133 0.796 1.00 50.69 464 ALA A O 1
ATOM 3637 N N . ARG A 1 465 ? 36.881 -33.862 2.777 1.00 52.75 465 ARG A N 1
ATOM 3638 C CA . ARG A 1 465 ? 36.283 -35.040 3.425 1.00 52.75 465 ARG A CA 1
ATOM 3639 C C . ARG A 1 465 ? 34.757 -34.941 3.355 1.00 52.75 465 ARG A C 1
ATOM 3641 O O . ARG A 1 465 ? 34.178 -33.943 3.778 1.00 52.75 465 ARG A O 1
ATOM 3648 N N . LYS A 1 466 ? 34.110 -35.981 2.818 1.00 47.81 466 LYS A N 1
ATOM 3649 C CA . LYS A 1 466 ? 32.646 -36.078 2.764 1.00 47.81 466 LYS A CA 1
ATOM 3650 C C . LYS A 1 466 ? 32.079 -35.990 4.181 1.00 47.81 466 LYS A C 1
ATOM 3652 O O . LYS A 1 466 ? 32.420 -36.810 5.028 1.00 47.81 466 LYS A O 1
ATOM 3657 N N . THR A 1 467 ? 31.203 -35.023 4.418 1.00 56.38 467 THR A N 1
ATOM 3658 C CA . THR A 1 467 ? 30.384 -34.957 5.632 1.00 56.38 467 THR A CA 1
ATOM 3659 C C . THR A 1 467 ? 29.025 -35.595 5.355 1.00 56.38 467 THR A C 1
ATOM 3661 O O . THR A 1 467 ? 28.570 -35.627 4.212 1.00 56.38 467 THR A O 1
ATOM 3664 N N . SER A 1 468 ? 28.346 -36.090 6.391 1.00 49.16 468 SER A N 1
ATOM 3665 C CA . SER A 1 468 ? 27.004 -36.691 6.280 1.00 49.16 468 SER A CA 1
ATOM 3666 C C . SER A 1 468 ? 25.924 -35.723 5.774 1.00 49.16 468 SER A C 1
ATOM 3668 O O . SER A 1 468 ? 24.836 -36.156 5.417 1.00 49.16 468 SER A O 1
ATOM 3670 N N . LYS A 1 469 ? 26.231 -34.420 5.708 1.00 49.38 469 LYS A N 1
ATOM 3671 C CA . LYS A 1 469 ? 25.364 -33.361 5.166 1.00 49.38 469 LYS A CA 1
ATOM 3672 C C . LYS A 1 469 ? 25.745 -32.923 3.743 1.00 49.38 469 LYS A C 1
ATOM 3674 O O . LYS A 1 469 ? 25.140 -31.998 3.210 1.00 49.38 469 LYS A O 1
ATOM 3679 N N . ALA A 1 470 ? 26.760 -33.532 3.127 1.00 45.41 470 ALA A N 1
ATOM 3680 C CA . ALA A 1 470 ? 27.222 -33.142 1.799 1.00 45.41 470 ALA A CA 1
ATOM 3681 C C . ALA A 1 470 ? 26.385 -33.814 0.698 1.00 45.41 470 ALA A C 1
ATOM 3683 O O . ALA A 1 470 ? 26.539 -35.005 0.427 1.00 45.41 470 ALA A O 1
ATOM 3684 N N . VAL A 1 471 ? 25.541 -33.036 0.015 1.00 53.16 471 VAL A N 1
ATOM 3685 C CA . VAL A 1 471 ? 24.850 -33.471 -1.208 1.00 53.16 471 VAL A CA 1
ATOM 3686 C C . VAL A 1 471 ? 25.765 -33.232 -2.410 1.00 53.16 471 VAL A C 1
ATOM 3688 O O . VAL A 1 471 ? 26.300 -32.139 -2.596 1.00 53.16 471 VAL A O 1
ATOM 3691 N N . ARG A 1 472 ? 25.975 -34.268 -3.229 1.00 48.69 472 ARG A N 1
ATOM 3692 C CA . ARG A 1 472 ? 26.830 -34.213 -4.422 1.00 48.69 472 ARG A CA 1
ATOM 3693 C C . ARG A 1 472 ? 25.941 -34.179 -5.660 1.00 48.69 472 ARG A C 1
ATOM 3695 O O . ARG A 1 472 ? 25.400 -35.207 -6.041 1.00 48.69 472 ARG A O 1
ATOM 3702 N N . ILE A 1 473 ? 25.805 -33.013 -6.281 1.00 49.25 473 ILE A N 1
ATOM 3703 C CA . ILE A 1 473 ? 25.062 -32.867 -7.537 1.00 49.25 473 ILE A CA 1
ATOM 3704 C C . ILE A 1 473 ? 26.063 -33.017 -8.684 1.00 49.25 473 ILE A C 1
ATOM 3706 O O . ILE A 1 473 ? 26.978 -32.201 -8.815 1.00 49.25 473 ILE A O 1
ATOM 3710 N N . SER A 1 474 ? 25.946 -34.076 -9.489 1.00 49.22 474 SER A N 1
ATOM 3711 C CA . SER A 1 474 ? 26.741 -34.203 -10.712 1.00 49.22 474 SER A CA 1
ATOM 3712 C C . SER A 1 474 ? 26.038 -33.488 -11.868 1.00 49.22 474 SER A C 1
ATOM 3714 O O . SER A 1 474 ? 24.813 -33.385 -11.906 1.00 49.22 474 SER A O 1
ATOM 3716 N N . ALA A 1 475 ? 26.797 -33.016 -12.859 1.00 42.84 475 ALA A N 1
ATOM 3717 C CA . ALA A 1 475 ? 26.236 -32.328 -14.026 1.00 42.84 475 ALA A CA 1
ATOM 3718 C C . ALA A 1 475 ? 25.235 -33.185 -14.836 1.00 42.84 475 ALA A C 1
ATOM 3720 O O . ALA A 1 475 ? 24.460 -32.640 -15.619 1.00 42.84 475 ALA A O 1
ATOM 3721 N N . LYS A 1 476 ? 25.225 -34.515 -14.648 1.00 47.03 476 LYS A N 1
ATOM 3722 C CA . LYS A 1 476 ? 24.233 -35.412 -15.260 1.00 47.03 476 LYS A CA 1
ATOM 3723 C C . LYS A 1 476 ? 22.869 -35.355 -14.562 1.00 47.03 476 LYS A C 1
ATOM 3725 O O . LYS A 1 476 ? 21.860 -35.606 -15.214 1.00 47.03 476 LYS A O 1
ATOM 3730 N N . ASP A 1 477 ? 22.831 -34.964 -13.290 1.00 50.69 477 ASP A N 1
ATOM 3731 C CA . ASP A 1 477 ? 21.626 -35.004 -12.451 1.00 50.69 477 ASP A CA 1
ATOM 3732 C C . ASP A 1 477 ? 20.791 -33.716 -12.568 1.00 50.69 477 ASP A C 1
ATOM 3734 O O . ASP A 1 477 ? 19.576 -33.736 -12.395 1.00 50.69 477 ASP A O 1
ATOM 3738 N N . ILE A 1 478 ? 21.419 -32.607 -12.983 1.00 52.25 478 ILE A N 1
ATOM 3739 C CA . ILE A 1 478 ? 20.779 -31.288 -13.161 1.00 52.25 478 ILE A CA 1
ATOM 3740 C C . ILE A 1 478 ? 19.719 -31.295 -14.278 1.00 52.25 478 ILE A C 1
ATOM 3742 O O . ILE A 1 478 ? 18.778 -30.510 -14.249 1.00 52.25 478 ILE A O 1
ATOM 3746 N N . LYS A 1 479 ? 19.818 -32.198 -15.262 1.00 50.19 479 LYS A N 1
ATOM 3747 C CA . LYS A 1 479 ? 18.842 -32.267 -16.365 1.00 50.19 479 LYS A CA 1
ATOM 3748 C C . LYS A 1 479 ? 17.526 -32.968 -16.007 1.00 50.19 479 LYS A C 1
ATOM 3750 O O . LYS A 1 479 ? 16.615 -32.929 -16.829 1.00 50.19 479 LYS A O 1
ATOM 3755 N N . LYS A 1 480 ? 17.416 -33.625 -14.844 1.00 48.75 480 LYS A N 1
ATOM 3756 C CA . LYS A 1 480 ? 16.273 -34.504 -14.526 1.00 48.75 480 LYS A CA 1
ATOM 3757 C C . LYS A 1 480 ? 15.317 -34.011 -13.440 1.00 48.75 480 LYS A C 1
ATOM 3759 O O . LYS A 1 480 ? 14.303 -34.666 -13.239 1.00 48.75 480 LYS A O 1
ATOM 3764 N N . GLN A 1 481 ? 15.563 -32.881 -12.783 1.00 47.59 481 GLN A N 1
ATOM 3765 C CA . GLN A 1 481 ? 14.627 -32.345 -11.789 1.00 47.59 481 GLN A CA 1
ATOM 3766 C C . GLN A 1 481 ? 14.237 -30.915 -12.145 1.00 47.59 481 GLN A C 1
ATOM 3768 O O . GLN A 1 481 ? 15.010 -29.983 -11.951 1.00 47.59 481 GLN A O 1
ATOM 3773 N N . LYS A 1 482 ? 13.037 -30.774 -12.716 1.00 41.34 482 LYS A N 1
ATOM 3774 C CA . LYS A 1 482 ? 12.413 -29.488 -13.047 1.00 41.34 482 LYS A CA 1
ATOM 3775 C C . LYS A 1 482 ? 11.562 -28.905 -11.908 1.00 41.34 482 LYS A C 1
ATOM 3777 O O . LYS A 1 482 ? 11.147 -27.766 -12.042 1.00 41.34 482 LYS A O 1
ATOM 3782 N N . ASP A 1 483 ? 11.379 -29.625 -10.798 1.00 42.88 483 ASP A N 1
ATOM 3783 C CA . ASP A 1 483 ? 10.371 -29.279 -9.776 1.00 42.88 483 ASP A CA 1
ATOM 3784 C C . ASP A 1 483 ? 10.960 -28.875 -8.416 1.00 42.88 483 ASP A C 1
ATOM 3786 O O . ASP A 1 483 ? 10.381 -29.141 -7.367 1.00 42.88 483 ASP A O 1
ATOM 3790 N N . LEU A 1 484 ? 12.128 -28.239 -8.401 1.00 43.25 484 LEU A N 1
ATOM 3791 C CA . LEU A 1 484 ? 12.697 -27.683 -7.171 1.00 43.25 484 LEU A CA 1
ATOM 3792 C C . LEU A 1 484 ? 13.188 -26.261 -7.421 1.00 43.25 484 LEU A C 1
ATOM 3794 O O . LEU A 1 484 ? 14.388 -26.043 -7.349 1.00 43.25 484 LEU A O 1
ATOM 3798 N N . PHE A 1 485 ? 12.281 -25.338 -7.757 1.00 36.19 485 PHE A N 1
ATOM 3799 C CA . PHE A 1 485 ? 12.347 -23.905 -7.424 1.00 36.19 485 PHE A CA 1
ATOM 3800 C C . PHE A 1 485 ? 10.984 -23.243 -7.608 1.00 36.19 485 PHE A C 1
ATOM 3802 O O . PHE A 1 485 ? 10.370 -23.466 -8.676 1.00 36.19 485 PHE A O 1
#

Sequence (485 aa):
MEIINSFRPELNLDSACKLLLWFSVFSIIPTLILGFLLASSGHYNEDVLGFHKWLGWFTALIAVWLLVVRQKSVNKEENKVSKSYKIFLFINVVLLSLTGHYGGSLTHGSTYLTKHMPSGLKAVLGVDANGGDYIALNTESDSTSQEAVDFKTKVQPIIETYCYECHGADKQKGDVRLDVLHWDMINGHDAEGWHSALDMINSGEMPPKDEPQLKDEERRAVVDWMTENLEKAAIAKNNANKGVMRRLTKKQYTNTLNELLGVNVNFGDVLPDDGKSEMGYSNNGSILQTSALHIDYYQKIAREALDKAIVFGEKPEAKRYKVTLGKNIGDGKTGAEYGGYQTAAISNKDLRVDILNNEGNPIENTSTKQKDTIKRLKNKIGIGMRGSASNRYSVVAEGMLLNSALPAREVTPKSWQGPSPNLKLLVKEDFPRTGDFVFRVEASKGYLSESVERLIDLRKVEPARKTSKAVRISAKDIKKQKDLF

Radius of gyration: 40.32 Å; Cα contacts (8 Å, |Δi|>4): 476; chains: 1; bounding box: 98×84×103 Å

Foldseek 3Di:
DVVCCVVCVVVVCLVVVLVVLVVVLVVLVVVVVVLVVVVVQVQFDPVLNVLLVVLSVLLNVLSVVLNVQSVVCVPDPDPDRDPVSVVSVVVSVVSVVVSVLSVCCRVPNNCNVPQPDDPVVCVVVVPPPPPDPDPPLDDPPPCPDPQNVLCVPQPVVLCVQFPCVAQDDVHNVPVHHPPPADSQLQNDDRLVSLVVVLVCLVVVPPPPPVGDDDDPVSSCSSNVSSVVNSVVNVVNVVVVPPPQPADDFQVRLQVVLCVVLVHDDSLSPPPDHADADPVGDRPDSVRRDDGPVNVVSSVVSSVVSVVVSDDDDDDDFDKDKDKAFAAQPAPQQFAAQDDDDQKAWDGNRGIDMFIAHPVRHGDDDPDDVVVVVVRVQRHQKTKIWHLAPPLQWDHHHRHIGGHDQDPDDDDPPSNSRHSGTDMDIGGHPPDDPDDDDDDDDDDDDDDDDPRDDDCVVVDDPDDDDDDPPDDDDDPVNVVPDPDDD

Nearest PDB structures (foldseek):
  6bbg-assembly1_A  TM=6.968E-01  e=3.555E+00  Drosophila melanogaster
  6bbh-assembly1_B  TM=6.939E-01  e=5.514E+00  Drosophila melanogaster
  7y15-assembly1_R  TM=2.616E-01  e=2.855E+00  Escherichia coli

Organism: NCBI:txid221126

Secondary structure (DSSP, 8-state):
-HHHHHH-GGG-THHHHHHHHHHHHHTHHHHHHHHHHHHTT--S-HHHHHHHHHHHHHHHHHHHHHHHHHHHHTTSS-----HHHHHHHHHHHHHHHHHHHHHHHHHH-TTTTTTT--HHHHHHTT--TT-S----TT----TTSHHHHHIIIIIHHHHHHHTHHHHSSS-BGGG--STTS-S-TTTSS-HHHHHHHHHHHHTT-SS-TTSPPPPHHHHHHHHHHHHHHHHHHHHHHHHHT-----PPPHHHHHHHHHHHHT----GGGGSPPPPPPTTS-S--TTT----HHHHHHHHHHHHHHHHHHS--SSPPPPPEEEEEE-TT-S-SSSS-----TTEEEPPTTSEEEEEE-TTS-B---SSHHHHHHHHHHHTTEEEEEES--TTSEEEETTEEEEPPPP-----TTTTTS-SS--EEEEE-S-S-SSS----------------S--SGGGS-SSPPPPPTT-----TTTTTS-----

InterPro domains:
  IPR011429 Cytochrome C, Planctomycete-type [PF07635] (163-210)
  IPR013036 Domain of unknown function DUF1587 [PF07626] (246-310)
  IPR036909 Cytochrome c-like domain superfamily [G3DSA:1.10.760.10] (136-233)
  IPR036909 Cytochrome c-like domain superfamily [SSF46626] (153-227)

Mean predicted aligned error: 19.88 Å